Protein AF-0000000084689606 (afdb_homodimer)

Nearest PDB structures (foldseek):
  8q03-assembly1_B  TM=9.682E-01  e=4.794E-38  metagenome
  5jd5-assembly2_B  TM=9.596E-01  e=2.642E-35  uncultured bacterium
  8yfy-assembly1_A-2  TM=8.815E-01  e=1.417E-23  Saccharolobus shibatae
  3aim-assembly1_A  TM=9.089E-01  e=1.423E-22  Sulfurisphaera tokodaii
  2yh2-assembly1_B  TM=7.902E-01  e=1.412E-24  Pyrobaculum calidifontis

Organism: Botryosphaeria parva (strain UCR-NP2) (NCBI:txid1287680)

Structure (mmCIF, N/CA/C/O backbone):
data_AF-0000000084689606-model_v1
#
loop_
_entity.id
_entity.type
_entity.pdbx_description
1 polymer 'Putative alpha beta hydrolase fold-3 domain-containing protein'
#
loop_
_atom_site.group_PDB
_atom_site.id
_atom_site.type_symbol
_atom_site.label_atom_id
_atom_site.label_alt_id
_atom_site.label_comp_id
_atom_site.label_asym_id
_atom_site.label_entity_id
_atom_site.label_seq_id
_atom_site.pdbx_PDB_ins_code
_atom_site.Cartn_x
_atom_site.Cartn_y
_atom_site.Cartn_z
_atom_site.occupancy
_atom_site.B_iso_or_equiv
_atom_site.auth_seq_id
_atom_site.auth_comp_id
_atom_site.auth_asym_id
_atom_site.auth_atom_id
_atom_site.pdbx_PDB_model_num
ATOM 1 N N . MET A 1 1 ? 4.23 -25.406 15.734 1 80.56 1 MET A N 1
ATOM 2 C CA . MET A 1 1 ? 3.891 -24.031 16.109 1 80.56 1 MET A CA 1
ATOM 3 C C . MET A 1 1 ? 3.277 -23.281 14.93 1 80.56 1 MET A C 1
ATOM 5 O O . MET A 1 1 ? 3.641 -23.531 13.773 1 80.56 1 MET A O 1
ATOM 9 N N . PRO A 1 2 ? 2.312 -22.375 15.164 1 89.69 2 PRO A N 1
ATOM 10 C CA . PRO A 1 2 ? 1.699 -21.641 14.047 1 89.69 2 PRO A CA 1
ATOM 11 C C . PRO A 1 2 ? 2.676 -20.688 13.359 1 89.69 2 PRO A C 1
ATOM 13 O O . PRO A 1 2 ? 3.611 -20.188 13.984 1 89.69 2 PRO A O 1
ATOM 16 N N . LEU A 1 3 ? 2.557 -20.562 12.07 1 95.75 3 LEU A N 1
ATOM 17 C CA . LEU A 1 3 ? 3.402 -19.656 11.305 1 95.75 3 LEU A CA 1
ATOM 18 C C . LEU A 1 3 ? 3.246 -18.219 11.797 1 95.75 3 LEU A C 1
ATOM 20 O O . LEU A 1 3 ? 2.135 -17.781 12.102 1 95.75 3 LEU A O 1
ATOM 24 N N . THR A 1 4 ? 4.383 -17.609 11.914 1 95.12 4 THR A N 1
ATOM 25 C CA . THR A 1 4 ? 4.383 -16.203 12.312 1 95.12 4 THR A CA 1
ATOM 26 C C . THR A 1 4 ? 4.562 -15.305 11.094 1 95.12 4 THR A C 1
ATOM 28 O O . THR A 1 4 ? 5.484 -15.5 10.305 1 95.12 4 THR A O 1
ATOM 31 N N . SER A 1 5 ? 3.713 -14.352 10.977 1 98.06 5 SER A N 1
ATOM 32 C CA . SER A 1 5 ? 3.762 -13.422 9.852 1 98.06 5 SER A CA 1
ATOM 33 C C . SER A 1 5 ? 4.816 -12.344 10.078 1 98.06 5 SER A C 1
ATOM 35 O O . SER A 1 5 ? 4.973 -11.844 11.195 1 98.06 5 SER A O 1
ATOM 37 N N . ASP A 1 6 ? 5.578 -11.945 9.055 1 98.62 6 ASP A N 1
ATOM 38 C CA . ASP A 1 6 ? 6.543 -10.844 9.109 1 98.62 6 ASP A CA 1
ATOM 39 C C . ASP A 1 6 ? 5.84 -9.492 9.047 1 98.62 6 ASP A C 1
ATOM 41 O O . ASP A 1 6 ? 6.477 -8.445 9.195 1 98.62 6 ASP A O 1
ATOM 45 N N . LEU A 1 7 ? 4.562 -9.477 8.812 1 98.56 7 LEU A N 1
ATOM 46 C CA . LEU A 1 7 ? 3.678 -8.312 8.781 1 98.56 7 LEU A CA 1
ATOM 47 C C . LEU A 1 7 ? 2.42 -8.562 9.609 1 98.56 7 LEU A C 1
ATOM 49 O O . LEU A 1 7 ? 1.684 -9.523 9.352 1 98.56 7 LEU A O 1
ATOM 53 N N . ILE A 1 8 ? 2.193 -7.766 10.633 1 98.38 8 ILE A N 1
ATOM 54 C CA . ILE A 1 8 ? 1.074 -7.953 11.555 1 98.38 8 ILE A CA 1
ATOM 55 C C . ILE A 1 8 ? 0.223 -6.684 11.594 1 98.38 8 ILE A C 1
ATOM 57 O O . ILE A 1 8 ? 0.754 -5.574 11.672 1 98.38 8 ILE A O 1
ATOM 61 N N . VAL A 1 9 ? -1.026 -6.812 11.43 1 98 9 VAL A N 1
ATOM 62 C CA . VAL A 1 9 ? -2.014 -5.75 11.562 1 98 9 VAL A CA 1
ATOM 63 C C . VAL A 1 9 ? -3.025 -6.117 12.648 1 98 9 VAL A C 1
ATOM 65 O O . VAL A 1 9 ? -3.451 -7.27 12.742 1 98 9 VAL A O 1
ATOM 68 N N . ASP A 1 10 ? -3.293 -5.242 13.555 1 97.56 10 ASP A N 1
ATOM 69 C CA . ASP A 1 10 ? -4.41 -5.453 14.469 1 97.56 10 ASP A CA 1
ATOM 70 C C . ASP A 1 10 ? -5.746 -5.363 13.742 1 97.56 10 ASP A C 1
ATOM 72 O O . ASP A 1 10 ? -6.402 -4.32 13.758 1 97.56 10 ASP A O 1
ATOM 76 N N . ASP A 1 11 ? -6.164 -6.461 13.172 1 96.44 11 ASP A N 1
ATOM 77 C CA . ASP A 1 11 ? -7.285 -6.445 12.242 1 96.44 11 ASP A CA 1
ATOM 78 C C . ASP A 1 11 ? -8.602 -6.156 12.961 1 96.44 11 ASP A C 1
ATOM 80 O O . ASP A 1 11 ? -9.602 -5.812 12.328 1 96.44 11 ASP A O 1
ATOM 84 N N . ALA A 1 12 ? -8.609 -6.277 14.312 1 97.31 12 ALA A N 1
ATOM 85 C CA . ALA A 1 12 ? -9.812 -5.98 15.086 1 97.31 12 ALA A CA 1
ATOM 86 C C . ALA A 1 12 ? -10.219 -4.516 14.93 1 97.31 12 ALA A C 1
ATOM 88 O O . ALA A 1 12 ? -11.406 -4.18 15 1 97.31 12 ALA A O 1
ATOM 89 N N . LYS A 1 13 ? -9.227 -3.666 14.688 1 98.06 13 LYS A N 1
ATOM 90 C CA . LYS A 1 13 ? -9.469 -2.234 14.539 1 98.06 13 LYS A CA 1
ATOM 91 C C . LYS A 1 13 ? -10.359 -1.947 13.336 1 98.06 13 LYS A C 1
ATOM 93 O O . LYS A 1 13 ? -11 -0.896 13.266 1 98.06 13 LYS A O 1
ATOM 98 N N . PHE A 1 14 ? -10.43 -2.842 12.406 1 98.25 14 PHE A N 1
ATOM 99 C CA . PHE A 1 14 ? -11.094 -2.578 11.133 1 98.25 14 PHE A CA 1
ATOM 100 C C . PHE A 1 14 ? -12.461 -3.24 11.086 1 98.25 14 PHE A C 1
ATOM 102 O O . PHE A 1 14 ? -13.117 -3.25 10.047 1 98.25 14 PHE A O 1
ATOM 109 N N . ASP A 1 15 ? -12.891 -3.877 12.211 1 97.94 15 ASP A N 1
ATOM 110 C CA . ASP A 1 15 ? -14.203 -4.508 12.312 1 97.94 15 ASP A CA 1
ATOM 111 C C . ASP A 1 15 ? -15.305 -3.465 12.523 1 97.94 15 ASP A C 1
ATOM 113 O O . ASP A 1 15 ? -15.43 -2.9 13.609 1 97.94 15 ASP A O 1
ATOM 117 N N . ALA A 1 16 ? -16.078 -3.27 11.523 1 96 16 ALA A N 1
ATOM 118 C CA . ALA A 1 16 ? -17.141 -2.264 11.578 1 96 16 ALA A CA 1
ATOM 119 C C . ALA A 1 16 ? -18.109 -2.549 12.719 1 96 16 ALA A C 1
ATOM 121 O O . ALA A 1 16 ? -18.734 -1.629 13.258 1 96 16 ALA A O 1
ATOM 122 N N . ALA A 1 17 ? -18.25 -3.799 13.078 1 97.06 17 ALA A N 1
ATOM 123 C CA . ALA A 1 17 ? -19.156 -4.191 14.156 1 97.06 17 ALA A CA 1
ATOM 124 C C . ALA A 1 17 ? -18.688 -3.637 15.492 1 97.06 17 ALA A C 1
ATOM 126 O O . ALA A 1 17 ? -19.438 -3.605 16.469 1 97.06 17 ALA A O 1
ATOM 127 N N . LYS A 1 18 ? -17.438 -3.184 15.555 1 97.81 18 LYS A N 1
ATOM 128 C CA . LYS A 1 18 ? -16.859 -2.688 16.797 1 97.81 18 LYS A CA 1
ATOM 129 C C . LYS A 1 18 ? -16.938 -1.166 16.875 1 97.81 18 LYS A C 1
ATOM 131 O O . LYS A 1 18 ? -16.469 -0.56 17.844 1 97.81 18 LYS A O 1
ATOM 136 N N . ILE A 1 19 ? -17.516 -0.524 15.891 1 98.19 19 ILE A N 1
ATOM 137 C CA . ILE A 1 19 ? -17.734 0.917 15.953 1 98.19 19 ILE A CA 1
ATOM 138 C C . ILE A 1 19 ? -18.734 1.243 17.062 1 98.19 19 ILE A C 1
ATOM 140 O O . ILE A 1 19 ? -19.828 0.682 17.109 1 98.19 19 ILE A O 1
ATOM 144 N N . SER A 1 20 ? -18.375 2.084 17.969 1 98.25 20 SER A N 1
ATOM 145 C CA . SER A 1 20 ? -19.25 2.43 19.094 1 98.25 20 SER A CA 1
ATOM 146 C C . SER A 1 20 ? -20.484 3.17 18.625 1 98.25 20 SER A C 1
ATOM 148 O O . SER A 1 20 ? -20.5 3.771 17.547 1 98.25 20 SER A O 1
ATOM 150 N N . THR A 1 21 ? -21.5 3.156 19.422 1 98.06 21 THR A N 1
ATOM 151 C CA . THR A 1 21 ? -22.734 3.875 19.125 1 98.06 21 THR A CA 1
ATOM 152 C C . THR A 1 21 ? -22.484 5.375 19.031 1 98.06 21 THR A C 1
ATOM 154 O O . THR A 1 21 ? -23.062 6.059 18.188 1 98.06 21 THR A O 1
ATOM 157 N N . ALA A 1 22 ? -21.609 5.816 19.891 1 98 22 ALA A N 1
ATOM 158 C CA . ALA A 1 22 ? -21.281 7.242 19.906 1 98 22 ALA A CA 1
ATOM 159 C C . ALA A 1 22 ? -20.594 7.66 18.609 1 98 22 ALA A C 1
ATOM 161 O O . ALA A 1 22 ? -20.938 8.695 18.031 1 98 22 ALA A O 1
ATOM 162 N N . THR A 1 23 ? -19.672 6.891 18.141 1 98.19 23 THR A N 1
ATOM 163 C CA . THR A 1 23 ? -18.953 7.18 16.906 1 98.19 23 THR A CA 1
ATOM 164 C C . THR A 1 23 ? -19.875 7.074 15.703 1 98.19 23 THR A C 1
ATOM 166 O O . THR A 1 23 ? -19.812 7.906 14.797 1 98.19 23 THR A O 1
ATOM 169 N N . ALA A 1 24 ? -20.734 6.098 15.695 1 97.69 24 ALA A N 1
ATOM 170 C CA . ALA A 1 24 ? -21.703 5.949 14.617 1 97.69 24 ALA A CA 1
ATOM 171 C C . ALA A 1 24 ? -22.641 7.156 14.547 1 97.69 24 ALA A C 1
ATOM 173 O O . ALA A 1 24 ? -22.938 7.652 13.461 1 97.69 24 ALA A O 1
ATOM 174 N N . ALA A 1 25 ? -23.062 7.578 15.719 1 97.88 25 ALA A N 1
ATOM 175 C CA . ALA A 1 25 ? -23.953 8.734 15.781 1 97.88 25 ALA A CA 1
ATOM 176 C C . ALA A 1 25 ? -23.25 10 15.297 1 97.88 25 ALA A C 1
ATOM 178 O O . ALA A 1 25 ? -23.859 10.82 14.602 1 97.88 25 ALA A O 1
ATOM 179 N N . LEU A 1 26 ? -22.047 10.156 15.711 1 97.88 26 LEU A N 1
ATOM 180 C CA . LEU A 1 26 ? -21.25 11.281 15.227 1 97.88 26 LEU A CA 1
ATOM 181 C C . LEU A 1 26 ? -21.188 11.281 13.703 1 97.88 26 LEU A C 1
ATOM 183 O O . LEU A 1 26 ? -21.406 12.312 13.07 1 97.88 26 LEU A O 1
ATOM 187 N N . ASN A 1 27 ? -20.844 10.164 13.086 1 97.88 27 ASN A N 1
ATOM 188 C CA . ASN A 1 27 ? -20.703 10.055 11.641 1 97.88 27 ASN A CA 1
ATOM 189 C C . ASN A 1 27 ? -22 10.406 10.922 1 97.88 27 ASN A C 1
ATOM 191 O O . ASN A 1 27 ? -21.984 11.086 9.898 1 97.88 27 ASN A O 1
ATOM 195 N N . GLU A 1 28 ? -23.094 9.961 11.508 1 97.31 28 GLU A N 1
ATOM 196 C CA . GLU A 1 28 ? -24.391 10.312 10.938 1 97.31 28 GLU A CA 1
ATOM 197 C C . GLU A 1 28 ? -24.625 11.82 10.977 1 97.31 28 GLU A C 1
ATOM 199 O O . GLU A 1 28 ? -25.109 12.406 10 1 97.31 28 GLU A O 1
ATOM 204 N N . ARG A 1 29 ? -24.328 12.406 12.094 1 96.44 29 ARG A N 1
ATOM 205 C CA . ARG A 1 29 ? -24.484 13.852 12.234 1 96.44 29 ARG A CA 1
ATOM 206 C C . ARG A 1 29 ? -23.594 14.602 11.25 1 96.44 29 ARG A C 1
ATOM 208 O O . ARG A 1 29 ? -24 15.617 10.688 1 96.44 29 ARG A O 1
ATOM 215 N N . LEU A 1 30 ? -22.406 14.117 11.094 1 96.38 30 LEU A N 1
ATOM 216 C CA . LEU A 1 30 ? -21.484 14.758 10.172 1 96.38 30 LEU A CA 1
ATOM 217 C C . LEU A 1 30 ? -21.984 14.68 8.734 1 96.38 30 LEU A C 1
ATOM 219 O O . LEU A 1 30 ? -21.844 15.641 7.973 1 96.38 30 LEU A O 1
ATOM 223 N N . ILE A 1 31 ? -22.516 13.523 8.359 1 96.56 31 ILE A N 1
ATOM 224 C CA . ILE A 1 31 ? -23.062 13.352 7.02 1 96.56 31 ILE A CA 1
ATOM 225 C C . ILE A 1 31 ? -24.203 14.359 6.805 1 96.56 31 ILE A C 1
ATOM 227 O O . ILE A 1 31 ? -24.25 15.023 5.766 1 96.56 31 ILE A O 1
ATOM 231 N N . GLU A 1 32 ? -25.047 14.508 7.816 1 95.44 32 GLU A N 1
ATOM 232 C CA . GLU A 1 32 ? -26.156 15.461 7.734 1 95.44 32 GLU A CA 1
ATOM 233 C C . GLU A 1 32 ? -25.625 16.891 7.609 1 95.44 32 GLU A C 1
ATOM 235 O O . GLU A 1 32 ? -26.125 17.672 6.793 1 95.44 32 GLU A O 1
ATOM 240 N N . THR A 1 33 ? -24.672 17.203 8.414 1 93.69 33 THR A N 1
ATOM 241 C CA . THR A 1 33 ? -24.078 18.531 8.414 1 93.69 33 THR A CA 1
ATOM 242 C C . THR A 1 33 ? -23.469 18.859 7.055 1 93.69 33 THR A C 1
ATOM 244 O O . THR A 1 33 ? -23.719 19.922 6.488 1 93.69 33 THR A O 1
ATOM 247 N N . GLN A 1 34 ? -22.672 17.922 6.531 1 92.69 34 GLN A N 1
ATOM 248 C CA . GLN A 1 34 ? -21.984 18.125 5.258 1 92.69 34 GLN A CA 1
ATOM 249 C C . GLN A 1 34 ? -22.984 18.25 4.113 1 92.69 34 GLN A C 1
ATOM 251 O O . GLN A 1 34 ? -22.75 19 3.162 1 92.69 34 GLN A O 1
ATOM 256 N N . SER A 1 35 ? -24.062 17.547 4.227 1 92.44 35 SER A N 1
ATOM 257 C CA . SER A 1 35 ? -25.078 17.547 3.176 1 92.44 35 SER A CA 1
ATOM 258 C C . SER A 1 35 ? -25.859 18.859 3.174 1 92.44 35 SER A C 1
ATOM 260 O O . SER A 1 35 ? -26.453 19.234 2.164 1 92.44 35 SER A O 1
ATOM 262 N N . SER A 1 36 ? -25.797 19.578 4.246 1 91.88 36 SER A N 1
ATOM 263 C CA . SER A 1 36 ? -26.625 20.766 4.395 1 91.88 36 SER A CA 1
ATOM 264 C C . SER A 1 36 ? -25.875 22.031 4.008 1 91.88 36 SER A C 1
ATOM 266 O O . SER A 1 36 ? -26.453 23.125 3.975 1 91.88 36 SER A O 1
ATOM 268 N N . MET A 1 37 ? -24.625 21.938 3.744 1 92.31 37 MET A N 1
ATOM 269 C CA . MET A 1 37 ? -23.844 23.125 3.41 1 92.31 37 MET A CA 1
ATOM 270 C C . MET A 1 37 ? -23.359 23.062 1.964 1 92.31 37 MET A C 1
ATOM 272 O O . MET A 1 37 ? -23.188 21.984 1.403 1 92.31 37 MET A O 1
ATOM 276 N N . PRO A 1 38 ? -23.172 24.203 1.405 1 94.62 38 PRO A N 1
ATOM 277 C CA . PRO A 1 38 ? -22.594 24.188 0.061 1 94.62 38 PRO A CA 1
ATOM 278 C C . PRO A 1 38 ? -21.141 23.688 0.047 1 94.62 38 PRO A C 1
ATOM 280 O O . PRO A 1 38 ? -20.438 23.828 1.047 1 94.62 38 PRO A O 1
ATOM 283 N N . LYS A 1 39 ? -20.766 23.094 -1.076 1 94.69 39 LYS A N 1
ATOM 284 C CA . LYS A 1 39 ? -19.359 22.734 -1.281 1 94.69 39 LYS A CA 1
ATOM 285 C C . LYS A 1 39 ? -18.547 23.938 -1.77 1 94.69 39 LYS A C 1
ATOM 287 O O . LYS A 1 39 ? -19.094 24.844 -2.4 1 94.69 39 LYS A O 1
ATOM 292 N N . TRP A 1 40 ? -17.266 23.906 -1.469 1 97.25 40 TRP A N 1
ATOM 293 C CA . TRP A 1 40 ? -16.438 25.062 -1.801 1 97.25 40 TRP A CA 1
ATOM 294 C C . TRP A 1 40 ? -16.422 25.297 -3.307 1 97.25 40 TRP A C 1
ATOM 296 O O . TRP A 1 40 ? -16.328 26.453 -3.756 1 97.25 40 TRP A O 1
ATOM 306 N N . TYR A 1 41 ? -16.5 24.156 -4.109 1 97 41 TYR A N 1
ATOM 307 C CA . TYR A 1 41 ? -16.375 24.281 -5.559 1 97 41 TYR A CA 1
ATOM 308 C C . TYR A 1 41 ? -17.703 24.734 -6.172 1 97 41 TYR A C 1
ATOM 310 O O . TYR A 1 41 ? -17.75 25.078 -7.359 1 97 41 TYR A O 1
ATOM 318 N N . GLU A 1 42 ? -18.766 24.734 -5.395 1 96.88 42 GLU A N 1
ATOM 319 C CA . GLU A 1 42 ? -20.062 25.234 -5.848 1 96.88 42 GLU A CA 1
ATOM 320 C C . GLU A 1 42 ? -20.156 26.75 -5.684 1 96.88 42 GLU A C 1
ATOM 322 O O . GLU A 1 42 ? -20.75 27.438 -6.52 1 96.88 42 GLU A O 1
ATOM 327 N N . VAL A 1 43 ? -19.562 27.328 -4.656 1 97.12 43 VAL A N 1
ATOM 328 C CA . VAL A 1 43 ? -19.719 28.75 -4.367 1 97.12 43 VAL A CA 1
ATOM 329 C C . VAL A 1 43 ? -18.422 29.484 -4.668 1 97.12 43 VAL A C 1
ATOM 331 O O . VAL A 1 43 ? -18.391 30.719 -4.695 1 97.12 43 VAL A O 1
ATOM 334 N N . GLY A 1 44 ? -17.359 28.734 -4.902 1 97.94 44 GLY A N 1
ATOM 335 C CA . GLY A 1 44 ? -16.031 29.312 -5.051 1 97.94 44 GLY A CA 1
ATOM 336 C C . GLY A 1 44 ? -15.203 29.203 -3.787 1 97.94 44 GLY A C 1
ATOM 337 O O . GLY A 1 44 ? -15.695 29.438 -2.686 1 97.94 44 GLY A O 1
ATOM 338 N N . ALA A 1 45 ? -13.984 28.891 -3.971 1 98.38 45 ALA A N 1
ATOM 339 C CA . ALA A 1 45 ? -13.086 28.625 -2.846 1 98.38 45 ALA A CA 1
ATOM 340 C C . ALA A 1 45 ? -12.969 29.859 -1.947 1 98.38 45 ALA A C 1
ATOM 342 O O . ALA A 1 45 ? -13.102 29.75 -0.725 1 98.38 45 ALA A O 1
ATOM 343 N N . GLU A 1 46 ? -12.727 30.984 -2.512 1 98 46 GLU A N 1
ATOM 344 C CA . GLU A 1 46 ? -12.539 32.219 -1.749 1 98 46 GLU A CA 1
ATOM 345 C C . GLU A 1 46 ? -13.781 32.562 -0.925 1 98 46 GLU A C 1
ATOM 347 O O . GLU A 1 46 ? -13.672 32.875 0.259 1 98 46 GLU A O 1
ATOM 352 N N . LYS A 1 47 ? -14.883 32.5 -1.591 1 98 47 LYS A N 1
ATOM 353 C CA . LYS A 1 47 ? -16.141 32.781 -0.892 1 98 47 LYS A CA 1
ATOM 354 C C . LYS A 1 47 ? -16.375 31.766 0.231 1 98 47 LYS A C 1
ATOM 356 O O . LYS A 1 47 ? -16.812 32.125 1.324 1 98 47 LYS A O 1
ATOM 361 N N . PHE A 1 48 ? -16.141 30.531 -0.036 1 98.06 48 PHE A N 1
ATOM 362 C CA . PHE A 1 48 ? -16.344 29.5 0.977 1 98.06 48 PHE A CA 1
ATOM 363 C C . PHE A 1 48 ? -15.43 29.734 2.174 1 98.06 48 PHE A C 1
ATOM 365 O O . PHE A 1 48 ? -15.844 29.547 3.32 1 98.06 48 PHE A O 1
ATOM 372 N N . ARG A 1 49 ? -14.203 30.141 1.918 1 98.31 49 ARG A N 1
ATOM 373 C CA . ARG A 1 49 ? -13.273 30.469 2.996 1 98.31 49 ARG A CA 1
ATOM 374 C C . ARG A 1 49 ? -13.836 31.578 3.877 1 98.31 49 ARG A C 1
ATOM 376 O O . ARG A 1 49 ? -13.734 31.516 5.102 1 98.31 49 ARG A O 1
ATOM 383 N N . GLN A 1 50 ? -14.398 32.531 3.26 1 97.75 50 GLN A N 1
ATOM 384 C CA . GLN A 1 50 ? -15.016 33.625 4 1 97.75 50 GLN A CA 1
ATOM 385 C C . GLN A 1 50 ? -16.203 33.156 4.832 1 97.75 50 GLN A C 1
ATOM 387 O O . GLN A 1 50 ? -16.359 33.531 5.988 1 97.75 50 GLN A O 1
ATOM 392 N N . MET A 1 51 ? -16.969 32.344 4.199 1 97.44 51 MET A N 1
ATOM 393 C CA . MET A 1 51 ? -18.125 31.781 4.895 1 97.44 51 MET A CA 1
ATOM 394 C C . MET A 1 51 ? -17.688 31 6.129 1 97.44 51 MET A C 1
ATOM 396 O O . MET A 1 51 ? -18.297 31.125 7.195 1 97.44 51 MET A O 1
ATOM 400 N N . ARG A 1 52 ? -16.625 30.203 6.008 1 96.62 52 ARG A N 1
ATOM 401 C CA . ARG A 1 52 ? -16.094 29.422 7.121 1 96.62 52 ARG A CA 1
ATOM 402 C C . ARG A 1 52 ? -15.578 30.328 8.234 1 96.62 52 ARG A C 1
ATOM 404 O O . ARG A 1 52 ? -15.852 30.094 9.414 1 96.62 52 ARG A O 1
ATOM 411 N N . TRP A 1 53 ? -14.867 31.328 7.844 1 96.94 53 TRP A N 1
ATOM 412 C CA . TRP A 1 53 ? -14.258 32.25 8.805 1 96.94 53 TRP A CA 1
ATOM 413 C C . TRP A 1 53 ? -15.328 33.031 9.57 1 96.94 53 TRP A C 1
ATOM 415 O O . TRP A 1 53 ? -15.18 33.281 10.773 1 96.94 53 TRP A O 1
ATOM 425 N N . ASN A 1 54 ? -16.438 33.312 8.867 1 96.25 54 ASN A N 1
ATOM 426 C CA . ASN A 1 54 ? -17.484 34.156 9.422 1 96.25 54 ASN A CA 1
ATOM 427 C C . ASN A 1 54 ? -18.547 33.344 10.156 1 96.25 54 ASN A C 1
ATOM 429 O O . ASN A 1 54 ? -19.469 33.875 10.75 1 96.25 54 ASN A O 1
ATOM 433 N N . GLY A 1 55 ? -18.422 32.062 10.133 1 94.25 55 GLY A N 1
ATOM 434 C CA . GLY A 1 55 ? -19.406 31.219 10.781 1 94.25 55 GLY A CA 1
ATOM 435 C C . GLY A 1 55 ? -20.719 31.125 10.023 1 94.25 55 GLY A C 1
ATOM 436 O O . GLY A 1 55 ? -21.797 31.016 10.625 1 94.25 55 GLY A O 1
ATOM 437 N N . GLU A 1 56 ? -20.562 31.188 8.758 1 94.69 56 GLU A N 1
ATOM 438 C CA . GLU A 1 56 ? -21.75 31.203 7.91 1 94.69 56 GLU A CA 1
ATOM 439 C C . GLU A 1 56 ? -22.031 29.828 7.328 1 94.69 56 GLU A C 1
ATOM 441 O O . GLU A 1 56 ? -22.797 29.688 6.371 1 94.69 56 GLU A O 1
ATOM 446 N N . THR A 1 57 ? -21.438 28.828 7.75 1 92.06 57 THR A N 1
ATOM 447 C CA . THR A 1 57 ? -21.719 27.453 7.398 1 92.06 57 THR A CA 1
ATOM 448 C C . THR A 1 57 ? -22.188 26.656 8.617 1 92.06 57 THR A C 1
ATOM 450 O O . THR A 1 57 ? -22.203 27.188 9.734 1 92.06 57 THR A O 1
ATOM 453 N N . ALA A 1 58 ? -22.609 25.422 8.359 1 88.69 58 ALA A N 1
ATOM 454 C CA . ALA A 1 58 ? -23.094 24.562 9.445 1 88.69 58 ALA A CA 1
ATOM 455 C C . ALA A 1 58 ? -21.938 24.156 10.359 1 88.69 58 ALA A C 1
ATOM 457 O O . ALA A 1 58 ? -22.172 23.656 11.469 1 88.69 58 ALA A O 1
ATOM 458 N N . LEU A 1 59 ? -20.703 24.422 9.938 1 88.88 59 LEU A N 1
ATOM 459 C CA . LEU A 1 59 ? -19.547 24.156 10.766 1 88.88 59 LEU A CA 1
ATOM 460 C C . LEU A 1 59 ? -19.203 25.344 11.648 1 88.88 59 LEU A C 1
ATOM 462 O O . LEU A 1 59 ? -19.375 26.5 11.234 1 88.88 59 LEU A O 1
ATOM 466 N N . PRO A 1 60 ? -18.781 25.031 12.805 1 87.94 60 PRO A N 1
ATOM 467 C CA . PRO A 1 60 ? -18.422 26.141 13.688 1 87.94 60 PRO A CA 1
ATOM 468 C C . PRO A 1 60 ? -17.297 27.016 13.117 1 87.94 60 PRO A C 1
ATOM 470 O O . PRO A 1 60 ? -16.422 26.516 12.414 1 87.94 60 PRO A O 1
ATOM 473 N N . LYS A 1 61 ? -17.375 28.312 13.367 1 93.25 61 LYS A N 1
ATOM 474 C CA . LYS A 1 61 ? -16.297 29.188 12.969 1 93.25 61 LYS A CA 1
ATOM 475 C C . LYS A 1 61 ? -15.016 28.875 13.742 1 93.25 61 LYS A C 1
ATOM 477 O O . LYS A 1 61 ? -15.07 28.344 14.852 1 93.25 61 LYS A O 1
ATOM 482 N N . PRO A 1 62 ? -13.867 29.234 13.258 1 94.81 62 PRO A N 1
ATOM 483 C CA . PRO A 1 62 ? -12.617 28.984 13.984 1 94.81 62 PRO A CA 1
ATOM 484 C C . PRO A 1 62 ? -12.516 29.797 15.273 1 94.81 62 PRO A C 1
ATOM 486 O O . PRO A 1 62 ? -12.977 30.938 15.336 1 94.81 62 PRO A O 1
ATOM 489 N N . VAL A 1 63 ? -11.969 29.156 16.281 1 95.44 63 VAL A N 1
ATOM 490 C CA . VAL A 1 63 ? -11.664 29.828 17.531 1 95.44 63 VAL A CA 1
ATOM 491 C C . VAL A 1 63 ? -10.258 30.422 17.484 1 95.44 63 VAL A C 1
ATOM 493 O O . VAL A 1 63 ? -9.281 29.688 17.297 1 95.44 63 VAL A O 1
ATOM 496 N N . VAL A 1 64 ? -10.148 31.703 17.609 1 96.81 64 VAL A N 1
ATOM 497 C CA . VAL A 1 64 ? -8.852 32.375 17.594 1 96.81 64 VAL A CA 1
ATOM 498 C C . VAL A 1 64 ? -8.453 32.781 19.016 1 96.81 64 VAL A C 1
ATOM 500 O O . VAL A 1 64 ? -9.148 33.531 19.656 1 96.81 64 VAL A O 1
ATOM 503 N N . ILE A 1 65 ? -7.391 32.219 19.438 1 96.81 65 ILE A N 1
ATOM 504 C CA . ILE A 1 65 ? -6.918 32.438 20.797 1 96.81 65 ILE A CA 1
ATOM 505 C C . ILE A 1 65 ? -5.965 33.625 20.844 1 96.81 65 ILE A C 1
ATOM 507 O O . ILE A 1 65 ? -5.035 33.719 20.031 1 96.81 65 ILE A O 1
ATOM 511 N N . GLU A 1 66 ? -6.102 34.5 21.766 1 95.88 66 GLU A N 1
ATOM 512 C CA . GLU A 1 66 ? -5.391 35.781 21.844 1 95.88 66 GLU A CA 1
ATOM 513 C C . GLU A 1 66 ? -3.898 35.562 22.078 1 95.88 66 GLU A C 1
ATOM 515 O O . GLU A 1 66 ? -3.076 36.344 21.625 1 95.88 66 GLU A O 1
ATOM 520 N N . SER A 1 67 ? -3.576 34.5 22.719 1 96 67 SER A N 1
ATOM 521 C CA . SER A 1 67 ? -2.174 34.25 23.062 1 96 67 SER A CA 1
ATOM 522 C C . SER A 1 67 ? -1.375 33.844 21.828 1 96 67 SER A C 1
ATOM 524 O O . SER A 1 67 ? -0.142 33.844 21.859 1 96 67 SER A O 1
ATOM 526 N N . GLY A 1 68 ? -2.053 33.531 20.766 1 97.62 68 GLY A N 1
ATOM 527 C CA . GLY A 1 68 ? -1.349 33.281 19.516 1 97.62 68 GLY A CA 1
ATOM 528 C C . GLY A 1 68 ? -0.727 34.531 18.922 1 97.62 68 GLY A C 1
ATOM 529 O O . GLY A 1 68 ? -1.34 35.594 18.938 1 97.62 68 GLY A O 1
ATOM 530 N N . VAL A 1 69 ? 0.506 34.406 18.422 1 97.88 69 VAL A N 1
ATOM 531 C CA . VAL A 1 69 ? 1.23 35.562 17.875 1 97.88 69 VAL A CA 1
ATOM 532 C C . VAL A 1 69 ? 1.364 35.406 16.359 1 97.88 69 VAL A C 1
ATOM 534 O O . VAL A 1 69 ? 1.922 34.406 15.875 1 97.88 69 VAL A O 1
ATOM 537 N N . ASP A 1 70 ? 0.862 36.375 15.672 1 98.31 70 ASP A N 1
ATOM 538 C CA . ASP A 1 70 ? 1.013 36.375 14.227 1 98.31 70 ASP A CA 1
ATOM 539 C C . ASP A 1 70 ? 2.352 37 13.82 1 98.31 70 ASP A C 1
ATOM 541 O O . ASP A 1 70 ? 2.799 37.969 14.422 1 98.31 70 ASP A O 1
ATOM 545 N N . PHE A 1 71 ? 3.055 36.406 12.883 1 98.38 71 PHE A N 1
ATOM 546 C CA . PHE A 1 71 ? 4.273 36.938 12.297 1 98.38 71 PHE A CA 1
ATOM 547 C C . PHE A 1 71 ? 4.449 36.469 10.867 1 98.38 71 PHE A C 1
ATOM 549 O O . PHE A 1 71 ? 3.582 35.781 10.328 1 98.38 71 PHE A O 1
ATOM 556 N N . LYS A 1 72 ? 5.414 36.938 10.195 1 98.69 72 LYS A N 1
ATOM 557 C CA . LYS A 1 72 ? 5.668 36.531 8.805 1 98.69 72 LYS A CA 1
ATOM 558 C C . LYS A 1 72 ? 7.117 36.094 8.617 1 98.69 72 LYS A C 1
ATOM 560 O O . LYS A 1 72 ? 8.008 36.562 9.344 1 98.69 72 LYS A O 1
ATOM 565 N N . ILE A 1 73 ? 7.328 35.281 7.738 1 98.19 73 ILE A N 1
ATOM 566 C CA . ILE A 1 73 ? 8.68 34.875 7.363 1 98.19 73 ILE A CA 1
ATOM 567 C C . ILE A 1 73 ? 8.898 35.125 5.875 1 98.19 73 ILE A C 1
ATOM 569 O O . ILE A 1 73 ? 7.941 35.188 5.102 1 98.19 73 ILE A O 1
ATOM 573 N N . PRO A 1 74 ? 10.203 35.219 5.418 1 97.44 74 PRO A N 1
ATOM 574 C CA . PRO A 1 74 ? 10.469 35.469 3.998 1 97.44 74 PRO A CA 1
ATOM 575 C C . PRO A 1 74 ? 10.164 34.25 3.125 1 97.44 74 PRO A C 1
ATOM 577 O O . PRO A 1 74 ? 10.406 33.094 3.541 1 97.44 74 PRO A O 1
ATOM 580 N N . SER A 1 75 ? 9.664 34.469 1.949 1 97.75 75 SER A N 1
ATOM 581 C CA . SER A 1 75 ? 9.508 33.438 0.916 1 97.75 75 SER A CA 1
ATOM 582 C C . SER A 1 75 ? 10.703 33.406 -0.032 1 97.75 75 SER A C 1
ATOM 584 O O . SER A 1 75 ? 11.523 34.344 -0.021 1 97.75 75 SER A O 1
ATOM 586 N N . ARG A 1 76 ? 10.789 32.344 -0.795 1 97.31 76 ARG A N 1
ATOM 587 C CA . ARG A 1 76 ? 11.82 32.25 -1.826 1 97.31 76 ARG A CA 1
ATOM 588 C C . ARG A 1 76 ? 11.602 33.312 -2.896 1 97.31 76 ARG A C 1
ATOM 590 O O . ARG A 1 76 ? 12.539 33.719 -3.598 1 97.31 76 ARG A O 1
ATOM 597 N N . GLU A 1 77 ? 10.359 33.781 -3.045 1 96.81 77 GLU A N 1
ATOM 598 C CA . GLU A 1 77 ? 10.047 34.844 -3.977 1 96.81 77 GLU A CA 1
ATOM 599 C C . GLU A 1 77 ? 10.305 36.219 -3.344 1 96.81 77 GLU A C 1
ATOM 601 O O . GLU A 1 77 ? 9.766 36.531 -2.279 1 96.81 77 GLU A O 1
ATOM 606 N N . ASP A 1 78 ? 11.039 37.031 -4.09 1 95.56 78 ASP A N 1
ATOM 607 C CA . ASP A 1 78 ? 11.422 38.344 -3.574 1 95.56 78 ASP A CA 1
ATOM 608 C C . ASP A 1 78 ? 10.195 39.188 -3.27 1 95.56 78 ASP A C 1
ATOM 610 O O . ASP A 1 78 ? 9.289 39.312 -4.102 1 95.56 78 ASP A O 1
ATOM 614 N N . GLY A 1 79 ? 10.219 39.75 -2.09 1 96 79 GLY A N 1
ATOM 615 C CA . GLY A 1 79 ? 9.172 40.688 -1.699 1 96 79 GLY A CA 1
ATOM 616 C C . GLY A 1 79 ? 7.941 40 -1.138 1 96 79 GLY A C 1
ATOM 617 O O . GLY A 1 79 ? 7.012 40.656 -0.676 1 96 79 GLY A O 1
ATOM 618 N N . ARG A 1 80 ? 7.926 38.688 -1.212 1 97.62 80 ARG A N 1
ATOM 619 C CA . ARG A 1 80 ? 6.781 37.938 -0.679 1 97.62 80 ARG A CA 1
ATOM 620 C C . ARG A 1 80 ? 7.094 37.375 0.696 1 97.62 80 ARG A C 1
ATOM 622 O O . ARG A 1 80 ? 8.211 36.906 0.944 1 97.62 80 ARG A O 1
ATOM 629 N N . GLU A 1 81 ? 6.039 37.375 1.588 1 98.56 81 GLU A N 1
ATOM 630 C CA . GLU A 1 81 ? 6.172 36.781 2.924 1 98.56 81 GLU A CA 1
ATOM 631 C C . GLU A 1 81 ? 5.125 35.719 3.164 1 98.56 81 GLU A C 1
ATOM 633 O O . GLU A 1 81 ? 4.098 35.656 2.484 1 98.56 81 GLU A O 1
ATOM 638 N N . ILE A 1 82 ? 5.41 34.844 4.043 1 98.88 82 ILE A N 1
ATOM 639 C CA . ILE A 1 82 ? 4.535 33.75 4.41 1 98.88 82 ILE A CA 1
ATOM 640 C C . ILE A 1 82 ? 3.955 33.969 5.801 1 98.88 82 ILE A C 1
ATOM 642 O O . ILE A 1 82 ? 4.699 34.094 6.777 1 98.88 82 ILE A O 1
ATOM 646 N N . PRO A 1 83 ? 2.633 34.125 5.898 1 98.81 83 PRO A N 1
ATOM 647 C CA . PRO A 1 83 ? 2.037 34.312 7.227 1 98.81 83 PRO A CA 1
ATOM 648 C C . PRO A 1 83 ? 2.193 33.094 8.117 1 98.81 83 PRO A C 1
ATOM 650 O O . PRO A 1 83 ? 2.074 31.953 7.645 1 98.81 83 PRO A O 1
ATOM 653 N N . CYS A 1 84 ? 2.529 33.312 9.383 1 98.81 84 CYS A N 1
ATOM 654 C CA . CYS A 1 84 ? 2.674 32.281 10.398 1 98.81 84 CYS A CA 1
ATOM 655 C C . CYS A 1 84 ? 1.986 32.688 11.695 1 98.81 84 CYS A C 1
ATOM 657 O O . CYS A 1 84 ? 1.681 33.875 11.898 1 98.81 84 CYS A O 1
ATOM 659 N N . ARG A 1 85 ? 1.646 31.688 12.422 1 98.69 85 ARG A N 1
ATOM 660 C CA . ARG A 1 85 ? 1.082 31.875 13.758 1 98.69 85 ARG A CA 1
ATOM 661 C C . ARG A 1 85 ? 1.766 30.969 14.773 1 98.69 85 ARG A C 1
ATOM 663 O O . ARG A 1 85 ? 2.039 29.797 14.484 1 98.69 85 ARG A O 1
ATOM 670 N N . MET A 1 86 ? 2.066 31.5 15.961 1 98.06 86 MET A N 1
ATOM 671 C CA . MET A 1 86 ? 2.895 30.75 16.891 1 98.06 86 MET A CA 1
ATOM 672 C C . MET A 1 86 ? 2.279 30.75 18.281 1 98.06 86 MET A C 1
ATOM 674 O O . MET A 1 86 ? 1.693 31.75 18.719 1 98.06 86 MET A O 1
ATOM 678 N N . PHE A 1 87 ? 2.373 29.625 18.984 1 98.5 87 PHE A N 1
ATOM 679 C CA . PHE A 1 87 ? 2.016 29.484 20.391 1 98.5 87 PHE A CA 1
ATOM 680 C C . PHE A 1 87 ? 3.215 29.016 21.203 1 98.5 87 PHE A C 1
ATOM 682 O O . PHE A 1 87 ? 3.984 28.156 20.75 1 98.5 87 PHE A O 1
ATOM 689 N N . LYS A 1 88 ? 3.375 29.531 22.391 1 97.56 88 LYS A N 1
ATOM 690 C CA . LYS A 1 88 ? 4.34 29.047 23.375 1 97.56 88 LYS A CA 1
ATOM 691 C C . LYS A 1 88 ? 3.639 28.422 24.578 1 97.56 88 LYS A C 1
ATOM 693 O O . LYS A 1 88 ? 2.477 28.734 24.859 1 97.56 88 LYS A O 1
ATOM 698 N N . PRO A 1 89 ? 4.426 27.562 25.297 1 97.62 89 PRO A N 1
ATOM 699 C CA . PRO A 1 89 ? 3.848 27.047 26.547 1 97.62 89 PRO A CA 1
ATOM 700 C C . PRO A 1 89 ? 3.541 28.141 27.547 1 97.62 89 PRO A C 1
ATOM 702 O O . PRO A 1 89 ? 4.305 29.109 27.672 1 97.62 89 PRO A O 1
ATOM 705 N N . GLU A 1 90 ? 2.488 27.953 28.219 1 95.69 90 GLU A N 1
ATOM 706 C CA . GLU A 1 90 ? 2.076 28.938 29.219 1 95.69 90 GLU A CA 1
ATOM 707 C C . GLU A 1 90 ? 3.174 29.156 30.25 1 95.69 90 GLU A C 1
ATOM 709 O O . GLU A 1 90 ? 3.348 30.281 30.734 1 95.69 90 GLU A O 1
ATOM 714 N N . ASN A 1 91 ? 3.93 28.109 30.578 1 95.12 91 ASN A N 1
ATOM 715 C CA . ASN A 1 91 ? 4.969 28.234 31.594 1 95.12 91 ASN A CA 1
ATOM 716 C C . ASN A 1 91 ? 6.266 28.781 31.016 1 95.12 91 ASN A C 1
ATOM 718 O O . ASN A 1 91 ? 7.246 28.969 31.734 1 95.12 91 ASN A O 1
ATOM 722 N N . GLY A 1 92 ? 6.309 28.969 29.766 1 92.56 92 GLY A N 1
ATOM 723 C CA . GLY A 1 92 ? 7.426 29.625 29.109 1 92.56 92 GLY A CA 1
ATOM 724 C C . GLY A 1 92 ? 8.562 28.688 28.781 1 92.56 92 GLY A C 1
ATOM 725 O O . GLY A 1 92 ? 9.555 29.078 28.156 1 92.56 92 GLY A O 1
ATOM 726 N N . GLN A 1 93 ? 8.414 27.453 29.141 1 94.62 93 GLN A N 1
ATOM 727 C CA . GLN A 1 93 ? 9.477 26.484 28.906 1 94.62 93 GLN A CA 1
ATOM 728 C C . GLN A 1 93 ? 9.32 25.812 27.547 1 94.62 93 GLN A C 1
ATOM 730 O O . GLN A 1 93 ? 8.406 25 27.359 1 94.62 93 GLN A O 1
ATOM 735 N N . VAL A 1 94 ? 10.242 26.156 26.641 1 97.62 94 VAL A N 1
ATOM 736 C CA . VAL A 1 94 ? 10.227 25.594 25.297 1 97.62 94 VAL A CA 1
ATOM 737 C C . VAL A 1 94 ? 11.328 24.562 25.156 1 97.62 94 VAL A C 1
ATOM 739 O O . VAL A 1 94 ? 12.516 24.891 25.234 1 97.62 94 VAL A O 1
ATOM 742 N N . LYS A 1 95 ? 10.914 23.312 24.906 1 97.81 95 LYS A N 1
ATOM 743 C CA . LYS A 1 95 ? 11.883 22.234 24.781 1 97.81 95 LYS A CA 1
ATOM 744 C C . LYS A 1 95 ? 12.141 21.891 23.312 1 97.81 95 LYS A C 1
ATOM 746 O O . LYS A 1 95 ? 13.109 21.203 23 1 97.81 95 LYS A O 1
ATOM 751 N N . GLY A 1 96 ? 11.367 22.312 22.406 1 98.38 96 GLY A N 1
ATOM 752 C CA . GLY A 1 96 ? 11.445 22.078 20.969 1 98.38 96 GLY A CA 1
ATOM 753 C C . GLY A 1 96 ? 10.469 22.922 20.172 1 98.38 96 GLY A C 1
ATOM 754 O O . GLY A 1 96 ? 9.578 23.547 20.75 1 98.38 96 GLY A O 1
ATOM 755 N N . VAL A 1 97 ? 10.672 22.984 18.938 1 98.81 97 VAL A N 1
ATOM 756 C CA . VAL A 1 97 ? 9.75 23.688 18.031 1 98.81 97 VAL A CA 1
ATOM 757 C C . VAL A 1 97 ? 9.023 22.672 17.156 1 98.81 97 VAL A C 1
ATOM 759 O O . VAL A 1 97 ? 9.641 21.734 16.641 1 98.81 97 VAL A O 1
ATOM 762 N N . PHE A 1 98 ? 7.73 22.812 17.109 1 98.88 98 PHE A N 1
ATOM 763 C CA . PHE A 1 98 ? 6.848 22.031 16.266 1 98.88 98 PHE A CA 1
ATOM 764 C C . PHE A 1 98 ? 6.293 22.875 15.125 1 98.88 98 PHE A C 1
ATOM 766 O O . PHE A 1 98 ? 5.566 23.844 15.359 1 98.88 98 PHE A O 1
ATOM 773 N N . MET A 1 99 ? 6.672 22.578 13.852 1 98.94 99 MET A N 1
ATOM 774 C CA . MET A 1 99 ? 6.086 23.188 12.672 1 98.94 99 MET A CA 1
ATOM 775 C C . MET A 1 99 ? 4.785 22.5 12.281 1 98.94 99 MET A C 1
ATOM 777 O O . MET A 1 99 ? 4.797 21.344 11.859 1 98.94 99 MET A O 1
ATOM 781 N N . HIS A 1 100 ? 3.734 23.188 12.398 1 98.94 100 HIS A N 1
ATOM 782 C CA . HIS A 1 100 ? 2.418 22.672 12.047 1 98.94 100 HIS A CA 1
ATOM 783 C C . HIS A 1 100 ? 1.985 23.156 10.664 1 98.94 100 HIS A C 1
ATOM 785 O O . HIS A 1 100 ? 2.137 24.328 10.336 1 98.94 100 HIS A O 1
ATOM 791 N N . ILE A 1 101 ? 1.503 22.234 9.852 1 98.94 101 ILE A N 1
ATOM 792 C CA . ILE A 1 101 ? 0.924 22.562 8.547 1 98.94 101 ILE A CA 1
ATOM 793 C C . ILE A 1 101 ? -0.531 22.094 8.508 1 98.94 101 ILE A C 1
ATOM 795 O O . ILE A 1 101 ? -0.813 20.906 8.594 1 98.94 101 ILE A O 1
ATOM 799 N N . HIS A 1 102 ? -1.418 23.062 8.383 1 98.75 102 HIS A N 1
ATOM 800 C CA . HIS A 1 102 ? -2.846 22.781 8.492 1 98.75 102 HIS A CA 1
ATOM 801 C C . HIS A 1 102 ? -3.355 22.031 7.262 1 98.75 102 HIS A C 1
ATOM 803 O O . HIS A 1 102 ? -2.758 22.125 6.188 1 98.75 102 HIS A O 1
ATOM 809 N N . GLY A 1 103 ? -4.473 21.344 7.449 1 98.56 103 GLY A N 1
ATOM 810 C CA . GLY A 1 103 ? -5.152 20.703 6.34 1 98.56 103 GLY A CA 1
ATOM 811 C C . GLY A 1 103 ? -6.059 21.625 5.566 1 98.56 103 GLY A C 1
ATOM 812 O O . GLY A 1 103 ? -5.77 22.828 5.441 1 98.56 103 GLY A O 1
ATOM 813 N N . GLY A 1 104 ? -7.02 21.047 4.93 1 98.25 104 GLY A N 1
ATOM 814 C CA . GLY A 1 104 ? -7.957 21.844 4.156 1 98.25 104 GLY A CA 1
ATOM 815 C C . GLY A 1 104 ? -7.914 21.547 2.67 1 98.25 104 GLY A C 1
ATOM 816 O O . GLY A 1 104 ? -8.336 22.359 1.852 1 98.25 104 GLY A O 1
ATOM 817 N N . GLY A 1 105 ? -7.344 20.438 2.297 1 98.62 105 GLY A N 1
ATOM 818 C CA . GLY A 1 105 ? -7.352 19.984 0.915 1 98.62 105 GLY A CA 1
ATOM 819 C C . GLY A 1 105 ? -6.594 20.906 -0.021 1 98.62 105 GLY A C 1
ATOM 820 O O . GLY A 1 105 ? -6.988 21.094 -1.172 1 98.62 105 GLY A O 1
ATOM 821 N N . PHE A 1 106 ? -5.637 21.609 0.521 1 98.88 106 PHE A N 1
ATOM 822 C CA . PHE A 1 106 ? -4.812 22.562 -0.231 1 98.88 106 PHE A CA 1
ATOM 823 C C . PHE A 1 106 ? -5.613 23.797 -0.612 1 98.88 106 PHE A C 1
ATOM 825 O O . PHE A 1 106 ? -5.074 24.734 -1.2 1 98.88 106 PHE A O 1
ATOM 832 N N . VAL A 1 107 ? -6.895 23.828 -0.269 1 98.88 107 VAL A N 1
ATOM 833 C CA . VAL A 1 107 ? -7.797 24.859 -0.786 1 98.88 107 VAL A CA 1
ATOM 834 C C . VAL A 1 107 ? -8.352 25.688 0.368 1 98.88 107 VAL A C 1
ATOM 836 O O . VAL A 1 107 ? -8.641 26.875 0.201 1 98.88 107 VAL A O 1
ATOM 839 N N . LEU A 1 108 ? -8.445 25.094 1.544 1 98.31 108 LEU A N 1
ATOM 840 C CA . LEU A 1 108 ? -9.164 25.719 2.643 1 98.31 108 LEU A CA 1
ATOM 841 C C . LEU A 1 108 ? -8.266 25.891 3.859 1 98.31 108 LEU A C 1
ATOM 843 O O . LEU A 1 108 ? -7.141 25.375 3.881 1 98.31 108 LEU A O 1
ATOM 847 N N . GLN A 1 109 ? -8.742 26.609 4.898 1 97.88 109 GLN A N 1
ATOM 848 C CA . GLN A 1 109 ? -8.148 26.812 6.219 1 97.88 109 GLN A CA 1
ATOM 849 C C . GLN A 1 109 ? -6.949 27.75 6.145 1 97.88 109 GLN A C 1
ATOM 851 O O . GLN A 1 109 ? -6.781 28.469 5.16 1 97.88 109 GLN A O 1
ATOM 856 N N . SER A 1 110 ? -6.352 28.047 7.18 1 98.25 110 SER A N 1
ATOM 857 C CA . SER A 1 110 ? -5.203 28.922 7.371 1 98.25 110 SER A CA 1
ATOM 858 C C . SER A 1 110 ? -4.484 28.625 8.68 1 98.25 110 SER A C 1
ATOM 860 O O . SER A 1 110 ? -4.926 27.766 9.453 1 98.25 110 SER A O 1
ATOM 862 N N . GLU A 1 111 ? -3.4 29.328 8.898 1 98.5 111 GLU A N 1
ATOM 863 C CA . GLU A 1 111 ? -2.609 29.172 10.109 1 98.5 111 GLU A CA 1
ATOM 864 C C . GLU A 1 111 ? -3.408 29.594 11.344 1 98.5 111 GLU A C 1
ATOM 866 O O . GLU A 1 111 ? -3.002 29.312 12.477 1 98.5 111 GLU A O 1
ATOM 871 N N . LYS A 1 112 ? -4.641 30.062 11.172 1 98.12 112 LYS A N 1
ATOM 872 C CA . LYS A 1 112 ? -5.418 30.609 12.281 1 98.12 112 LYS A CA 1
ATOM 873 C C . LYS A 1 112 ? -6.621 29.719 12.594 1 98.12 112 LYS A C 1
ATOM 875 O O . LYS A 1 112 ? -7.426 30.047 13.469 1 98.12 112 LYS A O 1
ATOM 880 N N . HIS A 1 113 ? -6.707 28.562 11.953 1 97.19 113 HIS A N 1
ATOM 881 C CA . HIS A 1 113 ? -7.945 27.797 12.023 1 97.19 113 HIS A CA 1
ATOM 882 C C . HIS A 1 113 ? -7.883 26.75 13.133 1 97.19 113 HIS A C 1
ATOM 884 O O . HIS A 1 113 ? -8.883 26.094 13.43 1 97.19 113 HIS A O 1
ATOM 890 N N . GLN A 1 114 ? -6.727 26.531 13.82 1 97.44 114 GLN A N 1
ATOM 891 C CA . GLN A 1 114 ? -6.609 25.406 14.742 1 97.44 114 GLN A CA 1
ATOM 892 C C . GLN A 1 114 ? -5.977 25.844 16.062 1 97.44 114 GLN A C 1
ATOM 894 O O . GLN A 1 114 ? -5.199 25.094 16.656 1 97.44 114 GLN A O 1
ATOM 899 N N . ASP A 1 115 ? -6.312 27.031 16.547 1 98 115 ASP A N 1
ATOM 900 C CA . ASP A 1 115 ? -5.656 27.625 17.703 1 98 115 ASP A CA 1
ATOM 901 C C . ASP A 1 115 ? -5.781 26.719 18.922 1 98 115 ASP A C 1
ATOM 903 O O . ASP A 1 115 ? -4.797 26.469 19.625 1 98 115 ASP A O 1
ATOM 907 N N . THR A 1 116 ? -7.012 26.234 19.172 1 96.69 116 THR A N 1
ATOM 908 C CA . THR A 1 116 ? -7.242 25.438 20.375 1 96.69 116 THR A CA 1
ATOM 909 C C . THR A 1 116 ? -6.383 24.188 20.375 1 96.69 116 THR A C 1
ATOM 911 O O . THR A 1 116 ? -5.781 23.828 21.391 1 96.69 116 THR A O 1
ATOM 914 N N . PHE A 1 117 ? -6.324 23.578 19.25 1 96.94 117 PHE A N 1
ATOM 915 C CA . PHE A 1 117 ? -5.543 22.359 19.031 1 96.94 117 PHE A CA 1
ATOM 916 C C . PHE A 1 117 ? -4.059 22.641 19.219 1 96.94 117 PHE A C 1
ATOM 918 O O . PHE A 1 117 ? -3.371 21.906 19.938 1 96.94 117 PHE A O 1
ATOM 925 N N . LEU A 1 118 ? -3.533 23.672 18.656 1 98.12 118 LEU A N 1
ATOM 926 C CA . LEU A 1 118 ? -2.117 24.016 18.672 1 98.12 118 LEU A CA 1
ATOM 927 C C . LEU A 1 118 ? -1.687 24.484 20.062 1 98.12 118 LEU A C 1
ATOM 929 O O . LEU A 1 118 ? -0.602 24.125 20.531 1 98.12 118 LEU A O 1
ATOM 933 N N . LYS A 1 119 ? -2.555 25.281 20.688 1 98 119 LYS A N 1
ATOM 934 C CA . LYS A 1 119 ? -2.268 25.734 22.047 1 98 119 LYS A CA 1
ATOM 935 C C . LYS A 1 119 ? -2.176 24.562 23.016 1 98 119 LYS A C 1
ATOM 937 O O . LYS A 1 119 ? -1.35 24.562 23.938 1 98 119 LYS A O 1
ATOM 942 N N . TRP A 1 120 ? -3.066 23.594 22.812 1 97.31 120 TRP A N 1
ATOM 943 C CA . TRP A 1 120 ? -3.021 22.406 23.656 1 97.31 120 TRP A CA 1
ATOM 944 C C . TRP A 1 120 ? -1.657 21.734 23.562 1 97.31 120 TRP A C 1
ATOM 946 O O . TRP A 1 120 ? -1.053 21.406 24.594 1 97.31 120 TRP A O 1
ATOM 956 N N . PHE A 1 121 ? -1.085 21.547 22.375 1 97.44 121 PHE A N 1
ATOM 957 C CA . PHE A 1 121 ? 0.206 20.891 22.203 1 97.44 121 PHE A CA 1
ATOM 958 C C . PHE A 1 121 ? 1.331 21.75 22.766 1 97.44 121 PHE A C 1
ATOM 960 O O . PHE A 1 121 ? 2.283 21.234 23.359 1 97.44 121 PHE A O 1
ATOM 967 N N . ALA A 1 122 ? 1.243 23.062 22.516 1 98.38 122 ALA A N 1
ATOM 968 C CA . ALA A 1 122 ? 2.25 23.938 23.109 1 98.38 122 ALA A CA 1
ATOM 969 C C . ALA A 1 122 ? 2.34 23.75 24.609 1 98.38 122 ALA A C 1
ATOM 971 O O . ALA A 1 122 ? 3.43 23.547 25.156 1 98.38 122 ALA A O 1
ATOM 972 N N . ASP A 1 123 ? 1.196 23.703 25.25 1 98.19 123 ASP A N 1
ATOM 973 C CA . ASP A 1 123 ? 1.143 23.672 26.703 1 98.19 123 ASP A CA 1
ATOM 974 C C . ASP A 1 123 ? 1.476 22.281 27.234 1 98.19 123 ASP A C 1
ATOM 976 O O . ASP A 1 123 ? 2.143 22.156 28.266 1 98.19 123 ASP A O 1
ATOM 980 N N . ASN A 1 124 ? 1.036 21.266 26.562 1 98.06 124 ASN A N 1
ATOM 981 C CA . ASN A 1 124 ? 1.104 19.938 27.141 1 98.06 124 ASN A CA 1
ATOM 982 C C . ASN A 1 124 ? 2.367 19.203 26.703 1 98.06 124 ASN A C 1
ATOM 984 O O . ASN A 1 124 ? 2.727 18.172 27.281 1 98.06 124 ASN A O 1
ATOM 988 N N . CYS A 1 125 ? 3.084 19.766 25.672 1 98.19 125 CYS A N 1
ATOM 989 C CA . CYS A 1 125 ? 4.285 19.094 25.188 1 98.19 125 CYS A CA 1
ATOM 990 C C . CYS A 1 125 ? 5.508 20 25.328 1 98.19 125 CYS A C 1
ATOM 992 O O . CYS A 1 125 ? 6.609 19.625 24.922 1 98.19 125 CYS A O 1
ATOM 994 N N . GLN A 1 126 ? 5.324 21.188 25.891 1 97.69 126 GLN A N 1
ATOM 995 C CA . GLN A 1 126 ? 6.398 22.156 26.078 1 97.69 126 GLN A CA 1
ATOM 996 C C . GLN A 1 126 ? 7.09 22.484 24.766 1 97.69 126 GLN A C 1
ATOM 998 O O . GLN A 1 126 ? 8.32 22.453 24.672 1 97.69 126 GLN A O 1
ATOM 1003 N N . LEU A 1 127 ? 6.281 22.797 23.75 1 98.62 127 LEU A N 1
ATOM 1004 C CA . LEU A 1 127 ? 6.77 23.141 22.422 1 98.62 127 LEU A CA 1
ATOM 1005 C C . LEU A 1 127 ? 6.348 24.562 22.031 1 98.62 127 LEU A C 1
ATOM 1007 O O . LEU A 1 127 ? 5.23 24.984 22.344 1 98.62 127 LEU A O 1
ATOM 1011 N N . ALA A 1 128 ? 7.23 25.297 21.391 1 98.69 128 ALA A N 1
ATOM 1012 C CA . ALA A 1 128 ? 6.742 26.375 20.547 1 98.69 128 ALA A CA 1
ATOM 1013 C C . ALA A 1 128 ? 6.141 25.828 19.25 1 98.69 128 ALA A C 1
ATOM 1015 O O . ALA A 1 128 ? 6.809 25.094 18.516 1 98.69 128 ALA A O 1
ATOM 1016 N N . VAL A 1 129 ? 4.887 26.062 19.047 1 98.88 129 VAL A N 1
ATOM 1017 C CA . VAL A 1 129 ? 4.195 25.547 17.875 1 98.88 129 VAL A CA 1
ATOM 1018 C C . VAL A 1 129 ? 4.023 26.656 16.844 1 98.88 129 VAL A C 1
ATOM 1020 O O . VAL A 1 129 ? 3.443 27.703 17.156 1 98.88 129 VAL A O 1
ATOM 1023 N N . VAL A 1 130 ? 4.539 26.453 15.641 1 98.88 130 VAL A N 1
ATOM 1024 C CA . VAL A 1 130 ? 4.449 27.438 14.562 1 98.88 130 VAL A CA 1
ATOM 1025 C C . VAL A 1 130 ? 3.574 26.891 13.438 1 98.88 130 VAL A C 1
ATOM 1027 O O . VAL A 1 130 ? 3.945 25.922 12.773 1 98.88 130 VAL A O 1
ATOM 1030 N N . SER A 1 131 ? 2.451 27.469 13.234 1 98.94 131 SER A N 1
ATOM 1031 C CA . SER A 1 131 ? 1.557 27.078 12.148 1 98.94 131 SER A CA 1
ATOM 1032 C C . SER A 1 131 ? 1.811 27.922 10.898 1 98.94 131 SER A C 1
ATOM 1034 O O . SER A 1 131 ? 1.994 29.125 10.984 1 98.94 131 SER A O 1
ATOM 1036 N N . ILE A 1 132 ? 1.813 27.281 9.758 1 98.94 132 ILE A N 1
ATOM 1037 C CA . ILE A 1 132 ? 2.223 27.938 8.508 1 98.94 132 ILE A CA 1
ATOM 1038 C C . ILE A 1 132 ? 0.992 28.25 7.66 1 98.94 132 ILE A C 1
ATOM 1040 O O . ILE A 1 132 ? 0.155 27.375 7.426 1 98.94 132 ILE A O 1
ATOM 1044 N N . GLY A 1 133 ? 0.897 29.469 7.262 1 98.88 133 GLY A N 1
ATOM 1045 C CA . GLY A 1 133 ? -0.123 29.875 6.305 1 98.88 133 GLY A CA 1
ATOM 1046 C C . GLY A 1 133 ? 0.343 29.797 4.863 1 98.88 133 GLY A C 1
ATOM 1047 O O . GLY A 1 133 ? 0.613 30.812 4.234 1 98.88 133 GLY A O 1
ATOM 1048 N N . TYR A 1 134 ? 0.424 28.547 4.363 1 98.88 134 TYR A N 1
ATOM 1049 C CA . TYR A 1 134 ? 0.884 28.359 2.994 1 98.88 134 TYR A CA 1
ATOM 1050 C C . TYR A 1 134 ? -0.167 28.844 1.996 1 98.88 134 TYR A C 1
ATOM 1052 O O . TYR A 1 134 ? -1.349 28.953 2.334 1 98.88 134 TYR A O 1
ATOM 1060 N N . ARG A 1 135 ? 0.232 29.234 0.691 1 98.69 135 ARG A N 1
ATOM 1061 C CA . ARG A 1 135 ? -0.671 29.672 -0.372 1 98.69 135 ARG A CA 1
ATOM 1062 C C . ARG A 1 135 ? -1.628 28.547 -0.764 1 98.69 135 ARG A C 1
ATOM 1064 O O . ARG A 1 135 ? -1.232 27.375 -0.835 1 98.69 135 ARG A O 1
ATOM 1071 N N . LEU A 1 136 ? -2.818 28.859 -1.161 1 98.88 136 LEU A N 1
ATOM 1072 C CA . LEU A 1 136 ? -3.867 27.875 -1.396 1 98.88 136 LEU A CA 1
ATOM 1073 C C . LEU A 1 136 ? -4.227 27.797 -2.877 1 98.88 136 LEU A C 1
ATOM 1075 O O . LEU A 1 136 ? -4.168 28.812 -3.582 1 98.88 136 LEU A O 1
ATOM 1079 N N . ALA A 1 137 ? -4.516 26.656 -3.258 1 98.75 137 ALA A N 1
ATOM 1080 C CA . ALA A 1 137 ? -5.199 26.453 -4.535 1 98.75 137 ALA A CA 1
ATOM 1081 C C . ALA A 1 137 ? -6.668 26.859 -4.438 1 98.75 137 ALA A C 1
ATOM 1083 O O . ALA A 1 137 ? -7.242 26.891 -3.348 1 98.75 137 ALA A O 1
ATOM 1084 N N . PRO A 1 138 ? -7.367 27.25 -5.484 1 98.5 138 PRO A N 1
ATOM 1085 C CA . PRO A 1 138 ? -6.879 27.188 -6.863 1 98.5 138 PRO A CA 1
ATOM 1086 C C . PRO A 1 138 ? -6.109 28.453 -7.266 1 98.5 138 PRO A C 1
ATOM 1088 O O . PRO A 1 138 ? -5.512 28.5 -8.344 1 98.5 138 PRO A O 1
ATOM 1091 N N . GLU A 1 139 ? -6.133 29.516 -6.398 1 98.62 139 GLU A N 1
ATOM 1092 C CA . GLU A 1 139 ? -5.461 30.75 -6.75 1 98.62 139 GLU A CA 1
ATOM 1093 C C . GLU A 1 139 ? -3.961 30.547 -6.934 1 98.62 139 GLU A C 1
ATOM 1095 O O . GLU A 1 139 ? -3.334 31.188 -7.777 1 98.62 139 GLU A O 1
ATOM 1100 N N . HIS A 1 140 ? -3.389 29.656 -6.164 1 98.62 140 HIS A N 1
ATOM 1101 C CA . HIS A 1 140 ? -1.975 29.312 -6.199 1 98.62 140 HIS A CA 1
ATOM 1102 C C . HIS A 1 140 ? -1.783 27.797 -6.238 1 98.62 140 HIS A C 1
ATOM 1104 O O . HIS A 1 140 ? -1.438 27.188 -5.223 1 98.62 140 HIS A O 1
ATOM 1110 N N . PRO A 1 141 ? -1.917 27.156 -7.363 1 98.69 141 PRO A N 1
ATOM 1111 C CA . PRO A 1 141 ? -1.757 25.719 -7.477 1 98.69 141 PRO A CA 1
ATOM 1112 C C . PRO A 1 141 ? -0.311 25.266 -7.277 1 98.69 141 PRO A C 1
ATOM 1114 O O . PRO A 1 141 ? 0.574 26.094 -7.055 1 98.69 141 PRO A O 1
ATOM 1117 N N . PHE A 1 142 ? -0.049 24.031 -7.316 1 98.5 142 PHE A N 1
ATOM 1118 C CA . PHE A 1 142 ? 1.279 23.438 -7.219 1 98.5 142 PHE A CA 1
ATOM 1119 C C . PHE A 1 142 ? 2.24 24.094 -8.203 1 98.5 142 PHE A C 1
ATOM 1121 O O . PHE A 1 142 ? 1.893 24.312 -9.359 1 98.5 142 PHE A O 1
ATOM 1128 N N . PRO A 1 143 ? 3.318 24.422 -7.648 1 98.5 143 PRO A N 1
ATOM 1129 C CA . PRO A 1 143 ? 3.973 24 -6.41 1 98.5 143 PRO A CA 1
ATOM 1130 C C . PRO A 1 143 ? 3.965 25.078 -5.332 1 98.5 143 PRO A C 1
ATOM 1132 O O . PRO A 1 143 ? 4.762 25.016 -4.391 1 98.5 143 PRO A O 1
ATOM 1135 N N . ALA A 1 144 ? 3.055 26 -5.355 1 98.75 144 ALA A N 1
ATOM 1136 C CA . ALA A 1 144 ? 3.105 27.188 -4.5 1 98.75 144 ALA A CA 1
ATOM 1137 C C . ALA A 1 144 ? 3.023 26.797 -3.025 1 98.75 144 ALA A C 1
ATOM 1139 O O . ALA A 1 144 ? 3.846 27.234 -2.217 1 98.75 144 ALA A O 1
ATOM 1140 N N . GLY A 1 145 ? 2.006 26 -2.662 1 98.75 145 GLY A N 1
ATOM 1141 C CA . GLY A 1 145 ? 1.83 25.562 -1.284 1 98.75 145 GLY A CA 1
ATOM 1142 C C . GLY A 1 145 ? 3.041 24.844 -0.725 1 98.75 145 GLY A C 1
ATOM 1143 O O . GLY A 1 145 ? 3.639 25.297 0.257 1 98.75 145 GLY A O 1
ATOM 1144 N N . PRO A 1 146 ? 3.529 23.812 -1.446 1 98.88 146 PRO A N 1
ATOM 1145 C CA . PRO A 1 146 ? 4.727 23.094 -1.016 1 98.88 146 PRO A CA 1
ATOM 1146 C C . PRO A 1 146 ? 5.949 24 -0.887 1 98.88 146 PRO A C 1
ATOM 1148 O O . PRO A 1 146 ? 6.703 23.891 0.083 1 98.88 146 PRO A O 1
ATOM 1151 N N . GLU A 1 147 ? 6.133 24.859 -1.777 1 98.81 147 GLU A N 1
ATOM 1152 C CA . GLU A 1 147 ? 7.289 25.75 -1.74 1 98.81 147 GLU A CA 1
ATOM 1153 C C . GLU A 1 147 ? 7.25 26.672 -0.517 1 98.81 147 GLU A C 1
ATOM 1155 O O . GLU A 1 147 ? 8.281 26.922 0.102 1 98.81 147 GLU A O 1
ATOM 1160 N N . ASP A 1 148 ? 6.039 27.156 -0.198 1 98.94 148 ASP A N 1
ATOM 1161 C CA . ASP A 1 148 ? 5.91 27.953 1.022 1 98.94 148 ASP A CA 1
ATOM 1162 C C . ASP A 1 148 ? 6.301 27.125 2.25 1 98.94 148 ASP A C 1
ATOM 1164 O O . ASP A 1 148 ? 6.957 27.641 3.16 1 98.94 148 ASP A O 1
ATOM 1168 N N . CYS A 1 149 ? 5.922 25.906 2.297 1 98.94 149 CYS A N 1
ATOM 1169 C CA . CYS A 1 149 ? 6.258 25.031 3.416 1 98.94 149 CYS A CA 1
ATOM 1170 C C . CYS A 1 149 ? 7.758 24.766 3.469 1 98.94 149 CYS A C 1
ATOM 1172 O O . CYS A 1 149 ? 8.352 24.734 4.551 1 98.94 149 CYS A O 1
ATOM 1174 N N . PHE A 1 150 ? 8.391 24.562 2.293 1 98.88 150 PHE A N 1
ATOM 1175 C CA . PHE A 1 150 ? 9.836 24.375 2.238 1 98.88 150 PHE A CA 1
ATOM 1176 C C . PHE A 1 150 ? 10.547 25.594 2.811 1 98.88 150 PHE A C 1
ATOM 1178 O O . PHE A 1 150 ? 11.453 25.469 3.639 1 98.88 150 PHE A O 1
ATOM 1185 N N . ASP A 1 151 ? 10.086 26.766 2.348 1 98.81 151 ASP A N 1
ATOM 1186 C CA . ASP A 1 151 ? 10.695 28.016 2.805 1 98.81 151 ASP A CA 1
ATOM 1187 C C . ASP A 1 151 ? 10.57 28.156 4.316 1 98.81 151 ASP A C 1
ATOM 1189 O O . ASP A 1 151 ? 11.539 28.531 4.992 1 98.81 151 ASP A O 1
ATOM 1193 N N . ALA A 1 152 ? 9.406 27.891 4.82 1 98.88 152 ALA A N 1
ATOM 1194 C CA . ALA A 1 152 ? 9.164 28 6.254 1 98.88 152 ALA A CA 1
ATOM 1195 C C . ALA A 1 152 ? 10.047 27.016 7.035 1 98.88 152 ALA A C 1
ATOM 1197 O O . ALA A 1 152 ? 10.609 27.375 8.07 1 98.88 152 ALA A O 1
ATOM 1198 N N . ALA A 1 153 ? 10.148 25.812 6.562 1 98.81 153 ALA A N 1
ATOM 1199 C CA . ALA A 1 153 ? 10.961 24.797 7.234 1 98.81 153 ALA A CA 1
ATOM 1200 C C . ALA A 1 153 ? 12.43 25.203 7.262 1 98.81 153 ALA A C 1
ATOM 1202 O O . ALA A 1 153 ? 13.094 25.094 8.297 1 98.81 153 ALA A O 1
ATOM 1203 N N . GLU A 1 154 ? 12.914 25.625 6.148 1 98.5 154 GLU A N 1
ATOM 1204 C CA . GLU A 1 154 ? 14.305 26.062 6.078 1 98.5 154 GLU A CA 1
ATOM 1205 C C . GLU A 1 154 ? 14.562 27.25 7.016 1 98.5 154 GLU A C 1
ATOM 1207 O O . GLU A 1 154 ? 15.609 27.312 7.66 1 98.5 154 GLU A O 1
ATOM 1212 N N . TRP A 1 155 ? 13.609 28.172 7.023 1 98.5 155 TRP A N 1
ATOM 1213 C CA . TRP A 1 155 ? 13.719 29.312 7.938 1 98.5 155 TRP A CA 1
ATOM 1214 C C . TRP A 1 155 ? 13.75 28.828 9.391 1 98.5 155 TRP A C 1
ATOM 1216 O O . TRP A 1 155 ? 14.578 29.281 10.18 1 98.5 155 TRP A O 1
ATOM 1226 N N . LEU A 1 156 ? 12.906 27.922 9.758 1 98.62 156 LEU A N 1
ATOM 1227 C CA . LEU A 1 156 ? 12.812 27.438 11.133 1 98.62 156 LEU A CA 1
ATOM 1228 C C . LEU A 1 156 ? 14.062 26.672 11.531 1 98.62 156 LEU A C 1
ATOM 1230 O O . LEU A 1 156 ? 14.484 26.703 12.688 1 98.62 156 LEU A O 1
ATOM 1234 N N . VAL A 1 157 ? 14.625 25.906 10.609 1 98.44 157 VAL A N 1
ATOM 1235 C CA . VAL A 1 157 ? 15.859 25.188 10.891 1 98.44 157 VAL A CA 1
ATOM 1236 C C . VAL A 1 157 ? 16.922 26.172 11.375 1 98.44 157 VAL A C 1
ATOM 1238 O O . VAL A 1 157 ? 17.688 25.859 12.289 1 98.44 157 VAL A O 1
ATOM 1241 N N . LYS A 1 158 ? 16.922 27.391 10.805 1 97.25 158 LYS A N 1
ATOM 1242 C CA . LYS A 1 158 ? 17.953 28.375 11.094 1 97.25 158 LYS A CA 1
ATOM 1243 C C . LYS A 1 158 ? 17.547 29.266 12.266 1 97.25 158 LYS A C 1
ATOM 1245 O O . LYS A 1 158 ? 18.391 29.703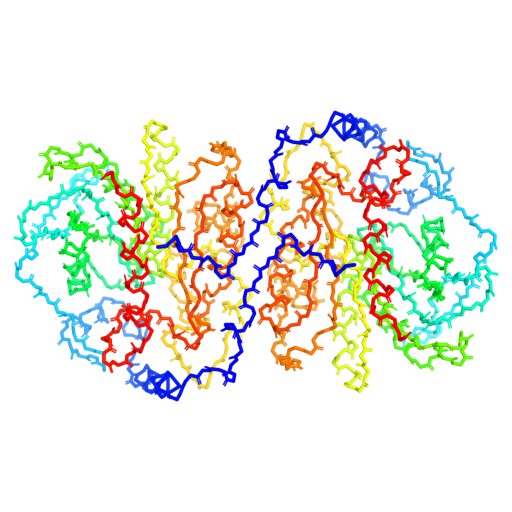 13.047 1 97.25 158 LYS A O 1
ATOM 1250 N N . LYS A 1 159 ? 16.281 29.516 12.406 1 97.94 159 LYS A N 1
ATOM 1251 C CA . LYS A 1 159 ? 15.891 30.656 13.234 1 97.94 159 LYS A CA 1
ATOM 1252 C C . LYS A 1 159 ? 15.156 30.188 14.492 1 97.94 159 LYS A C 1
ATOM 1254 O O . LYS A 1 159 ? 14.945 30.969 15.422 1 97.94 159 LYS A O 1
ATOM 1259 N N . SER A 1 160 ? 14.781 28.891 14.594 1 97.62 160 SER A N 1
ATOM 1260 C CA . SER A 1 160 ? 14.023 28.422 15.742 1 97.62 160 SER A CA 1
ATOM 1261 C C . SER A 1 160 ? 14.797 28.609 17.031 1 97.62 160 SER A C 1
ATOM 1263 O O . SER A 1 160 ? 14.25 29.125 18.016 1 97.62 160 SER A O 1
ATOM 1265 N N . LYS A 1 161 ? 16.031 28.219 17.047 1 97.06 161 LYS A N 1
ATOM 1266 C CA . LYS A 1 161 ? 16.828 28.312 18.266 1 97.06 161 LYS A CA 1
ATOM 1267 C C . LYS A 1 161 ? 17.016 29.766 18.703 1 97.06 161 LYS A C 1
ATOM 1269 O O . LYS A 1 161 ? 16.75 30.109 19.844 1 97.06 161 LYS A O 1
ATOM 1274 N N . PRO A 1 162 ? 17.438 30.641 17.781 1 97.5 162 PRO A N 1
ATOM 1275 C CA . PRO A 1 162 ? 17.594 32.031 18.203 1 97.5 162 PRO A CA 1
ATOM 1276 C C . PRO A 1 162 ? 16.281 32.688 18.609 1 97.5 162 PRO A C 1
ATOM 1278 O O . PRO A 1 162 ? 16.266 33.562 19.484 1 97.5 162 PRO A O 1
ATOM 1281 N N . ASN A 1 163 ? 15.203 32.25 18.047 1 96.88 163 ASN A N 1
ATOM 1282 C CA . ASN A 1 163 ? 13.945 32.969 18.266 1 96.88 163 ASN A CA 1
ATOM 1283 C C . ASN A 1 163 ? 13.148 32.344 19.406 1 96.88 163 ASN A C 1
ATOM 1285 O O . ASN A 1 163 ? 12.422 33.031 20.109 1 96.88 163 ASN A O 1
ATOM 1289 N N . TYR A 1 164 ? 13.266 31.016 19.578 1 96.56 164 TYR A N 1
ATOM 1290 C CA . TYR A 1 164 ? 12.352 30.344 20.5 1 96.56 164 TYR A CA 1
ATOM 1291 C C . TYR A 1 164 ? 13.125 29.562 21.562 1 96.56 164 TYR A C 1
ATOM 1293 O O . TYR A 1 164 ? 12.523 28.969 22.453 1 96.56 164 TYR A O 1
ATOM 1301 N N . GLY A 1 165 ? 14.453 29.516 21.422 1 96.12 165 GLY A N 1
ATOM 1302 C CA . GLY A 1 165 ? 15.297 28.891 22.438 1 96.12 165 GLY A CA 1
ATOM 1303 C C . GLY A 1 165 ? 15.445 27.391 22.234 1 96.12 165 GLY A C 1
ATOM 1304 O O . GLY A 1 165 ? 16.031 26.703 23.062 1 96.12 165 GLY A O 1
ATOM 1305 N N . ALA A 1 166 ? 14.898 26.891 21.234 1 97.62 166 ALA A N 1
ATOM 1306 C CA . ALA A 1 166 ? 14.977 25.453 20.922 1 97.62 166 ALA A CA 1
ATOM 1307 C C . ALA A 1 166 ? 15 25.219 19.422 1 97.62 166 ALA A C 1
ATOM 1309 O O . ALA A 1 166 ? 14.641 26.109 18.641 1 97.62 166 ALA A O 1
ATOM 1310 N N . ASP A 1 167 ? 15.43 24.047 19 1 97.94 167 ASP A N 1
ATOM 1311 C CA . ASP A 1 167 ? 15.539 23.688 17.594 1 97.94 167 ASP A CA 1
ATOM 1312 C C . ASP A 1 167 ? 14.195 23.219 17.031 1 97.94 167 ASP A C 1
ATOM 1314 O O . ASP A 1 167 ? 13.305 22.828 17.797 1 97.94 167 ASP A O 1
ATOM 1318 N N . LEU A 1 168 ? 14.062 23.328 15.727 1 98.69 168 LEU A N 1
ATOM 1319 C CA . LEU A 1 168 ? 12.977 22.609 15.07 1 98.69 168 LEU A CA 1
ATOM 1320 C C . LEU A 1 168 ? 13.117 21.109 15.266 1 98.69 168 LEU A C 1
ATOM 1322 O O . LEU A 1 168 ? 14.133 20.516 14.891 1 98.69 168 LEU A O 1
ATOM 1326 N N . MET A 1 169 ? 12.07 20.484 15.875 1 98.69 169 MET A N 1
ATOM 1327 C CA . MET A 1 169 ? 12.203 19.078 16.203 1 98.69 169 MET A CA 1
ATOM 1328 C C . MET A 1 169 ? 11.086 18.25 15.562 1 98.69 169 MET A C 1
ATOM 1330 O O . MET A 1 169 ? 11.266 17.078 15.281 1 98.69 169 MET A O 1
ATOM 1334 N N . PHE A 1 170 ? 9.938 18.859 15.32 1 98.94 170 PHE A N 1
ATOM 1335 C CA . PHE A 1 170 ? 8.789 18.141 14.789 1 98.94 170 PHE A CA 1
ATOM 1336 C C . PHE A 1 170 ? 8.156 18.906 13.625 1 98.94 170 PHE A C 1
ATOM 1338 O O . PHE A 1 170 ? 8.109 20.141 13.641 1 98.94 170 PHE A O 1
ATOM 1345 N N . ILE A 1 171 ? 7.727 18.234 12.617 1 98.94 171 ILE A N 1
ATOM 1346 C CA . ILE A 1 171 ? 6.832 18.719 11.562 1 98.94 171 ILE A CA 1
ATOM 1347 C C . ILE A 1 171 ? 5.594 17.828 11.492 1 98.94 171 ILE A C 1
ATOM 1349 O O . ILE A 1 171 ? 5.688 16.609 11.648 1 98.94 171 ILE A O 1
ATOM 1353 N N . GLY A 1 172 ? 4.453 18.406 11.344 1 98.88 172 GLY A N 1
ATOM 1354 C CA . GLY A 1 172 ? 3.252 17.594 11.273 1 98.88 172 GLY A CA 1
ATOM 1355 C C . GLY A 1 172 ? 2.031 18.359 10.812 1 98.88 172 GLY A C 1
ATOM 1356 O O . GLY A 1 172 ? 2.072 19.594 10.695 1 98.88 172 GLY A O 1
ATOM 1357 N N . GLY A 1 173 ? 1.031 17.672 10.555 1 98.81 173 GLY A N 1
ATOM 1358 C CA . GLY A 1 173 ? -0.245 18.219 10.117 1 98.81 173 GLY A CA 1
ATOM 1359 C C . GLY A 1 173 ? -1.268 17.156 9.781 1 98.81 173 GLY A C 1
ATOM 1360 O O . GLY A 1 173 ? -1.025 15.961 10.008 1 98.81 173 GLY A O 1
ATOM 1361 N N . GLU A 1 174 ? -2.449 17.578 9.391 1 98.69 174 GLU A N 1
ATOM 1362 C CA . GLU A 1 174 ? -3.59 16.703 9.133 1 98.69 174 GLU A CA 1
ATOM 1363 C C . GLU A 1 174 ? -3.977 16.734 7.656 1 98.69 174 GLU A C 1
ATOM 1365 O O . GLU A 1 174 ? -3.945 17.781 7.016 1 98.69 174 GLU A O 1
ATOM 1370 N N . SER A 1 175 ? -4.355 15.555 7.105 1 98.62 175 SER A N 1
ATOM 1371 C CA . SER A 1 175 ? -4.91 15.508 5.758 1 98.62 175 SER A CA 1
ATOM 1372 C C . SER A 1 175 ? -3.926 16.062 4.734 1 98.62 175 SER A C 1
ATOM 1374 O O . SER A 1 175 ? -2.793 15.586 4.629 1 98.62 175 SER A O 1
ATOM 1376 N N . ALA A 1 176 ? -4.27 17.25 4.055 1 98.88 176 ALA A N 1
ATOM 1377 C CA . ALA A 1 176 ? -3.354 17.938 3.148 1 98.88 176 ALA A CA 1
ATOM 1378 C C . ALA A 1 176 ? -2.119 18.438 3.895 1 98.88 176 ALA A C 1
ATOM 1380 O O . ALA A 1 176 ? -1.019 18.469 3.34 1 98.88 176 ALA A O 1
ATOM 1381 N N . GLY A 1 177 ? -2.305 18.797 5.152 1 98.88 177 GLY A N 1
ATOM 1382 C CA . GLY A 1 177 ? -1.178 19.188 5.98 1 98.88 177 GLY A CA 1
ATOM 1383 C C . GLY A 1 177 ? -0.218 18.047 6.27 1 98.88 177 GLY A C 1
ATOM 1384 O O . GLY A 1 177 ? 0.986 18.266 6.418 1 98.88 177 GLY A O 1
ATOM 1385 N N . GLY A 1 178 ? -0.827 16.797 6.453 1 98.94 178 GLY A N 1
ATOM 1386 C CA . GLY A 1 178 ? 0.025 15.625 6.555 1 98.94 178 GLY A CA 1
ATOM 1387 C C . GLY A 1 178 ? 0.847 15.375 5.305 1 98.94 178 GLY A C 1
ATOM 1388 O O . GLY A 1 178 ? 2.029 15.039 5.391 1 98.94 178 GLY A O 1
ATOM 1389 N N . HIS A 1 179 ? 0.246 15.547 4.137 1 98.94 179 HIS A N 1
ATOM 1390 C CA . HIS A 1 179 ? 0.938 15.484 2.855 1 98.94 179 HIS A CA 1
ATOM 1391 C C . HIS A 1 179 ? 2.08 16.5 2.793 1 98.94 179 HIS A C 1
ATOM 1393 O O . HIS A 1 179 ? 3.225 16.125 2.52 1 98.94 179 HIS A O 1
ATOM 1399 N N . LEU A 1 180 ? 1.783 17.734 3.088 1 98.94 180 LEU A N 1
ATOM 1400 C CA . LEU A 1 180 ? 2.758 18.828 3.008 1 98.94 180 LEU A CA 1
ATOM 1401 C C . LEU A 1 180 ? 3.871 18.625 4.031 1 98.94 180 LEU A C 1
ATOM 1403 O O . LEU A 1 180 ? 5.027 18.969 3.773 1 98.94 180 LEU A O 1
ATOM 1407 N N . SER A 1 181 ? 3.484 18.094 5.195 1 98.94 181 SER A N 1
ATOM 1408 C CA . SER A 1 181 ? 4.488 17.797 6.211 1 98.94 181 SER A CA 1
ATOM 1409 C C . SER A 1 181 ? 5.516 16.797 5.695 1 98.94 181 SER A C 1
ATOM 1411 O O . SER A 1 181 ? 6.723 17 5.863 1 98.94 181 SER A O 1
ATOM 1413 N N . LEU A 1 182 ? 5.016 15.789 5.074 1 98.88 182 LEU A N 1
ATOM 1414 C CA . LEU A 1 182 ? 5.914 14.734 4.602 1 98.88 182 LEU A CA 1
ATOM 1415 C C . LEU A 1 182 ? 6.785 15.242 3.457 1 98.88 182 LEU A C 1
ATOM 1417 O O . LEU A 1 182 ? 7.996 15.008 3.445 1 98.88 182 LEU A O 1
ATOM 1421 N N . VAL A 1 183 ? 6.219 15.914 2.457 1 98.75 183 VAL A N 1
ATOM 1422 C CA . VAL A 1 183 ? 7.008 16.422 1.337 1 98.75 183 VAL A CA 1
ATOM 1423 C C . VAL A 1 183 ? 8.039 17.422 1.843 1 98.75 183 VAL A C 1
ATOM 1425 O O . VAL A 1 183 ? 9.164 17.484 1.33 1 98.75 183 VAL A O 1
ATOM 1428 N N . THR A 1 184 ? 7.676 18.188 2.846 1 98.88 184 THR A N 1
ATOM 1429 C CA . THR A 1 184 ? 8.594 19.156 3.445 1 98.88 184 THR A CA 1
ATOM 1430 C C . THR A 1 184 ? 9.734 18.438 4.16 1 98.88 184 THR A C 1
ATOM 1432 O O . THR A 1 184 ? 10.898 18.828 4.035 1 98.88 184 THR A O 1
ATOM 1435 N N . ALA A 1 185 ? 9.422 17.438 4.945 1 98.69 185 ALA A N 1
ATOM 1436 C CA . ALA A 1 185 ? 10.445 16.656 5.637 1 98.69 185 ALA A CA 1
ATOM 1437 C C . ALA A 1 185 ? 11.438 16.047 4.648 1 98.69 185 ALA A C 1
ATOM 1439 O O . ALA A 1 185 ? 12.648 16.109 4.863 1 98.69 185 ALA A O 1
ATOM 1440 N N . LEU A 1 186 ? 10.93 15.461 3.559 1 98.25 186 LEU A N 1
ATOM 1441 C CA . LEU A 1 186 ? 11.805 14.875 2.547 1 98.25 186 LEU A CA 1
ATOM 1442 C C . LEU A 1 186 ? 12.672 15.938 1.896 1 98.25 186 LEU A C 1
ATOM 1444 O O . LEU A 1 186 ? 13.844 15.688 1.595 1 98.25 186 LEU A O 1
ATOM 1448 N N . HIS A 1 187 ? 12.094 17.094 1.677 1 98.25 187 HIS A N 1
ATOM 1449 C CA . HIS A 1 187 ? 12.859 18.219 1.154 1 98.25 187 HIS A CA 1
ATOM 1450 C C . HIS A 1 187 ? 14.023 18.562 2.078 1 98.25 187 HIS A C 1
ATOM 1452 O O . HIS A 1 187 ? 15.148 18.75 1.621 1 98.25 187 HIS A O 1
ATOM 1458 N N . LEU A 1 188 ? 13.773 18.672 3.355 1 98.19 188 LEU A N 1
ATOM 1459 C CA . LEU A 1 188 ? 14.828 18.984 4.316 1 98.19 188 LEU A CA 1
ATOM 1460 C C . LEU A 1 188 ? 15.922 17.922 4.305 1 98.19 188 LEU A C 1
ATOM 1462 O O . LEU A 1 188 ? 17.109 18.25 4.387 1 98.19 188 LEU A O 1
ATOM 1466 N N . LEU A 1 189 ? 15.523 16.656 4.254 1 97 189 LEU A N 1
ATOM 1467 C CA . LEU A 1 189 ? 16.5 15.562 4.227 1 97 189 LEU A CA 1
ATOM 1468 C C . LEU A 1 189 ? 17.438 15.711 3.031 1 97 189 LEU A C 1
ATOM 1470 O O . LEU A 1 189 ? 18.625 15.367 3.121 1 97 189 LEU A O 1
ATOM 1474 N N . ARG A 1 190 ? 16.906 16.172 1.938 1 96.69 190 ARG A N 1
ATOM 1475 C CA . ARG A 1 190 ? 17.688 16.328 0.72 1 96.69 190 ARG A CA 1
ATOM 1476 C C . ARG A 1 190 ? 18.578 17.562 0.797 1 96.69 190 ARG A C 1
ATOM 1478 O O . ARG A 1 190 ? 19.719 17.547 0.346 1 96.69 190 ARG A O 1
ATOM 1485 N N . THR A 1 191 ? 18.078 18.672 1.421 1 96.62 191 THR A N 1
ATOM 1486 C CA . THR A 1 191 ? 18.734 19.969 1.292 1 96.62 191 THR A CA 1
ATOM 1487 C C . THR A 1 191 ? 19.547 20.281 2.543 1 96.62 191 THR A C 1
ATOM 1489 O O . THR A 1 191 ? 20.406 21.172 2.523 1 96.62 191 THR A O 1
ATOM 1492 N N . GLN A 1 192 ? 19.219 19.594 3.609 1 94.44 192 GLN A N 1
ATOM 1493 C CA . GLN A 1 192 ? 19.906 19.781 4.883 1 94.44 192 GLN A CA 1
ATOM 1494 C C . GLN A 1 192 ? 20.391 18.453 5.453 1 94.44 192 GLN A C 1
ATOM 1496 O O . GLN A 1 192 ? 19.906 18 6.492 1 94.44 192 GLN A O 1
ATOM 1501 N N . PRO A 1 193 ? 21.391 17.859 4.91 1 86.25 193 PRO A N 1
ATOM 1502 C CA . PRO A 1 193 ? 21.766 16.484 5.266 1 86.25 193 PRO A CA 1
ATOM 1503 C C . PRO A 1 193 ? 22.266 16.359 6.707 1 86.25 193 PRO A C 1
ATOM 1505 O O . PRO A 1 193 ? 22.266 15.266 7.273 1 86.25 193 PRO A O 1
ATOM 1508 N N . ASN A 1 194 ? 22.609 17.469 7.359 1 89.94 194 ASN A N 1
ATOM 1509 C CA . ASN A 1 194 ? 23.094 17.422 8.734 1 89.94 194 ASN A CA 1
ATOM 1510 C C . ASN A 1 194 ? 21.984 17.703 9.734 1 89.94 194 ASN A C 1
ATOM 1512 O O . ASN A 1 194 ? 22.219 17.719 10.945 1 89.94 194 ASN A O 1
ATOM 1516 N N . PHE A 1 195 ? 20.844 17.969 9.25 1 91.62 195 PHE A N 1
ATOM 1517 C CA . PHE A 1 195 ? 19.672 18.25 10.086 1 91.62 195 PHE A CA 1
ATOM 1518 C C . PHE A 1 195 ? 18.766 17.031 10.164 1 91.62 195 PHE A C 1
ATOM 1520 O O . PHE A 1 195 ? 18.594 16.312 9.18 1 91.62 195 PHE A O 1
ATOM 1527 N N . SER A 1 196 ? 18.297 16.719 11.406 1 91.5 196 SER A N 1
ATOM 1528 C CA . SER A 1 196 ? 17.344 15.633 11.562 1 91.5 196 SER A CA 1
ATOM 1529 C C . SER A 1 196 ? 16.172 16.047 12.453 1 91.5 196 SER A C 1
ATOM 1531 O O . SER A 1 196 ? 16.359 16.75 13.445 1 91.5 196 SER A O 1
ATOM 1533 N N . LEU A 1 197 ? 15.055 15.695 12.055 1 97.81 197 LEU A N 1
ATOM 1534 C CA . LEU A 1 197 ? 13.859 15.852 12.875 1 97.81 197 LEU A CA 1
ATOM 1535 C C . LEU A 1 197 ? 13.766 14.75 13.922 1 97.81 197 LEU A C 1
ATOM 1537 O O . LEU A 1 197 ? 14.227 13.633 13.695 1 97.81 197 LEU A O 1
ATOM 1541 N N . ARG A 1 198 ? 13.156 15.125 15.055 1 98.12 198 ARG A N 1
ATOM 1542 C CA . ARG A 1 198 ? 12.93 14.133 16.109 1 98.12 198 ARG A CA 1
ATOM 1543 C C . ARG A 1 198 ? 11.648 13.344 15.844 1 98.12 198 ARG A C 1
ATOM 1545 O O . ARG A 1 198 ? 11.469 12.25 16.391 1 98.12 198 ARG A O 1
ATOM 1552 N N . GLY A 1 199 ? 10.766 13.953 15.016 1 98.75 199 GLY A N 1
ATOM 1553 C CA . GLY A 1 199 ? 9.547 13.211 14.727 1 98.75 199 GLY A CA 1
ATOM 1554 C C . GLY A 1 199 ? 8.664 13.898 13.695 1 98.75 199 GLY A C 1
ATOM 1555 O O . GLY A 1 199 ? 8.742 15.117 13.523 1 98.75 199 GLY A O 1
ATOM 1556 N N . LEU A 1 200 ? 7.883 13.125 13.008 1 98.94 200 LEU A N 1
ATOM 1557 C CA . LEU A 1 200 ? 6.797 13.57 12.141 1 98.94 200 LEU A CA 1
ATOM 1558 C C . LEU A 1 200 ? 5.441 13.172 12.719 1 98.94 200 LEU A C 1
ATOM 1560 O O . LEU A 1 200 ? 5.281 12.055 13.219 1 98.94 200 LEU A O 1
ATOM 1564 N N . LEU A 1 201 ? 4.555 14.109 12.805 1 98.94 201 LEU A N 1
ATOM 1565 C CA . LEU A 1 201 ? 3.178 13.867 13.219 1 98.94 201 LEU A CA 1
ATOM 1566 C C . LEU A 1 201 ? 2.246 13.859 12.008 1 98.94 201 LEU A C 1
ATOM 1568 O O . LEU A 1 201 ? 1.756 14.906 11.594 1 98.94 201 LEU A O 1
ATOM 1572 N N . LEU A 1 202 ? 1.995 12.688 11.484 1 98.94 202 LEU A N 1
ATOM 1573 C CA . LEU A 1 202 ? 1.311 12.508 10.203 1 98.94 202 LEU A CA 1
ATOM 1574 C C . LEU A 1 202 ? -0.101 11.969 10.414 1 98.94 202 LEU A C 1
ATOM 1576 O O . LEU A 1 202 ? -0.308 10.758 10.453 1 98.94 202 LEU A O 1
ATOM 1580 N N . HIS A 1 203 ? -1.044 12.844 10.547 1 98.94 203 HIS A N 1
ATOM 1581 C CA . HIS A 1 203 ? -2.428 12.484 10.828 1 98.94 203 HIS A CA 1
ATOM 1582 C C . HIS A 1 203 ? -3.246 12.375 9.547 1 98.94 203 HIS A C 1
ATOM 1584 O O . HIS A 1 203 ? -3.5 13.383 8.883 1 98.94 203 HIS A O 1
ATOM 1590 N N . PHE A 1 204 ? -3.684 11.164 9.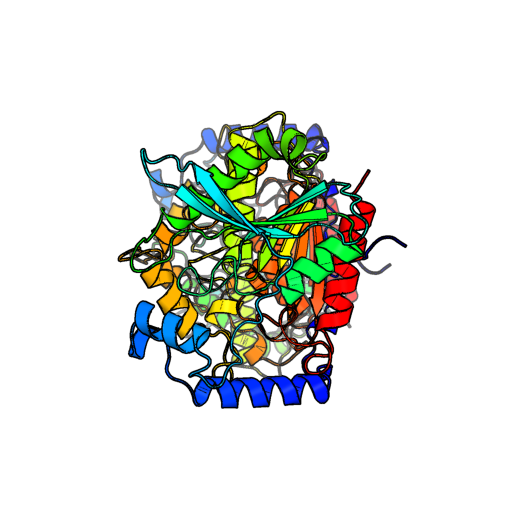188 1 98.88 204 PHE A N 1
ATOM 1591 C CA . PHE A 1 204 ? -4.543 10.836 8.055 1 98.88 204 PHE A CA 1
ATOM 1592 C C . PHE A 1 204 ? -4.168 11.664 6.832 1 98.88 204 PHE A C 1
ATOM 1594 O O . PHE A 1 204 ? -5.027 12.305 6.223 1 98.88 204 PHE A O 1
ATOM 1601 N N . GLY A 1 205 ? -2.877 11.68 6.465 1 98.81 205 GLY A N 1
ATOM 1602 C CA . GLY A 1 205 ? -2.375 12.422 5.316 1 98.81 205 GLY A CA 1
ATOM 1603 C C . GLY A 1 205 ? -2.68 11.75 3.992 1 98.81 205 GLY A C 1
ATOM 1604 O O . GLY A 1 205 ? -2.971 10.547 3.951 1 98.81 205 GLY A O 1
ATOM 1605 N N . CYS A 1 206 ? -2.711 12.5 2.916 1 98.56 206 CYS A N 1
ATOM 1606 C CA . CYS A 1 206 ? -2.826 11.977 1.559 1 98.56 206 CYS A CA 1
ATOM 1607 C C . CYS A 1 206 ? -1.46 11.883 0.891 1 98.56 206 CYS A C 1
ATOM 1609 O O . CYS A 1 206 ? -0.853 12.906 0.565 1 98.56 206 CYS A O 1
ATOM 1611 N N . TYR A 1 207 ? -0.953 10.688 0.659 1 98.88 207 TYR A N 1
ATOM 1612 C CA . TYR A 1 207 ? 0.425 10.531 0.207 1 98.88 207 TYR A CA 1
ATOM 1613 C C . TYR A 1 207 ? 0.471 10.031 -1.232 1 98.88 207 TYR A C 1
ATOM 1615 O O . TYR A 1 207 ? 1.545 9.945 -1.834 1 98.88 207 TYR A O 1
ATOM 1623 N N . ASP A 1 208 ? -0.65 9.6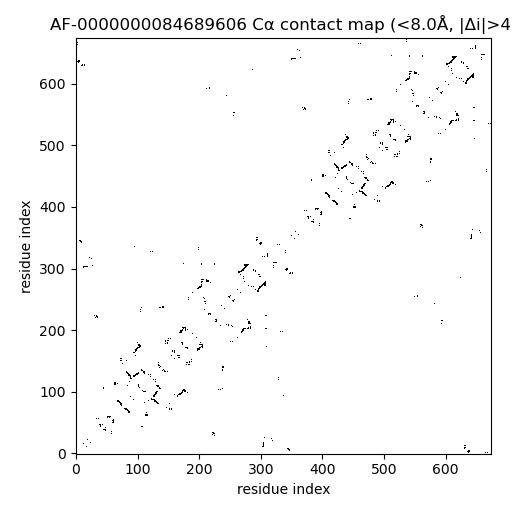41 -1.797 1 98.69 208 ASP A N 1
ATOM 1624 C CA . ASP A 1 208 ? -0.854 9.367 -3.217 1 98.69 208 ASP A CA 1
ATOM 1625 C C . ASP A 1 208 ? -2.035 10.164 -3.764 1 98.69 208 ASP A C 1
ATOM 1627 O O . ASP A 1 208 ? -3.191 9.789 -3.568 1 98.69 208 ASP A O 1
ATOM 1631 N N . LEU A 1 209 ? -1.778 11.148 -4.547 1 98.5 209 LEU A N 1
ATOM 1632 C CA . LEU A 1 209 ? -2.824 12.039 -5.043 1 98.5 209 LEU A CA 1
ATOM 1633 C C . LEU A 1 209 ? -3.492 11.453 -6.285 1 98.5 209 LEU A C 1
ATOM 1635 O O . LEU A 1 209 ? -4.418 12.055 -6.836 1 98.5 209 LEU A O 1
ATOM 1639 N N . SER A 1 210 ? -3.018 10.25 -6.742 1 97.5 210 SER A N 1
ATOM 1640 C CA . SER A 1 210 ? -3.738 9.508 -7.77 1 97.5 210 SER A CA 1
ATOM 1641 C C . SER A 1 210 ? -4.742 8.539 -7.148 1 97.5 210 SER A C 1
ATOM 1643 O O . SER A 1 210 ? -5.484 7.863 -7.863 1 97.5 210 SER A O 1
ATOM 1645 N N . MET A 1 211 ? -4.824 8.438 -5.863 1 97.19 211 MET A N 1
ATOM 1646 C CA . MET A 1 211 ? -5.824 7.762 -5.035 1 97.19 211 MET A CA 1
ATOM 1647 C C . MET A 1 211 ? -5.512 6.277 -4.914 1 97.19 211 MET A C 1
ATOM 1649 O O . MET A 1 211 ? -5.535 5.547 -5.906 1 97.19 211 MET A O 1
ATOM 1653 N N . LEU A 1 212 ? -5.219 5.812 -3.73 1 98.12 212 LEU A N 1
ATOM 1654 C CA . LEU A 1 212 ? -5.074 4.406 -3.369 1 98.12 212 LEU A CA 1
ATOM 1655 C C . LEU A 1 212 ? -6.438 3.75 -3.18 1 98.12 212 LEU A C 1
ATOM 1657 O O . LEU A 1 212 ? -7.469 4.422 -3.254 1 98.12 212 LEU A O 1
ATOM 1661 N N . PRO A 1 213 ? -6.516 2.449 -2.949 1 98.19 213 PRO A N 1
ATOM 1662 C CA . PRO A 1 213 ? -7.773 1.698 -3.021 1 98.19 213 PRO A CA 1
ATOM 1663 C C . PRO A 1 213 ? -8.844 2.26 -2.094 1 98.19 213 PRO A C 1
ATOM 1665 O O . PRO A 1 213 ? -9.984 2.475 -2.521 1 98.19 213 PRO A O 1
ATOM 1668 N N . GLN A 1 214 ? -8.5 2.547 -0.862 1 97.69 214 GLN A N 1
ATOM 1669 C CA . GLN A 1 214 ? -9.5 3.047 0.075 1 97.69 214 GLN A CA 1
ATOM 1670 C C . GLN A 1 214 ? -10.094 4.363 -0.408 1 97.69 214 GLN A C 1
ATOM 1672 O O . GLN A 1 214 ? -11.305 4.586 -0.29 1 97.69 214 GLN A O 1
ATOM 1677 N N . ALA A 1 215 ? -9.281 5.25 -0.905 1 97.38 215 ALA A N 1
ATOM 1678 C CA . ALA A 1 215 ? -9.75 6.539 -1.405 1 97.38 215 ALA A CA 1
ATOM 1679 C C . ALA A 1 215 ? -10.711 6.355 -2.578 1 97.38 215 ALA A C 1
ATOM 1681 O O . ALA A 1 215 ? -11.68 7.102 -2.713 1 97.38 215 ALA A O 1
ATOM 1682 N N . ARG A 1 216 ? -10.508 5.344 -3.406 1 96.06 216 ARG A N 1
ATOM 1683 C CA . ARG A 1 216 ? -11.32 5.082 -4.594 1 96.06 216 ARG A CA 1
ATOM 1684 C C . ARG A 1 216 ? -12.633 4.402 -4.219 1 96.06 216 ARG A C 1
ATOM 1686 O O . ARG A 1 216 ? -13.672 4.676 -4.82 1 96.06 216 ARG A O 1
ATOM 1693 N N . ASN A 1 217 ? -12.539 3.502 -3.236 1 96.81 217 ASN A N 1
ATOM 1694 C CA . ASN A 1 217 ? -13.641 2.588 -2.957 1 96.81 217 ASN A CA 1
ATOM 1695 C C . ASN A 1 217 ? -14.555 3.127 -1.858 1 96.81 217 ASN A C 1
ATOM 1697 O O . ASN A 1 217 ? -15.641 2.602 -1.638 1 96.81 217 ASN A O 1
ATOM 1701 N N . PHE A 1 218 ? -14.117 4.223 -1.201 1 96.31 218 PHE A N 1
ATOM 1702 C CA . PHE A 1 218 ? -14.836 4.719 -0.037 1 96.31 218 PHE A CA 1
ATOM 1703 C C . PHE A 1 218 ? -16.234 5.203 -0.429 1 96.31 218 PHE A C 1
ATOM 1705 O O . PHE A 1 218 ? -16.359 6.105 -1.258 1 96.31 218 PHE A O 1
ATOM 1712 N N . LYS A 1 219 ? -17.281 4.516 0.084 1 89.25 219 LYS A N 1
ATOM 1713 C CA . LYS A 1 219 ? -18.672 4.859 -0.187 1 89.25 219 LYS A CA 1
ATOM 1714 C C . LYS A 1 219 ? -19.516 4.836 1.093 1 89.25 219 LYS A C 1
ATOM 1716 O O . LYS A 1 219 ? -19.438 3.881 1.867 1 89.25 219 LYS A O 1
ATOM 1721 N N . ARG A 1 220 ? -20.188 5.91 1.294 1 89.56 220 ARG A N 1
ATOM 1722 C CA . ARG A 1 220 ? -21.156 6.043 2.367 1 89.56 220 ARG A CA 1
ATOM 1723 C C . ARG A 1 220 ? -22.453 6.672 1.856 1 89.56 220 ARG A C 1
ATOM 1725 O O . ARG A 1 220 ? -22.516 7.148 0.721 1 89.56 220 ARG A O 1
ATOM 1732 N N . ALA A 1 221 ? -23.594 6.543 2.6 1 84.44 221 ALA A N 1
ATOM 1733 C CA . ALA A 1 221 ? -24.891 7.074 2.193 1 84.44 221 ALA A CA 1
ATOM 1734 C C . ALA A 1 221 ? -24.828 8.586 1.968 1 84.44 221 ALA A C 1
ATOM 1736 O O . ALA A 1 221 ? -25.672 9.156 1.272 1 84.44 221 ALA A O 1
ATOM 1737 N N . GLY A 1 222 ? -23.766 9.219 2.439 1 85.81 222 GLY A N 1
ATOM 1738 C CA . GLY A 1 222 ? -23.469 10.641 2.293 1 85.81 222 GLY A CA 1
ATOM 1739 C C . GLY A 1 222 ? -22.016 10.984 2.549 1 85.81 222 GLY A C 1
ATOM 1740 O O . GLY A 1 222 ? -21.234 10.125 2.943 1 85.81 222 GLY A O 1
ATOM 1741 N N . PRO A 1 223 ? -21.75 12.219 2.223 1 89.75 223 PRO A N 1
ATOM 1742 C CA . PRO A 1 223 ? -20.359 12.641 2.408 1 89.75 223 PRO A CA 1
ATOM 1743 C C . PRO A 1 223 ? -19.953 12.695 3.879 1 89.75 223 PRO A C 1
ATOM 1745 O O . PRO A 1 223 ? -20.406 13.578 4.617 1 89.75 223 PRO A O 1
ATOM 1748 N N . LEU A 1 224 ? -19.219 11.781 4.324 1 95.31 224 LEU A N 1
ATOM 1749 C CA . LEU A 1 224 ? -18.672 11.781 5.672 1 95.31 224 LEU A CA 1
ATOM 1750 C C . LEU A 1 224 ? -17.375 12.594 5.723 1 95.31 224 LEU A C 1
ATOM 1752 O O . LEU A 1 224 ? -16.281 12.031 5.75 1 95.31 224 LEU A O 1
ATOM 1756 N N . VAL A 1 225 ? -17.359 13.836 5.703 1 94 225 VAL A N 1
ATOM 1757 C CA . VAL A 1 225 ? -16.297 14.828 5.766 1 94 225 VAL A CA 1
ATOM 1758 C C . VAL A 1 225 ? -15.5 14.82 4.465 1 94 225 VAL A C 1
ATOM 1760 O O . VAL A 1 225 ? -15.352 15.852 3.812 1 94 225 VAL A O 1
ATOM 1763 N N . LEU A 1 226 ? -15 13.672 4.09 1 95.12 226 LEU A N 1
ATOM 1764 C CA . LEU A 1 226 ? -14.234 13.469 2.863 1 95.12 226 LEU A CA 1
ATOM 1765 C C . LEU A 1 226 ? -14.789 12.297 2.064 1 95.12 226 LEU A C 1
ATOM 1767 O O . LEU A 1 226 ? -15.211 11.289 2.641 1 95.12 226 LEU A O 1
ATOM 1771 N N . ASP A 1 227 ? -14.82 12.43 0.797 1 94.5 227 ASP A N 1
ATOM 1772 C CA . ASP A 1 227 ? -15.18 11.344 -0.115 1 94.5 227 ASP A CA 1
ATOM 1773 C C . ASP A 1 227 ? -14.422 11.461 -1.432 1 94.5 227 ASP A C 1
ATOM 1775 O O . ASP A 1 227 ? -13.68 12.422 -1.646 1 94.5 227 ASP A O 1
ATOM 1779 N N . PRO A 1 228 ? -14.469 10.469 -2.248 1 94.56 228 PRO A N 1
ATOM 1780 C CA . PRO A 1 228 ? -13.664 10.484 -3.475 1 94.56 228 PRO A CA 1
ATOM 1781 C C . PRO A 1 228 ? -13.961 11.703 -4.352 1 94.56 228 PRO A C 1
ATOM 1783 O O . PRO A 1 228 ? -13.055 12.25 -4.977 1 94.56 228 PRO A O 1
ATOM 1786 N N . ASP A 1 229 ? -15.188 12.117 -4.453 1 94.56 229 ASP A N 1
ATOM 1787 C CA . ASP A 1 229 ? -15.562 13.234 -5.32 1 94.56 229 ASP A CA 1
ATOM 1788 C C . ASP A 1 229 ? -14.867 14.523 -4.879 1 94.56 229 ASP A C 1
ATOM 1790 O O . ASP A 1 229 ? -14.242 15.203 -5.691 1 94.56 229 ASP A O 1
ATOM 1794 N N . ILE A 1 230 ? -15.008 14.883 -3.607 1 95.75 230 ILE A N 1
ATOM 1795 C CA . ILE A 1 230 ? -14.422 16.125 -3.131 1 95.75 230 ILE A CA 1
ATOM 1796 C C . ILE A 1 230 ? -12.898 16.016 -3.15 1 95.75 230 ILE A C 1
ATOM 1798 O O . ILE A 1 230 ? -12.195 17.016 -3.371 1 95.75 230 ILE A O 1
ATOM 1802 N N . MET A 1 231 ? -12.336 14.82 -2.918 1 97.12 231 MET A N 1
ATOM 1803 C CA . MET A 1 231 ? -10.891 14.617 -3.01 1 97.12 231 MET A CA 1
ATOM 1804 C C . MET A 1 231 ? -10.391 14.922 -4.418 1 97.12 231 MET A C 1
ATOM 1806 O O . MET A 1 231 ? -9.344 15.539 -4.59 1 97.12 231 MET A O 1
ATOM 1810 N N . GLU A 1 232 ? -11.156 14.461 -5.402 1 96.56 232 GLU A N 1
ATOM 1811 C CA . GLU A 1 232 ? -10.812 14.766 -6.789 1 96.56 232 GLU A CA 1
ATOM 1812 C C . GLU A 1 232 ? -10.859 16.266 -7.051 1 96.56 232 GLU A C 1
ATOM 1814 O O . GLU A 1 232 ? -10 16.812 -7.75 1 96.56 232 GLU A O 1
ATOM 1819 N N . ARG A 1 233 ? -11.859 16.953 -6.488 1 97.75 233 ARG A N 1
ATOM 1820 C CA . ARG A 1 233 ? -11.992 18.391 -6.66 1 97.75 233 ARG A CA 1
ATOM 1821 C C . ARG A 1 233 ? -10.82 19.125 -6.027 1 97.75 233 ARG A C 1
ATOM 1823 O O . ARG A 1 233 ? -10.281 20.062 -6.617 1 97.75 233 ARG A O 1
ATOM 1830 N N . PHE A 1 234 ? -10.43 18.703 -4.84 1 98.69 234 PHE A N 1
ATOM 1831 C CA . PHE A 1 234 ? -9.258 19.281 -4.184 1 98.69 234 PHE A CA 1
ATOM 1832 C C . PHE A 1 234 ? -8.008 19.062 -5.02 1 98.69 234 PHE A C 1
ATOM 1834 O O . PHE A 1 234 ? -7.23 20 -5.238 1 98.69 234 PHE A O 1
ATOM 1841 N N . THR A 1 235 ? -7.809 17.828 -5.488 1 98.56 235 THR A N 1
ATOM 1842 C CA . THR A 1 235 ? -6.613 17.484 -6.258 1 98.56 235 THR A CA 1
ATOM 1843 C C . THR A 1 235 ? -6.566 18.266 -7.562 1 98.56 235 THR A C 1
ATOM 1845 O O . THR A 1 235 ? -5.508 18.75 -7.961 1 98.56 235 THR A O 1
ATOM 1848 N N . ASN A 1 236 ? -7.715 18.406 -8.203 1 98.38 236 ASN A N 1
ATOM 1849 C CA . ASN A 1 236 ? -7.781 19.156 -9.453 1 98.38 236 ASN A CA 1
ATOM 1850 C C . ASN A 1 236 ? -7.453 20.641 -9.234 1 98.38 236 ASN A C 1
ATOM 1852 O O . ASN A 1 236 ? -6.871 21.281 -10.109 1 98.38 236 ASN A O 1
ATOM 1856 N N . ALA A 1 237 ? -7.875 21.172 -8.102 1 98.81 237 ALA A N 1
ATOM 1857 C CA . ALA A 1 237 ? -7.531 22.562 -7.777 1 98.81 237 ALA A CA 1
ATOM 1858 C C . ALA A 1 237 ? -6.035 22.703 -7.523 1 98.81 237 ALA A C 1
ATOM 1860 O O . ALA A 1 237 ? -5.418 23.672 -7.973 1 98.81 237 ALA A O 1
ATOM 1861 N N . PHE A 1 238 ? -5.457 21.766 -6.879 1 98.88 238 PHE A N 1
ATOM 1862 C CA . PHE A 1 238 ? -4.051 21.766 -6.484 1 98.88 238 PHE A CA 1
ATOM 1863 C C . PHE A 1 238 ? -3.154 21.469 -7.68 1 98.88 238 PHE A C 1
ATOM 1865 O O . PHE A 1 238 ? -2.08 22.062 -7.816 1 98.88 238 PHE A O 1
ATOM 1872 N N . LEU A 1 239 ? -3.58 20.531 -8.5 1 98.75 239 LEU A N 1
ATOM 1873 C CA . LEU A 1 239 ? -2.857 20.062 -9.68 1 98.75 239 LEU A CA 1
ATOM 1874 C C . LEU A 1 239 ? -3.727 20.188 -10.93 1 98.75 239 LEU A C 1
ATOM 1876 O O . LEU A 1 239 ? -4.059 19.172 -11.555 1 98.75 239 LEU A O 1
ATOM 1880 N N . PRO A 1 240 ? -3.928 21.422 -11.375 1 98.25 240 PRO A N 1
ATOM 1881 C CA . PRO A 1 240 ? -4.82 21.578 -12.523 1 98.25 240 PRO A CA 1
ATOM 1882 C C . PRO A 1 240 ? -4.285 20.922 -13.789 1 98.25 240 PRO A C 1
ATOM 1884 O O . PRO A 1 240 ? -3.076 20.953 -14.039 1 98.25 240 PRO A O 1
ATOM 1887 N N . ASP A 1 241 ? -5.113 20.188 -14.523 1 95.25 241 ASP A N 1
ATOM 1888 C CA . ASP A 1 241 ? -4.867 19.594 -15.836 1 95.25 241 ASP A CA 1
ATOM 1889 C C . ASP A 1 241 ? -3.832 18.469 -15.75 1 95.25 241 ASP A C 1
ATOM 1891 O O . ASP A 1 241 ? -3.156 18.172 -16.734 1 95.25 241 ASP A O 1
ATOM 1895 N N . SER A 1 242 ? -3.678 17.922 -14.562 1 96.19 242 SER A N 1
ATOM 1896 C CA . SER A 1 242 ? -2.709 16.844 -14.398 1 96.19 242 SER A CA 1
ATOM 1897 C C . SER A 1 242 ? -3.34 15.492 -14.695 1 96.19 242 SER A C 1
ATOM 1899 O O . SER A 1 242 ? -4.5 15.25 -14.352 1 96.19 242 SER A O 1
ATOM 1901 N N . SER A 1 243 ? -2.561 14.633 -15.406 1 93.31 243 SER A N 1
ATOM 1902 C CA . SER A 1 243 ? -2.959 13.242 -15.57 1 93.31 243 SER A CA 1
ATOM 1903 C C . SER A 1 243 ? -2.723 12.445 -14.289 1 93.31 243 SER A C 1
ATOM 1905 O O . SER A 1 243 ? -2.016 12.906 -13.391 1 93.31 243 SER A O 1
ATOM 1907 N N . LYS A 1 244 ? -3.287 11.305 -14.219 1 89.81 244 LYS A N 1
ATOM 1908 C CA . LYS A 1 244 ? -3.08 10.445 -13.055 1 89.81 244 LYS A CA 1
ATOM 1909 C C . LYS A 1 244 ? -1.613 10.047 -12.914 1 89.81 244 LYS A C 1
ATOM 1911 O O . LYS A 1 244 ? -1.104 9.914 -11.797 1 89.81 244 LYS A O 1
ATOM 1916 N N . GLU A 1 245 ? -0.945 9.797 -14 1 92.12 245 GLU A N 1
ATOM 1917 C CA . GLU A 1 245 ? 0.469 9.445 -13.945 1 92.12 245 GLU A CA 1
ATOM 1918 C C . GLU A 1 245 ? 1.315 10.609 -13.453 1 92.12 245 GLU A C 1
ATOM 1920 O O . GLU A 1 245 ? 2.27 10.422 -12.695 1 92.12 245 GLU A O 1
ATOM 1925 N N . GLU A 1 246 ? 0.958 11.812 -13.883 1 96.12 246 GLU A N 1
ATOM 1926 C CA . GLU A 1 246 ? 1.667 12.984 -13.391 1 96.12 246 GLU A CA 1
ATOM 1927 C C . GLU A 1 246 ? 1.467 13.156 -11.891 1 96.12 246 GLU A C 1
ATOM 1929 O O . GLU A 1 246 ? 2.371 13.617 -11.188 1 96.12 246 GLU A O 1
ATOM 1934 N N . ARG A 1 247 ? 0.324 12.789 -11.398 1 97.69 247 ARG A N 1
ATOM 1935 C CA . ARG A 1 247 ? 0.01 12.891 -9.977 1 97.69 247 ARG A CA 1
ATOM 1936 C C . ARG A 1 247 ? 0.82 11.891 -9.164 1 97.69 247 ARG A C 1
ATOM 1938 O O . ARG A 1 247 ? 0.885 11.992 -7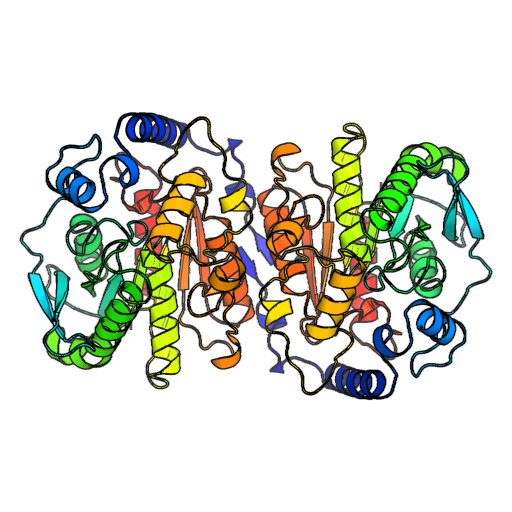.938 1 97.69 247 ARG A O 1
ATOM 1945 N N . ARG A 1 248 ? 1.483 10.969 -9.812 1 97.5 248 ARG A N 1
ATOM 1946 C CA . ARG A 1 248 ? 2.264 9.945 -9.117 1 97.5 248 ARG A CA 1
ATOM 1947 C C . ARG A 1 248 ? 3.732 10.344 -9.031 1 97.5 248 ARG A C 1
ATOM 1949 O O . ARG A 1 248 ? 4.551 9.602 -8.477 1 97.5 248 ARG A O 1
ATOM 1956 N N . HIS A 1 249 ? 4.066 11.484 -9.633 1 97.94 249 HIS A N 1
ATOM 1957 C CA . HIS A 1 249 ? 5.434 11.953 -9.469 1 97.94 249 HIS A CA 1
ATOM 1958 C C . HIS A 1 249 ? 5.797 12.094 -7.992 1 97.94 249 HIS A C 1
ATOM 1960 O O . HIS A 1 249 ? 5.004 12.602 -7.199 1 97.94 249 HIS A O 1
ATOM 1966 N N . PRO A 1 250 ? 6.992 11.68 -7.582 1 97.81 250 PRO A N 1
ATOM 1967 C CA . PRO A 1 250 ? 7.359 11.656 -6.164 1 97.81 250 PRO A CA 1
ATOM 1968 C C . PRO A 1 250 ? 7.309 13.039 -5.52 1 97.81 250 PRO A C 1
ATOM 1970 O O . PRO A 1 250 ? 7.066 13.156 -4.312 1 97.81 250 PRO A O 1
ATOM 1973 N N . ALA A 1 251 ? 7.457 14.109 -6.312 1 97.56 251 ALA A N 1
ATOM 1974 C CA . ALA A 1 251 ? 7.383 15.469 -5.781 1 97.56 251 ALA A CA 1
ATOM 1975 C C . ALA A 1 251 ? 5.949 15.844 -5.422 1 97.56 251 ALA A C 1
ATOM 1977 O O . ALA A 1 251 ? 5.719 16.75 -4.609 1 97.56 251 ALA A O 1
ATOM 1978 N N . VAL A 1 252 ? 5.004 15.125 -6.078 1 98.56 252 VAL A N 1
ATOM 1979 C CA . VAL A 1 252 ? 3.584 15.359 -5.855 1 98.56 252 VAL A CA 1
ATOM 1980 C C . VAL A 1 252 ? 3.041 14.359 -4.844 1 98.56 252 VAL A C 1
ATOM 1982 O O . VAL A 1 252 ? 2.35 14.734 -3.893 1 98.56 252 VAL A O 1
ATOM 1985 N N . SER A 1 253 ? 3.387 13.125 -5.094 1 98.81 253 SER A N 1
ATOM 1986 C CA . SER A 1 253 ? 2.959 12.023 -4.238 1 98.81 253 SER A CA 1
ATOM 1987 C C . SER A 1 253 ? 4.152 11.328 -3.592 1 98.81 253 SER A C 1
ATOM 1989 O O . SER A 1 253 ? 4.727 10.406 -4.168 1 98.81 253 SER A O 1
ATOM 1991 N N . PRO A 1 254 ? 4.41 11.688 -2.336 1 98.88 254 PRO A N 1
ATOM 1992 C CA . PRO A 1 254 ? 5.586 11.109 -1.683 1 98.88 254 PRO A CA 1
ATOM 1993 C C . PRO A 1 254 ? 5.488 9.594 -1.518 1 98.88 254 PRO A C 1
ATOM 1995 O O . PRO A 1 254 ? 6.488 8.938 -1.219 1 98.88 254 PRO A O 1
ATOM 1998 N N . PHE A 1 255 ? 4.324 9.016 -1.721 1 98.81 255 PHE A N 1
ATOM 1999 C CA . PHE A 1 255 ? 4.145 7.57 -1.715 1 98.81 255 PHE A CA 1
ATOM 2000 C C . PHE A 1 255 ? 5.078 6.906 -2.717 1 98.81 255 PHE A C 1
ATOM 2002 O O . PHE A 1 255 ? 5.566 5.801 -2.479 1 98.81 255 PHE A O 1
ATOM 2009 N N . TYR A 1 256 ? 5.383 7.559 -3.762 1 98.62 256 TYR A N 1
ATOM 2010 C CA . TYR A 1 256 ? 6.16 6.98 -4.852 1 98.62 256 TYR A CA 1
ATOM 2011 C C . TYR A 1 256 ? 7.633 7.367 -4.734 1 98.62 256 TYR A C 1
ATOM 2013 O O . TYR A 1 256 ? 8.438 7.02 -5.598 1 98.62 256 TYR A O 1
ATOM 2021 N N . ALA A 1 257 ? 8.016 8.078 -3.668 1 98.5 257 ALA A N 1
ATOM 2022 C CA . ALA A 1 257 ? 9.414 8.445 -3.457 1 98.5 257 ALA A CA 1
ATOM 2023 C C . ALA A 1 257 ? 10.273 7.211 -3.188 1 98.5 257 ALA A C 1
ATOM 2025 O O . ALA A 1 257 ? 9.82 6.258 -2.551 1 98.5 257 ALA A O 1
ATOM 2026 N N . ASP A 1 258 ? 11.461 7.195 -3.711 1 97.62 258 ASP A N 1
ATOM 2027 C CA . ASP A 1 258 ? 12.445 6.172 -3.393 1 97.62 258 ASP A CA 1
ATOM 2028 C C . ASP A 1 258 ? 13.234 6.539 -2.135 1 97.62 258 ASP A C 1
ATOM 2030 O O . ASP A 1 258 ? 14.195 7.312 -2.201 1 97.62 258 ASP A O 1
ATOM 2034 N N . PHE A 1 259 ? 12.93 5.938 -1.01 1 97.25 259 PHE A N 1
ATOM 2035 C CA . PHE A 1 259 ? 13.508 6.309 0.278 1 97.25 259 PHE A CA 1
ATOM 2036 C C . PHE A 1 259 ? 14.945 5.82 0.389 1 97.25 259 PHE A C 1
ATOM 2038 O O . PHE A 1 259 ? 15.68 6.234 1.287 1 97.25 259 PHE A O 1
ATOM 2045 N N . ASN A 1 260 ? 15.328 4.988 -0.576 1 94.31 260 ASN A N 1
ATOM 2046 C CA . ASN A 1 260 ? 16.703 4.492 -0.532 1 94.31 260 ASN A CA 1
ATOM 2047 C C . ASN A 1 260 ? 17.703 5.621 -0.717 1 94.31 260 ASN A C 1
ATOM 2049 O O . ASN A 1 260 ? 18.875 5.488 -0.34 1 94.31 260 ASN A O 1
ATOM 2053 N N . GLU A 1 261 ? 17.281 6.684 -1.292 1 94.94 261 GLU A N 1
ATOM 2054 C CA . GLU A 1 261 ? 18.172 7.812 -1.524 1 94.94 261 GLU A CA 1
ATOM 2055 C C . GLU A 1 261 ? 18.703 8.375 -0.209 1 94.94 261 GLU A C 1
ATOM 2057 O O . GLU A 1 261 ? 19.75 9.039 -0.186 1 94.94 261 GLU A O 1
ATOM 2062 N N . PHE A 1 262 ? 18.062 8.109 0.918 1 95.81 262 PHE A N 1
ATOM 2063 C CA . PHE A 1 262 ? 18.438 8.734 2.186 1 95.81 262 PHE A CA 1
ATOM 2064 C C . PHE A 1 262 ? 19.297 7.793 3.021 1 95.81 262 PHE A C 1
ATOM 2066 O O . PHE A 1 262 ? 19.828 8.188 4.059 1 95.81 262 PHE A O 1
ATOM 2073 N N . GLY A 1 263 ? 19.438 6.562 2.623 1 94.69 263 GLY A N 1
ATOM 2074 C CA . GLY A 1 263 ? 20.125 5.566 3.428 1 94.69 263 GLY A CA 1
ATOM 2075 C C . GLY A 1 263 ? 19.219 4.898 4.445 1 94.69 263 GLY A C 1
ATOM 2076 O O . GLY A 1 263 ? 18.188 5.449 4.824 1 94.69 263 GLY A O 1
ATOM 2077 N N . ARG A 1 264 ? 19.5 3.742 4.945 1 96.62 264 ARG A N 1
ATOM 2078 C CA . ARG A 1 264 ? 18.672 2.928 5.84 1 96.62 264 ARG A CA 1
ATOM 2079 C C . ARG A 1 264 ? 18.469 3.627 7.176 1 96.62 264 ARG A C 1
ATOM 2081 O O . ARG A 1 264 ? 19.406 4.18 7.75 1 96.62 264 ARG A O 1
ATOM 2088 N N . ALA A 1 265 ? 17.25 3.639 7.621 1 96.88 265 ALA A N 1
ATOM 2089 C CA . ALA A 1 265 ? 16.875 4.09 8.953 1 96.88 265 ALA A CA 1
ATOM 2090 C C . ALA A 1 265 ? 17.203 5.566 9.148 1 96.88 265 ALA A C 1
ATOM 2092 O O . ALA A 1 265 ? 17.578 5.984 10.25 1 96.88 265 ALA A O 1
ATOM 2093 N N . LYS A 1 266 ? 17.078 6.34 8.055 1 96.75 266 LYS A N 1
ATOM 2094 C CA . LYS A 1 266 ? 17.484 7.738 8.148 1 96.75 266 LYS A CA 1
ATOM 2095 C C . LYS A 1 266 ? 16.266 8.664 8.109 1 96.75 266 LYS A C 1
ATOM 2097 O O . LYS A 1 266 ? 16.391 9.875 8.305 1 96.75 266 LYS A O 1
ATOM 2102 N N . LEU A 1 267 ? 15.086 8.102 7.828 1 98.06 267 LEU A N 1
ATOM 2103 C CA . LEU A 1 267 ? 13.867 8.906 7.926 1 98.06 267 LEU A CA 1
ATOM 2104 C C . LEU A 1 267 ? 13.523 9.195 9.383 1 98.06 267 LEU A C 1
ATOM 2106 O O . LEU A 1 267 ? 13.766 8.359 10.258 1 98.06 267 LEU A O 1
ATOM 2110 N N . PRO A 1 268 ? 12.992 10.375 9.688 1 98.44 268 PRO A N 1
ATOM 2111 C CA . PRO A 1 268 ? 12.625 10.664 11.078 1 98.44 268 PRO A CA 1
ATOM 2112 C C . PRO A 1 268 ? 11.562 9.703 11.609 1 98.44 268 PRO A C 1
ATOM 2114 O O . PRO A 1 268 ? 10.734 9.203 10.844 1 98.44 268 PRO A O 1
ATOM 2117 N N . PRO A 1 269 ? 11.617 9.469 12.953 1 98.56 269 PRO A N 1
ATOM 2118 C CA . PRO A 1 269 ? 10.469 8.766 13.523 1 98.56 269 PRO A CA 1
ATOM 2119 C C . PRO A 1 269 ? 9.133 9.398 13.133 1 98.56 269 PRO A C 1
ATOM 2121 O O . PRO A 1 269 ? 9.039 10.617 13.031 1 98.56 269 PRO A O 1
ATOM 2124 N N . ALA A 1 270 ? 8.156 8.578 12.844 1 98.88 270 ALA A N 1
ATOM 2125 C CA . ALA A 1 270 ? 6.879 9.117 12.383 1 98.88 270 ALA A CA 1
ATOM 2126 C C . ALA A 1 270 ? 5.715 8.477 13.141 1 98.88 270 ALA A C 1
ATOM 2128 O O . ALA A 1 270 ? 5.727 7.277 13.414 1 98.88 270 ALA A O 1
ATOM 2129 N N . LEU A 1 271 ? 4.797 9.258 13.555 1 98.94 271 LEU A N 1
ATOM 2130 C CA . LEU A 1 271 ? 3.5 8.805 14.055 1 98.94 271 LEU A CA 1
ATOM 2131 C C . LEU A 1 271 ? 2.434 8.922 12.969 1 98.94 271 LEU A C 1
ATOM 2133 O O . LEU A 1 271 ? 2.178 10.016 12.461 1 98.94 271 LEU A O 1
ATOM 2137 N N . PHE A 1 272 ? 1.865 7.824 12.594 1 98.94 272 PHE A N 1
ATOM 2138 C CA . PHE A 1 272 ? 0.746 7.762 11.656 1 98.94 272 PHE A CA 1
ATOM 2139 C C . PHE A 1 272 ? -0.56 7.492 12.398 1 98.94 272 PHE A C 1
ATOM 2141 O O . PHE A 1 272 ? -0.663 6.527 13.156 1 98.94 272 PHE A O 1
ATOM 2148 N N . THR A 1 273 ? -1.6 8.352 12.219 1 98.94 273 THR A N 1
ATOM 2149 C CA . THR A 1 273 ? -2.916 8.109 12.797 1 98.94 273 THR A CA 1
ATOM 2150 C C . THR A 1 273 ? -4.004 8.211 11.727 1 98.94 273 THR A C 1
ATOM 2152 O O . THR A 1 273 ? -3.896 9.016 10.805 1 98.94 273 THR A O 1
ATOM 2155 N N . CYS A 1 274 ? -5 7.426 11.828 1 98.94 274 CYS A N 1
ATOM 2156 C CA . CYS A 1 274 ? -6.121 7.488 10.898 1 98.94 274 CYS A CA 1
ATOM 2157 C C . CYS A 1 274 ? -7.332 6.754 11.453 1 98.94 274 CYS A C 1
ATOM 2159 O O . CYS A 1 274 ? -7.188 5.785 12.203 1 98.94 274 CYS A O 1
ATOM 2161 N N . GLY A 1 275 ? -8.516 7.227 11.211 1 98.81 275 GLY A N 1
ATOM 2162 C CA . GLY A 1 275 ? -9.734 6.477 11.469 1 98.81 275 GLY A CA 1
ATOM 2163 C C . GLY A 1 275 ? -10.078 5.496 10.359 1 98.81 275 GLY A C 1
ATOM 2164 O O . GLY A 1 275 ? -9.656 5.676 9.211 1 98.81 275 GLY A O 1
ATOM 2165 N N . THR A 1 276 ? -10.906 4.461 10.711 1 98.5 276 THR A N 1
ATOM 2166 C CA . THR A 1 276 ? -11.219 3.438 9.719 1 98.5 276 THR A CA 1
ATOM 2167 C C . THR A 1 276 ? -12.312 3.916 8.773 1 98.5 276 THR A C 1
ATOM 2169 O O . THR A 1 276 ? -12.547 3.312 7.723 1 98.5 276 THR A O 1
ATOM 2172 N N . GLU A 1 277 ? -13.062 4.961 9.117 1 98.06 277 GLU A N 1
ATOM 2173 C CA . GLU A 1 277 ? -14.039 5.57 8.227 1 98.06 277 GLU A CA 1
ATOM 2174 C C . GLU A 1 277 ? -13.484 6.836 7.574 1 98.06 277 GLU A C 1
ATOM 2176 O O . GLU A 1 277 ? -14.102 7.902 7.648 1 98.06 277 GLU A O 1
ATOM 2181 N N . ASP A 1 278 ? -12.312 6.695 7.004 1 98.5 278 ASP A N 1
ATOM 2182 C CA . ASP A 1 278 ? -11.539 7.73 6.32 1 98.5 278 ASP A CA 1
ATOM 2183 C C . ASP A 1 278 ? -11.016 7.23 4.98 1 98.5 278 ASP A C 1
ATOM 2185 O O . ASP A 1 278 ? -10.375 6.176 4.91 1 98.5 278 ASP A O 1
ATOM 2189 N N . PRO A 1 279 ? -11.266 7.984 3.85 1 98.19 279 PRO A N 1
ATOM 2190 C CA . PRO A 1 279 ? -10.766 7.594 2.529 1 98.19 279 PRO A CA 1
ATOM 2191 C C . PRO A 1 279 ? -9.242 7.488 2.482 1 98.19 279 PRO A C 1
ATOM 2193 O O . PRO A 1 279 ? -8.688 6.863 1.574 1 98.19 279 PRO A O 1
ATOM 2196 N N . LEU A 1 280 ? -8.516 8.031 3.469 1 98.75 280 LEU A N 1
ATOM 2197 C CA . LEU A 1 280 ? -7.062 8.109 3.41 1 98.75 280 LEU A CA 1
ATOM 2198 C C . LEU A 1 280 ? -6.426 7.023 4.273 1 98.75 280 LEU A C 1
ATOM 2200 O O . LEU A 1 280 ? -5.238 7.102 4.598 1 98.75 280 LEU A O 1
ATOM 2204 N N . LEU A 1 281 ? -7.238 6.016 4.66 1 98.75 281 LEU A N 1
ATOM 2205 C CA . LEU A 1 281 ? -6.762 4.926 5.504 1 98.75 281 LEU A CA 1
ATOM 2206 C C . LEU A 1 281 ? -5.594 4.199 4.848 1 98.75 281 LEU A C 1
ATOM 2208 O O . LEU A 1 281 ? -4.559 3.977 5.48 1 98.75 281 LEU A O 1
ATOM 2212 N N . ASP A 1 282 ? -5.695 3.844 3.555 1 98.81 282 ASP A N 1
ATOM 2213 C CA . ASP A 1 282 ? -4.621 3.143 2.859 1 98.81 282 ASP A CA 1
ATOM 2214 C C . ASP A 1 282 ? -3.377 4.023 2.748 1 98.81 282 ASP A C 1
ATOM 2216 O O . ASP A 1 282 ? -2.252 3.527 2.84 1 98.81 282 ASP A O 1
ATOM 2220 N N . ASP A 1 283 ? -3.586 5.34 2.518 1 98.88 283 ASP A N 1
ATOM 2221 C CA . ASP A 1 283 ? -2.443 6.25 2.521 1 98.88 283 ASP A CA 1
ATOM 2222 C C . ASP A 1 283 ? -1.636 6.109 3.809 1 98.88 283 ASP A C 1
ATOM 2224 O O . ASP A 1 283 ? -0.408 6.008 3.77 1 98.88 283 ASP A O 1
ATOM 2228 N N . THR A 1 284 ? -2.334 6.07 4.902 1 98.94 284 THR A N 1
ATOM 2229 C CA . THR A 1 284 ? -1.703 5.965 6.211 1 98.94 284 THR A CA 1
ATOM 2230 C C . THR A 1 284 ? -1.004 4.617 6.371 1 98.94 284 THR A C 1
ATOM 2232 O O . THR A 1 284 ? 0.187 4.562 6.684 1 98.94 284 THR A O 1
ATOM 2235 N N . LEU A 1 285 ? -1.688 3.551 6.102 1 98.88 285 LEU A N 1
ATOM 2236 C CA . LEU A 1 285 ? -1.171 2.207 6.336 1 98.88 285 LEU A CA 1
ATOM 2237 C C . LEU A 1 285 ? 0.002 1.905 5.41 1 98.88 285 LEU A C 1
ATOM 2239 O O . LEU A 1 285 ? 1.044 1.42 5.855 1 98.88 285 LEU A O 1
ATOM 2243 N N . MET A 1 286 ? -0.129 2.213 4.188 1 98.81 286 MET A N 1
ATOM 2244 C CA . MET A 1 286 ? 0.867 1.806 3.199 1 98.81 286 MET A CA 1
ATOM 2245 C C . MET A 1 286 ? 2.115 2.676 3.295 1 98.81 286 MET A C 1
ATOM 2247 O O . MET A 1 286 ? 3.232 2.188 3.111 1 98.81 286 MET A O 1
ATOM 2251 N N . MET A 1 287 ? 1.914 3.971 3.607 1 98.94 287 MET A N 1
ATOM 2252 C CA . MET A 1 287 ? 3.092 4.793 3.863 1 98.94 287 MET A CA 1
ATOM 2253 C C . MET A 1 287 ? 3.836 4.309 5.102 1 98.94 287 MET A C 1
ATOM 2255 O O . MET A 1 287 ? 5.07 4.297 5.125 1 98.94 287 MET A O 1
ATOM 2259 N N . ALA A 1 288 ? 3.096 3.914 6.141 1 98.88 288 ALA A N 1
ATOM 2260 C CA . ALA A 1 288 ? 3.721 3.383 7.348 1 98.88 288 ALA A CA 1
ATOM 2261 C C . ALA A 1 288 ? 4.527 2.123 7.043 1 98.88 288 ALA A C 1
ATOM 2263 O O . ALA A 1 288 ? 5.625 1.937 7.574 1 98.88 288 ALA A O 1
ATOM 2264 N N . VAL A 1 289 ? 3.98 1.281 6.188 1 98.81 289 VAL A N 1
ATOM 2265 C CA . VAL A 1 289 ? 4.688 0.068 5.789 1 98.81 289 VAL A CA 1
ATOM 2266 C C . VAL A 1 289 ? 6 0.435 5.102 1 98.81 289 VAL A C 1
ATOM 2268 O O . VAL A 1 289 ? 7.051 -0.119 5.422 1 98.81 289 VAL A O 1
ATOM 2271 N N . LYS A 1 290 ? 5.965 1.341 4.156 1 98.69 290 LYS A N 1
ATOM 2272 C CA . LYS A 1 290 ? 7.176 1.771 3.461 1 98.69 290 LYS A CA 1
ATOM 2273 C C . LYS A 1 290 ? 8.203 2.326 4.441 1 98.69 290 LYS A C 1
ATOM 2275 O O . LYS A 1 290 ? 9.398 2.064 4.309 1 98.69 290 LYS A O 1
ATOM 2280 N N . TRP A 1 291 ? 7.656 3.117 5.422 1 98.81 291 TRP A N 1
ATOM 2281 C CA . TRP A 1 291 ? 8.523 3.719 6.43 1 98.81 291 TRP A CA 1
ATOM 2282 C C . TRP A 1 291 ? 9.266 2.646 7.223 1 98.81 291 TRP A C 1
ATOM 2284 O O . TRP A 1 291 ? 10.477 2.742 7.43 1 98.81 291 TRP A O 1
ATOM 2294 N N . ARG A 1 292 ? 8.57 1.594 7.613 1 98.75 292 ARG A N 1
ATOM 2295 C CA . ARG A 1 292 ? 9.133 0.507 8.406 1 98.75 292 ARG A CA 1
ATOM 2296 C C . ARG A 1 292 ? 10.086 -0.343 7.566 1 98.75 292 ARG A C 1
ATOM 2298 O O . ARG A 1 292 ? 11.133 -0.771 8.055 1 98.75 292 ARG A O 1
ATOM 2305 N N . CYS A 1 293 ? 9.734 -0.587 6.312 1 98.56 293 CYS A N 1
ATOM 2306 C CA . CYS A 1 293 ? 10.617 -1.347 5.434 1 98.56 293 CYS A CA 1
ATOM 2307 C C . CYS A 1 293 ? 11.945 -0.633 5.25 1 98.56 293 CYS A C 1
ATOM 2309 O O . CYS A 1 293 ? 12.977 -1.276 5.035 1 98.56 293 CYS A O 1
ATOM 2311 N N . HIS A 1 294 ? 11.922 0.706 5.363 1 98.25 294 HIS A N 1
ATOM 2312 C CA . HIS A 1 294 ? 13.133 1.512 5.285 1 98.25 294 HIS A CA 1
ATOM 2313 C C . HIS A 1 294 ? 14.016 1.302 6.508 1 98.25 294 HIS A C 1
ATOM 2315 O O . HIS A 1 294 ? 15.211 1.612 6.48 1 98.25 294 HIS A O 1
ATOM 2321 N N . GLY A 1 295 ? 13.477 0.782 7.562 1 98.19 295 GLY A N 1
ATOM 2322 C CA . GLY A 1 295 ? 14.195 0.578 8.812 1 98.19 295 GLY A CA 1
ATOM 2323 C C . GLY A 1 295 ? 14 1.708 9.805 1 98.19 295 GLY A C 1
ATOM 2324 O O . GLY A 1 295 ? 14.555 1.678 10.906 1 98.19 295 GLY A O 1
ATOM 2325 N N . SER A 1 296 ? 13.18 2.713 9.445 1 98.25 296 SER A N 1
ATOM 2326 C CA . SER A 1 296 ? 12.938 3.855 10.32 1 98.25 296 SER A CA 1
ATOM 2327 C C . SER A 1 296 ? 11.734 3.609 11.227 1 98.25 296 SER A C 1
ATOM 2329 O O . SER A 1 296 ? 10.891 2.76 10.93 1 98.25 296 SER A O 1
ATOM 2331 N N . GLU A 1 297 ? 11.672 4.301 12.312 1 98 297 GLU A N 1
ATOM 2332 C CA . GLU A 1 297 ? 10.609 4.113 13.297 1 98 297 GLU A CA 1
ATOM 2333 C C . GLU A 1 297 ? 9.289 4.688 12.805 1 98 297 GLU A C 1
ATOM 2335 O O . GLU A 1 297 ? 9.234 5.824 12.336 1 98 297 GLU A O 1
ATOM 2340 N N . ALA A 1 298 ? 8.289 3.945 12.867 1 98.5 298 ALA A N 1
ATOM 2341 C CA . ALA A 1 298 ? 6.922 4.375 12.57 1 98.5 298 ALA A CA 1
ATOM 2342 C C . ALA A 1 298 ? 5.926 3.744 13.539 1 98.5 298 ALA A C 1
ATOM 2344 O O . ALA A 1 298 ? 5.902 2.521 13.711 1 98.5 298 ALA A O 1
ATOM 2345 N N . ILE A 1 299 ? 5.203 4.555 14.203 1 98.81 299 ILE A N 1
ATOM 2346 C CA . ILE A 1 299 ? 4.082 4.117 15.023 1 98.81 299 ILE A CA 1
ATOM 2347 C C . ILE A 1 299 ? 2.768 4.426 14.312 1 98.81 299 ILE A C 1
ATOM 2349 O O . ILE A 1 299 ? 2.527 5.566 13.906 1 98.81 299 ILE A O 1
ATOM 2353 N N . THR A 1 300 ? 1.958 3.393 14.117 1 98.88 300 THR A N 1
ATOM 2354 C CA . THR A 1 300 ? 0.658 3.535 13.469 1 98.88 300 THR A CA 1
ATOM 2355 C C . THR A 1 300 ? -0.472 3.301 14.469 1 98.88 300 THR A C 1
ATOM 2357 O O . THR A 1 300 ? -0.51 2.268 15.141 1 98.88 300 THR A O 1
ATOM 2360 N N . LYS A 1 301 ? -1.34 4.215 14.594 1 98.94 301 LYS A N 1
ATOM 2361 C CA . LYS A 1 301 ? -2.51 4.094 15.453 1 98.94 301 LYS A CA 1
ATOM 2362 C C . LYS A 1 301 ? -3.801 4.266 14.664 1 98.94 301 LYS A C 1
ATOM 2364 O O . LYS A 1 301 ? -4.016 5.305 14.031 1 98.94 301 LYS A O 1
ATOM 2369 N N . ILE A 1 302 ? -4.633 3.258 14.719 1 98.88 302 ILE A N 1
ATOM 2370 C CA . ILE A 1 302 ? -5.887 3.221 13.969 1 98.88 302 ILE A CA 1
ATOM 2371 C C . ILE A 1 302 ? -7.062 3.344 14.93 1 98.88 302 ILE A C 1
ATOM 2373 O O . ILE A 1 302 ? -7.074 2.713 15.992 1 98.88 302 ILE A O 1
ATOM 2377 N N . TYR A 1 303 ? -8.016 4.121 14.586 1 98.88 303 TYR A N 1
ATOM 2378 C CA . TYR A 1 303 ? -9.172 4.391 15.43 1 98.88 303 TYR A CA 1
ATOM 2379 C C . TYR A 1 303 ? -10.453 3.912 14.766 1 98.88 303 TYR A C 1
ATOM 2381 O O . TYR A 1 303 ? -10.906 4.496 13.773 1 98.88 303 TYR A O 1
ATOM 2389 N N . THR A 1 304 ? -11.102 2.912 15.367 1 98.75 304 THR A N 1
ATOM 2390 C CA . THR A 1 304 ? -12.227 2.188 14.797 1 98.75 304 THR A CA 1
ATOM 2391 C C . THR A 1 304 ? -13.422 3.113 14.609 1 98.75 304 THR A C 1
ATOM 2393 O O . THR A 1 304 ? -13.945 3.676 15.57 1 98.75 304 THR A O 1
ATOM 2396 N N . GLY A 1 305 ? -13.781 3.316 13.391 1 98.44 305 GLY A N 1
ATOM 2397 C CA . GLY A 1 305 ? -14.984 4.059 13.047 1 98.44 305 GLY A CA 1
ATOM 2398 C C . GLY A 1 305 ? -14.758 5.555 12.953 1 98.44 305 GLY A C 1
ATOM 2399 O O . GLY A 1 305 ? -15.617 6.289 12.461 1 98.44 305 GLY A O 1
ATOM 2400 N N . ALA A 1 306 ? -13.641 6.074 13.375 1 98.75 306 ALA A N 1
ATOM 2401 C CA . ALA A 1 306 ? -13.391 7.512 13.375 1 98.75 306 ALA A CA 1
ATOM 2402 C C . ALA A 1 306 ? -13.375 8.07 11.953 1 98.75 306 ALA A C 1
ATOM 2404 O O . ALA A 1 306 ? -12.812 7.449 11.047 1 98.75 306 ALA A O 1
ATOM 2405 N N . PRO A 1 307 ? -14.047 9.203 11.734 1 98.31 307 PRO A N 1
ATOM 2406 C CA . PRO A 1 307 ? -14.078 9.828 10.414 1 98.31 307 PRO A CA 1
ATOM 2407 C C . PRO A 1 307 ? -12.836 10.672 10.133 1 98.31 307 PRO A C 1
ATOM 2409 O O . PRO A 1 307 ? -12.023 10.898 11.031 1 98.31 307 PRO A O 1
ATOM 2412 N N . HIS A 1 308 ? -12.688 11.078 8.883 1 98.25 308 HIS A N 1
ATOM 2413 C CA . HIS A 1 308 ? -11.633 12.008 8.492 1 98.25 308 HIS A CA 1
ATOM 2414 C C . HIS A 1 308 ? -11.664 13.266 9.352 1 98.25 308 HIS A C 1
ATOM 2416 O O . HIS A 1 308 ? -12.734 13.844 9.578 1 98.25 308 HIS A O 1
ATOM 2422 N N . GLY A 1 309 ? -10.453 13.641 9.883 1 97.88 309 GLY A N 1
ATOM 2423 C CA . GLY A 1 309 ? -10.344 14.875 10.648 1 97.88 309 GLY A CA 1
ATOM 2424 C C . GLY A 1 309 ? -10.719 14.703 12.109 1 97.88 309 GLY A C 1
ATOM 2425 O O . GLY A 1 309 ? -10.812 15.688 12.844 1 97.88 309 GLY A O 1
ATOM 2426 N N . PHE A 1 310 ? -10.898 13.5 12.594 1 98.25 310 PHE A N 1
ATOM 2427 C CA . PHE A 1 310 ? -11.523 13.219 13.883 1 98.25 310 PHE A CA 1
ATOM 2428 C C . PHE A 1 310 ? -10.766 13.906 15.016 1 98.25 310 PHE A C 1
ATOM 2430 O O . PHE A 1 310 ? -11.375 14.328 16 1 98.25 310 PHE A O 1
ATOM 2437 N N . ILE A 1 311 ? -9.469 14.125 14.93 1 97.69 311 ILE A N 1
ATOM 2438 C CA . ILE A 1 311 ? -8.672 14.648 16.031 1 97.69 311 ILE A CA 1
ATOM 2439 C C . ILE A 1 311 ? -8.992 16.125 16.234 1 97.69 311 ILE A C 1
ATOM 2441 O O . ILE A 1 311 ? -8.594 16.734 17.234 1 97.69 311 ILE A O 1
ATOM 2445 N N . LEU A 1 312 ? -9.672 16.75 15.273 1 94.94 312 LEU A N 1
ATOM 2446 C CA . LEU A 1 312 ? -9.961 18.172 15.32 1 94.94 312 LEU A CA 1
ATOM 2447 C C . LEU A 1 312 ? -11.344 18.438 15.898 1 94.94 312 LEU A C 1
ATOM 2449 O O . LEU A 1 312 ? -11.734 19.594 16.094 1 94.94 312 LEU A O 1
ATOM 2453 N N . PHE A 1 313 ? -12.117 17.438 16.188 1 95.31 313 PHE A N 1
ATOM 2454 C CA . PHE A 1 313 ? -13.414 17.594 16.828 1 95.31 313 PHE A CA 1
ATOM 2455 C C . PHE A 1 313 ? -13.25 17.719 18.344 1 95.31 313 PHE A C 1
ATOM 2457 O O . PHE A 1 313 ? -12.297 17.188 18.922 1 95.31 313 PHE A O 1
ATOM 2464 N N . PRO A 1 314 ? -14.172 18.469 19.016 1 93.56 314 PRO A N 1
ATOM 2465 C CA . PRO A 1 314 ? -14.117 18.469 20.484 1 93.56 314 PRO A CA 1
ATOM 2466 C C . PRO A 1 314 ? -14.219 17.078 21.078 1 93.56 314 PRO A C 1
ATOM 2468 O O . PRO A 1 314 ? -15.016 16.25 20.625 1 93.56 314 PRO A O 1
ATOM 2471 N N . PRO A 1 315 ? -13.406 16.812 22.062 1 94.56 315 PRO A N 1
ATOM 2472 C CA . PRO A 1 315 ? -13.445 15.5 22.703 1 94.56 315 PRO A CA 1
ATOM 2473 C C . PRO A 1 315 ? -14.844 15.125 23.188 1 94.56 315 PRO A C 1
ATOM 2475 O O . PRO A 1 315 ? -15.172 13.938 23.281 1 94.56 315 PRO A O 1
ATOM 2478 N N . SER A 1 316 ? -15.688 16.094 23.469 1 94.12 316 SER A N 1
ATOM 2479 C CA . SER A 1 316 ? -17.047 15.852 23.938 1 94.12 316 SER A CA 1
ATOM 2480 C C . SER A 1 316 ? -17.922 15.289 22.812 1 94.12 316 SER A C 1
ATOM 2482 O O . SER A 1 316 ? -18.938 14.648 23.062 1 94.12 316 SER A O 1
ATOM 2484 N N . GLN A 1 317 ? -17.516 15.484 21.562 1 93.75 317 GLN A N 1
ATOM 2485 C CA . GLN A 1 317 ? -18.312 15.062 20.406 1 93.75 317 GLN A CA 1
ATOM 2486 C C . GLN A 1 317 ? -17.688 13.844 19.734 1 93.75 317 GLN A C 1
ATOM 2488 O O . GLN A 1 317 ? -18.391 13.086 19.047 1 93.75 317 GLN A O 1
ATOM 2493 N N . CYS A 1 318 ? -16.469 13.695 19.906 1 97.38 318 CYS A N 1
ATOM 2494 C CA . CYS A 1 318 ? -15.734 12.609 19.281 1 97.38 318 CYS A CA 1
ATOM 2495 C C . CYS A 1 318 ? -14.883 11.875 20.312 1 97.38 318 CYS A C 1
ATOM 2497 O O . CYS A 1 318 ? -13.859 12.398 20.766 1 97.38 318 CYS A O 1
ATOM 2499 N N . GLU A 1 319 ? -15.172 10.648 20.609 1 98.25 319 GLU A N 1
ATOM 2500 C CA . GLU A 1 319 ? -14.555 9.898 21.688 1 98.25 319 GLU A CA 1
ATOM 2501 C C . GLU A 1 319 ? -13.109 9.547 21.375 1 98.25 319 GLU A C 1
ATOM 2503 O O . GLU A 1 319 ? -12.312 9.273 22.266 1 98.25 319 GLU A O 1
ATOM 2508 N N . ASP A 1 320 ? -12.766 9.586 20.047 1 98.5 320 ASP A N 1
ATOM 2509 C CA . ASP A 1 320 ? -11.43 9.164 19.641 1 98.5 320 ASP A CA 1
ATOM 2510 C C . ASP A 1 320 ? -10.445 10.336 19.719 1 98.5 320 ASP A C 1
ATOM 2512 O O . ASP A 1 320 ? -9.234 10.133 19.656 1 98.5 320 ASP A O 1
ATOM 2516 N N . THR A 1 321 ? -10.922 11.594 19.828 1 98.38 321 THR A N 1
ATOM 2517 C CA . THR A 1 321 ? -10.062 12.766 19.828 1 98.38 321 THR A CA 1
ATOM 2518 C C . THR A 1 321 ? -9.094 12.727 21 1 98.38 321 THR A C 1
ATOM 2520 O O . THR A 1 321 ? -7.879 12.844 20.828 1 98.38 321 THR A O 1
ATOM 2523 N N . GLY A 1 322 ? -9.602 12.547 22.203 1 97.75 322 GLY A N 1
ATOM 2524 C CA . GLY A 1 322 ? -8.773 12.508 23.406 1 97.75 322 GLY A CA 1
ATOM 2525 C C . GLY A 1 322 ? -7.656 11.484 23.328 1 97.75 322 GLY A C 1
ATOM 2526 O O . GLY A 1 322 ? -6.477 11.836 23.406 1 97.75 322 GLY A O 1
ATOM 2527 N N . PRO A 1 323 ? -8 10.234 23.109 1 98.12 323 PRO A N 1
ATOM 2528 C CA . PRO A 1 323 ? -6.996 9.18 23 1 98.12 323 PRO A CA 1
ATOM 2529 C C . PRO A 1 323 ? -5.953 9.477 21.922 1 98.12 323 PRO A C 1
ATOM 2531 O O . PRO A 1 323 ? -4.762 9.211 22.125 1 98.12 323 PRO A O 1
ATOM 2534 N N . ALA A 1 324 ? -6.348 10 20.781 1 98.56 324 ALA A N 1
ATOM 2535 C CA . ALA A 1 324 ? -5.398 10.312 19.703 1 98.56 324 ALA A CA 1
ATOM 2536 C C . ALA A 1 324 ? -4.434 11.414 20.141 1 98.56 324 ALA A C 1
ATOM 2538 O O . ALA A 1 324 ? -3.234 11.344 19.859 1 98.56 324 ALA A O 1
ATOM 2539 N N . MET A 1 325 ? -4.938 12.453 20.797 1 98 325 MET A N 1
ATOM 2540 C CA . MET A 1 325 ? -4.09 13.539 21.281 1 98 325 MET A CA 1
ATOM 2541 C C . MET A 1 325 ? -3.119 13.031 22.344 1 98 325 MET A C 1
ATOM 2543 O O . MET A 1 325 ? -1.955 13.438 22.359 1 98 325 MET A O 1
ATOM 2547 N N . GLU A 1 326 ? -3.59 12.117 23.156 1 98 326 GLU A N 1
ATOM 2548 C CA . GLU A 1 326 ? -2.74 11.547 24.203 1 98 326 GLU A CA 1
ATOM 2549 C C . GLU A 1 326 ? -1.604 10.719 23.594 1 98 326 GLU A C 1
ATOM 2551 O O . GLU A 1 326 ? -0.466 10.789 24.062 1 98 326 GLU A O 1
ATOM 2556 N N . VAL A 1 327 ? -1.938 9.945 22.609 1 98.62 327 VAL A N 1
ATOM 2557 C CA . VAL A 1 327 ? -0.924 9.148 21.938 1 98.62 327 VAL A CA 1
ATOM 2558 C C . VAL A 1 327 ? 0.096 10.07 21.266 1 98.62 327 VAL A C 1
ATOM 2560 O O . VAL A 1 327 ? 1.3 9.805 21.297 1 98.62 327 VAL A O 1
ATOM 2563 N N . THR A 1 328 ? -0.383 11.125 20.641 1 98.75 328 THR A N 1
ATOM 2564 C CA . THR A 1 328 ? 0.502 12.094 20 1 98.75 328 THR A CA 1
ATOM 2565 C C . THR A 1 328 ? 1.416 12.758 21.016 1 98.75 328 THR A C 1
ATOM 2567 O O . THR A 1 328 ? 2.619 12.898 20.781 1 98.75 328 THR A O 1
ATOM 2570 N N . GLN A 1 329 ? 0.844 13.133 22.156 1 98.62 329 GLN A N 1
ATOM 2571 C CA . GLN A 1 329 ? 1.631 13.703 23.25 1 98.62 329 GLN A CA 1
ATOM 2572 C C . GLN A 1 329 ? 2.717 12.734 23.703 1 98.62 329 GLN A C 1
ATOM 2574 O O . GLN A 1 329 ? 3.873 13.125 23.875 1 98.62 329 GLN A O 1
ATOM 2579 N N . GLN A 1 330 ? 2.309 11.531 23.922 1 98.75 330 GLN A N 1
ATOM 2580 C CA . GLN A 1 330 ? 3.264 10.531 24.375 1 98.75 330 GLN A CA 1
ATOM 2581 C C . GLN A 1 330 ? 4.402 10.352 23.375 1 98.75 330 GLN A C 1
ATOM 2583 O O . GLN A 1 330 ? 5.57 10.266 23.766 1 98.75 330 GLN A O 1
ATOM 2588 N N . PHE A 1 331 ? 4.059 10.266 22.125 1 98.75 331 PHE A N 1
ATOM 2589 C CA . PHE A 1 331 ? 5.07 10.148 21.094 1 98.75 331 PHE A CA 1
ATOM 2590 C C . PHE A 1 331 ? 6.062 11.297 21.156 1 98.75 331 PHE A C 1
ATOM 2592 O O . PHE A 1 331 ? 7.273 11.086 21.125 1 98.75 331 PHE A O 1
ATOM 2599 N N . ILE A 1 332 ? 5.531 12.531 21.203 1 98.62 332 ILE A N 1
ATOM 2600 C CA . ILE A 1 332 ? 6.355 13.734 21.25 1 98.62 332 ILE A CA 1
ATOM 2601 C C . ILE A 1 332 ? 7.27 13.688 22.484 1 98.62 332 ILE A C 1
ATOM 2603 O O . ILE A 1 332 ? 8.484 13.883 22.359 1 98.62 332 ILE A O 1
ATOM 2607 N N . LEU A 1 333 ? 6.703 13.391 23.625 1 97.88 333 LEU A N 1
ATOM 2608 C CA . LEU A 1 333 ? 7.453 13.43 24.875 1 97.88 333 LEU A CA 1
ATOM 2609 C C . LEU A 1 333 ? 8.555 12.375 24.875 1 97.88 333 LEU A C 1
ATOM 2611 O O . LEU A 1 333 ? 9.625 12.602 25.453 1 97.88 333 LEU A O 1
ATOM 2615 N N . GLU A 1 334 ? 8.281 11.258 24.266 1 97.44 334 GLU A N 1
ATOM 2616 C CA . GLU A 1 334 ? 9.281 10.203 24.172 1 97.44 334 GLU A CA 1
ATOM 2617 C C . GLU A 1 334 ? 10.445 10.617 23.281 1 97.44 334 GLU A C 1
ATOM 2619 O O . GLU A 1 334 ? 11.555 10.094 23.422 1 97.44 334 GLU A O 1
ATOM 2624 N N . LYS A 1 335 ? 10.188 11.539 22.344 1 97.12 335 LYS A N 1
ATOM 2625 C CA . LYS A 1 335 ? 11.211 11.914 21.359 1 97.12 335 LYS A CA 1
ATOM 2626 C C . LYS A 1 335 ? 11.961 13.164 21.797 1 97.12 335 LYS A C 1
ATOM 2628 O O . LYS A 1 335 ? 13.016 13.492 21.25 1 97.12 335 LYS A O 1
ATOM 2633 N N . LEU A 1 336 ? 11.43 13.891 22.766 1 96.06 336 LEU A N 1
ATOM 2634 C CA . LEU A 1 336 ? 12.094 15.086 23.266 1 96.06 336 LEU A CA 1
ATOM 2635 C C . LEU A 1 336 ? 13.32 14.719 24.109 1 96.06 336 LEU A C 1
ATOM 2637 O O . LEU A 1 336 ? 13.352 13.648 24.719 1 96.06 336 LEU A O 1
ATOM 2641 N N . PRO A 1 337 ? 14.391 15.523 24.094 1 87.75 337 PRO A N 1
ATOM 2642 C CA . PRO A 1 337 ? 15.578 15.25 24.906 1 87.75 337 PRO A CA 1
ATOM 2643 C C . PRO A 1 337 ? 15.297 15.336 26.406 1 87.75 337 PRO A C 1
ATOM 2645 O O . PRO A 1 337 ? 14.414 16.078 26.828 1 87.75 337 PRO A O 1
ATOM 2648 N N . MET B 1 1 ? 5.117 3.244 29.375 1 80.69 1 MET B N 1
ATOM 2649 C CA . MET B 1 1 ? 5.34 2.154 28.438 1 80.69 1 MET B CA 1
ATOM 2650 C C . MET B 1 1 ? 5.426 2.682 27.016 1 80.69 1 MET B C 1
ATOM 2652 O O . MET B 1 1 ? 4.754 3.654 26.656 1 80.69 1 MET B O 1
ATOM 2656 N N . PRO B 1 2 ? 6.254 2.088 26.156 1 89.69 2 PRO B N 1
ATOM 2657 C CA . PRO B 1 2 ? 6.363 2.57 24.766 1 89.69 2 PRO B CA 1
ATOM 2658 C C . PRO B 1 2 ? 5.09 2.344 23.969 1 89.69 2 PRO B C 1
ATOM 2660 O O . PRO B 1 2 ? 4.34 1.404 24.234 1 89.69 2 PRO B O 1
ATOM 2663 N N . LEU B 1 3 ? 4.777 3.262 23.094 1 95.81 3 LEU B N 1
ATOM 2664 C CA . LEU B 1 3 ? 3.609 3.135 22.234 1 95.81 3 LEU B CA 1
ATOM 2665 C C . LEU B 1 3 ? 3.697 1.876 21.375 1 95.81 3 LEU B C 1
ATOM 2667 O O . LEU B 1 3 ? 4.77 1.535 20.875 1 95.81 3 LEU B O 1
ATOM 2671 N N . THR B 1 4 ? 2.582 1.219 21.344 1 95.19 4 THR B N 1
ATOM 2672 C CA . THR B 1 4 ? 2.5 0.03 20.516 1 95.19 4 THR B CA 1
ATOM 2673 C C . THR B 1 4 ? 1.811 0.351 19.188 1 95.19 4 THR B C 1
ATOM 2675 O O . THR B 1 4 ? 0.722 0.93 19.172 1 95.19 4 THR B O 1
ATOM 2678 N N . SER B 1 5 ? 2.432 -0.021 18.125 1 98.06 5 SER B N 1
ATOM 2679 C CA . SER B 1 5 ? 1.893 0.229 16.797 1 98.06 5 SER B CA 1
ATOM 2680 C C . SER B 1 5 ? 0.811 -0.785 16.438 1 98.06 5 SER B C 1
ATOM 2682 O O . SER B 1 5 ? 0.932 -1.969 16.75 1 98.06 5 SER B O 1
ATOM 2684 N N . ASP B 1 6 ? -0.277 -0.377 15.773 1 98.62 6 ASP B N 1
ATOM 2685 C CA . ASP B 1 6 ? -1.33 -1.257 15.273 1 98.62 6 ASP B CA 1
ATOM 2686 C C . ASP B 1 6 ? -0.897 -1.957 13.992 1 98.62 6 ASP B C 1
ATOM 2688 O O . ASP B 1 6 ? -1.607 -2.826 13.484 1 98.62 6 ASP B O 1
ATOM 2692 N N . LEU B 1 7 ? 0.226 -1.608 13.445 1 98.56 7 LEU B N 1
ATOM 2693 C CA . LEU B 1 7 ? 0.873 -2.189 12.273 1 98.56 7 LEU B CA 1
ATOM 2694 C C . LEU B 1 7 ? 2.35 -2.461 12.547 1 98.56 7 LEU B C 1
ATOM 2696 O O . LEU B 1 7 ? 3.102 -1.545 12.891 1 98.56 7 LEU B O 1
ATOM 2700 N N . ILE B 1 8 ? 2.771 -3.711 12.461 1 98.38 8 ILE B N 1
ATOM 2701 C CA . ILE B 1 8 ? 4.137 -4.113 12.781 1 98.38 8 ILE B CA 1
ATOM 2702 C C . ILE B 1 8 ? 4.758 -4.828 11.586 1 98.38 8 ILE B C 1
ATOM 2704 O O . ILE B 1 8 ? 4.121 -5.68 10.969 1 98.38 8 ILE B O 1
ATOM 2708 N N . VAL B 1 9 ? 5.895 -4.441 11.203 1 98 9 VAL B N 1
ATOM 2709 C CA . VAL B 1 9 ? 6.703 -5.078 10.164 1 98 9 VAL B CA 1
ATOM 2710 C C . VAL B 1 9 ? 8.047 -5.512 10.75 1 98 9 VAL B C 1
ATOM 2712 O O . VAL B 1 9 ? 8.648 -4.785 11.547 1 98 9 VAL B O 1
ATOM 2715 N N . ASP B 1 10 ? 8.453 -6.715 10.531 1 97.56 10 ASP B N 1
ATOM 2716 C CA . ASP B 1 10 ? 9.82 -7.105 10.867 1 97.56 10 ASP B CA 1
ATOM 2717 C C . ASP B 1 10 ? 10.828 -6.406 9.961 1 97.56 10 ASP B C 1
ATOM 2719 O O . ASP B 1 10 ? 11.297 -6.984 8.977 1 97.56 10 ASP B O 1
ATOM 2723 N N . ASP B 1 11 ? 11.203 -5.219 10.344 1 96.44 11 ASP B N 1
ATOM 2724 C CA . ASP B 1 11 ? 11.969 -4.352 9.445 1 96.44 11 ASP B CA 1
ATOM 2725 C C . ASP B 1 11 ? 13.383 -4.887 9.234 1 96.44 11 ASP B C 1
ATOM 2727 O O . ASP B 1 11 ? 14.07 -4.473 8.297 1 96.44 11 ASP B O 1
ATOM 2731 N N . ALA B 1 12 ? 13.844 -5.84 10.094 1 97.25 12 ALA B N 1
ATOM 2732 C CA . ALA B 1 12 ? 15.164 -6.434 9.93 1 97.25 12 ALA B CA 1
ATOM 2733 C C . ALA B 1 12 ? 15.273 -7.18 8.602 1 97.25 12 ALA B C 1
ATOM 2735 O O . ALA B 1 12 ? 16.359 -7.273 8.023 1 97.25 12 ALA B O 1
ATOM 2736 N N . LYS B 1 13 ? 14.133 -7.68 8.125 1 98.06 13 LYS B N 1
ATOM 2737 C CA . LYS B 1 13 ? 14.094 -8.438 6.879 1 98.06 13 LYS B CA 1
ATOM 2738 C C . LYS B 1 13 ? 14.516 -7.574 5.695 1 98.06 13 LYS B C 1
ATOM 2740 O O . LYS B 1 13 ? 14.938 -8.094 4.66 1 98.06 13 LYS B O 1
ATOM 2745 N N . PHE B 1 14 ? 14.438 -6.285 5.828 1 98.25 14 PHE B N 1
ATOM 2746 C CA . PHE B 1 14 ? 14.617 -5.383 4.695 1 98.25 14 PHE B CA 1
ATOM 2747 C C . PHE B 1 14 ? 15.984 -4.723 4.742 1 98.25 14 PHE B C 1
ATOM 2749 O O . PHE B 1 14 ? 16.281 -3.826 3.945 1 98.25 14 PHE B O 1
ATOM 2756 N N . ASP B 1 15 ? 16.844 -5.113 5.727 1 97.94 15 ASP B N 1
ATOM 2757 C CA . ASP B 1 15 ? 18.203 -4.594 5.855 1 97.94 15 ASP B CA 1
ATOM 2758 C C . ASP B 1 15 ? 19.141 -5.246 4.84 1 97.94 15 ASP B C 1
ATOM 2760 O O . ASP B 1 15 ? 19.516 -6.41 4.996 1 97.94 15 ASP B O 1
ATOM 2764 N N . ALA B 1 16 ? 19.516 -4.492 3.879 1 95.94 16 ALA B N 1
ATOM 2765 C CA . ALA B 1 16 ? 20.375 -5.008 2.814 1 95.94 16 ALA B CA 1
ATOM 2766 C C . ALA B 1 16 ? 21.688 -5.543 3.381 1 95.94 16 ALA B C 1
ATOM 2768 O O . ALA B 1 16 ? 22.297 -6.445 2.801 1 95.94 16 ALA B O 1
ATOM 2769 N N . ALA B 1 17 ? 22.125 -5.008 4.492 1 97.06 17 ALA B N 1
ATOM 2770 C CA . ALA B 1 17 ? 23.359 -5.438 5.117 1 97.06 17 ALA B CA 1
ATOM 2771 C C . ALA B 1 17 ? 23.266 -6.875 5.613 1 97.06 17 ALA B C 1
ATOM 2773 O O . ALA B 1 17 ? 24.281 -7.512 5.906 1 97.06 17 ALA B O 1
ATOM 2774 N N . LYS B 1 18 ? 22.047 -7.402 5.695 1 97.75 18 LYS B N 1
ATOM 2775 C CA . LYS B 1 18 ? 21.828 -8.75 6.215 1 97.75 18 LYS B CA 1
ATOM 2776 C C . LYS B 1 18 ? 21.703 -9.766 5.082 1 97.75 18 LYS B C 1
ATOM 2778 O O . LYS B 1 18 ? 21.469 -10.945 5.324 1 97.75 18 LYS B O 1
ATOM 2783 N N . ILE B 1 19 ? 21.828 -9.336 3.855 1 98.19 19 ILE B N 1
ATOM 2784 C CA . ILE B 1 19 ? 21.828 -10.258 2.729 1 98.19 19 ILE B CA 1
ATOM 2785 C C . ILE B 1 19 ? 23.062 -11.164 2.807 1 98.19 19 ILE B C 1
ATOM 2787 O O . ILE B 1 19 ? 24.188 -10.68 2.912 1 98.19 19 ILE B O 1
ATOM 2791 N N . SER B 1 20 ? 22.891 -12.43 2.797 1 98.25 20 SER B N 1
ATOM 2792 C CA . SER B 1 20 ? 24 -13.367 2.906 1 98.25 20 SER B CA 1
ATOM 2793 C C . SER B 1 20 ? 24.906 -13.297 1.687 1 98.25 20 SER B C 1
ATOM 2795 O O . SER B 1 20 ? 24.484 -12.859 0.614 1 98.25 20 SER B O 1
ATOM 2797 N N . THR B 1 21 ? 26.109 -13.734 1.841 1 98.06 21 THR B N 1
ATOM 2798 C CA . THR B 1 21 ? 27.062 -13.781 0.742 1 98.06 21 THR B CA 1
ATOM 2799 C C . THR B 1 21 ? 26.578 -14.703 -0.369 1 98.06 21 THR B C 1
ATOM 2801 O O . THR B 1 21 ? 26.75 -14.406 -1.553 1 98.06 21 THR B O 1
ATOM 2804 N N . ALA B 1 22 ? 25.953 -15.766 0.062 1 98 22 ALA B N 1
ATOM 2805 C CA . ALA B 1 22 ? 25.438 -16.734 -0.907 1 98 22 ALA B CA 1
ATOM 2806 C C . ALA B 1 22 ? 24.328 -16.109 -1.759 1 98 22 ALA B C 1
ATOM 2808 O O . ALA B 1 22 ? 24.312 -16.281 -2.98 1 98 22 ALA B O 1
ATOM 2809 N N . THR B 1 23 ? 23.438 -15.422 -1.149 1 98.19 23 THR B N 1
ATOM 2810 C CA . THR B 1 23 ? 22.328 -14.781 -1.854 1 98.19 23 THR B CA 1
ATOM 2811 C C . THR B 1 23 ? 22.828 -13.656 -2.754 1 98.19 23 THR B C 1
ATOM 2813 O O . THR B 1 23 ? 22.375 -13.508 -3.887 1 98.19 23 THR B O 1
ATOM 2816 N N . ALA B 1 24 ?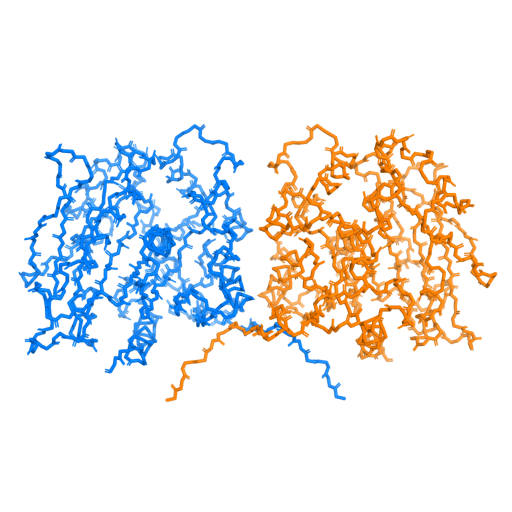 23.781 -12.906 -2.275 1 97.62 24 ALA B N 1
ATOM 2817 C CA . ALA B 1 24 ? 24.375 -11.844 -3.084 1 97.62 24 ALA B CA 1
ATOM 2818 C C . ALA B 1 24 ? 25.047 -12.414 -4.328 1 97.62 24 ALA B C 1
ATOM 2820 O O . ALA B 1 24 ? 24.922 -11.859 -5.422 1 97.62 24 ALA B O 1
ATOM 2821 N N . ALA B 1 25 ? 25.75 -13.508 -4.113 1 97.81 25 ALA B N 1
ATOM 2822 C CA . ALA B 1 25 ? 26.438 -14.156 -5.23 1 97.81 25 ALA B CA 1
ATOM 2823 C C . ALA B 1 25 ? 25.438 -14.695 -6.246 1 97.81 25 ALA B C 1
ATOM 2825 O O . ALA B 1 25 ? 25.656 -14.602 -7.457 1 97.81 25 ALA B O 1
ATOM 2826 N N . LEU B 1 26 ? 24.406 -15.289 -5.754 1 97.81 26 LEU B N 1
ATOM 2827 C CA . LEU B 1 26 ? 23.344 -15.758 -6.641 1 97.81 26 LEU B CA 1
ATOM 2828 C C . LEU B 1 26 ? 22.797 -14.617 -7.488 1 97.81 26 LEU B C 1
ATOM 2830 O O . LEU B 1 26 ? 22.656 -14.758 -8.703 1 97.81 26 LEU B O 1
ATOM 2834 N N . ASN B 1 27 ? 22.453 -13.492 -6.887 1 97.81 27 ASN B N 1
ATOM 2835 C CA . ASN B 1 27 ? 21.891 -12.352 -7.59 1 97.81 27 ASN B CA 1
ATOM 2836 C C . ASN B 1 27 ? 22.828 -11.836 -8.672 1 97.81 27 ASN B C 1
ATOM 2838 O O . ASN B 1 27 ? 22.391 -11.484 -9.773 1 97.81 27 ASN B O 1
ATOM 2842 N N . GLU B 1 28 ? 24.109 -11.836 -8.344 1 97.25 28 GLU B N 1
ATOM 2843 C CA . GLU B 1 28 ? 25.094 -11.422 -9.336 1 97.25 28 GLU B CA 1
ATOM 2844 C C . GLU B 1 28 ? 25.109 -12.375 -10.531 1 97.25 28 GLU B C 1
ATOM 2846 O O . GLU B 1 28 ? 25.156 -11.938 -11.68 1 97.25 28 GLU B O 1
ATOM 2851 N N . ARG B 1 29 ? 25.078 -13.633 -10.25 1 96.44 29 ARG B N 1
ATOM 2852 C CA . ARG B 1 29 ? 25.062 -14.633 -11.305 1 96.44 29 ARG B CA 1
ATOM 2853 C C . ARG B 1 29 ? 23.797 -14.5 -12.164 1 96.44 29 ARG B C 1
ATOM 2855 O O . ARG B 1 29 ? 23.859 -14.656 -13.383 1 96.44 29 ARG B O 1
ATOM 2862 N N . LEU B 1 30 ? 22.719 -14.242 -11.516 1 96.31 30 LEU B N 1
ATOM 2863 C CA . LEU B 1 30 ? 21.453 -14.094 -12.234 1 96.31 30 LEU B CA 1
ATOM 2864 C C . LEU B 1 30 ? 21.5 -12.875 -13.156 1 96.31 30 LEU B C 1
ATOM 2866 O O . LEU B 1 30 ? 20.984 -12.922 -14.273 1 96.31 30 LEU B O 1
ATOM 2870 N N . ILE B 1 31 ? 22.047 -11.781 -12.656 1 96.44 31 ILE B N 1
ATOM 2871 C CA . ILE B 1 31 ? 22.172 -10.57 -13.469 1 96.44 31 ILE B CA 1
ATOM 2872 C C . ILE B 1 31 ? 23.016 -10.875 -14.711 1 96.44 31 ILE B C 1
ATOM 2874 O O . ILE B 1 31 ? 22.641 -10.5 -15.828 1 96.44 31 ILE B O 1
ATOM 2878 N N . GLU B 1 32 ? 24.109 -11.609 -14.5 1 95.38 32 GLU B N 1
ATOM 2879 C CA . GLU B 1 32 ? 24.969 -11.992 -15.617 1 95.38 32 GLU B CA 1
ATOM 2880 C C . GLU B 1 32 ? 24.234 -12.875 -16.609 1 95.38 32 GLU B C 1
ATOM 2882 O O . GLU B 1 32 ? 24.328 -12.672 -17.828 1 95.38 32 GLU B O 1
ATOM 2887 N N . THR B 1 33 ? 23.531 -13.82 -16.094 1 93.75 33 THR B N 1
ATOM 2888 C CA . THR B 1 33 ? 22.781 -14.758 -16.938 1 93.75 33 THR B CA 1
ATOM 2889 C C . THR B 1 33 ? 21.734 -14.016 -17.75 1 93.75 33 THR B C 1
ATOM 2891 O O . THR B 1 33 ? 21.625 -14.219 -18.969 1 93.75 33 THR B O 1
ATOM 2894 N N . GLN B 1 34 ? 20.953 -13.164 -17.094 1 92.75 34 GLN B N 1
ATOM 2895 C CA . GLN B 1 34 ? 19.891 -12.422 -17.75 1 92.75 34 GLN B CA 1
ATOM 2896 C C . GLN B 1 34 ? 20.453 -11.492 -18.828 1 92.75 34 GLN B C 1
ATOM 2898 O O . GLN B 1 34 ? 19.828 -11.289 -19.875 1 92.75 34 GLN B O 1
ATOM 2903 N N . SER B 1 35 ? 21.609 -10.953 -18.547 1 92.56 35 SER B N 1
ATOM 2904 C CA . SER B 1 35 ? 22.234 -10.008 -19.469 1 92.56 35 SER B CA 1
ATOM 2905 C C . SER B 1 35 ? 22.766 -10.719 -20.719 1 92.56 35 SER B C 1
ATOM 2907 O O . SER B 1 35 ? 22.969 -10.094 -21.75 1 92.56 35 SER B O 1
ATOM 2909 N N . SER B 1 36 ? 22.938 -12 -20.625 1 92.06 36 SER B N 1
ATOM 2910 C CA . SER B 1 36 ? 23.594 -12.734 -21.703 1 92.06 36 SER B CA 1
ATOM 2911 C C . SER B 1 36 ? 22.562 -13.359 -22.641 1 92.06 36 SER B C 1
ATOM 2913 O O . SER B 1 36 ? 22.922 -13.938 -23.672 1 92.06 36 SER B O 1
ATOM 2915 N N . MET B 1 37 ? 21.328 -13.289 -22.344 1 92.5 37 MET B N 1
ATOM 2916 C CA . MET B 1 37 ? 20.312 -13.906 -23.188 1 92.5 37 MET B CA 1
ATOM 2917 C C . MET B 1 37 ? 19.422 -12.844 -23.812 1 92.5 37 MET B C 1
ATOM 2919 O O . MET B 1 37 ? 19.25 -11.75 -23.266 1 92.5 37 MET B O 1
ATOM 2923 N N . PRO B 1 38 ? 18.891 -13.164 -24.938 1 94.75 38 PRO B N 1
ATOM 2924 C CA . PRO B 1 38 ? 17.938 -12.219 -25.516 1 94.75 38 PRO B CA 1
ATOM 2925 C C . PRO B 1 38 ? 16.641 -12.117 -24.703 1 94.75 38 PRO B C 1
ATOM 2927 O O . PRO B 1 38 ? 16.266 -13.062 -24.016 1 94.75 38 PRO B O 1
ATOM 2930 N N . LYS B 1 39 ? 16.031 -10.945 -24.766 1 94.69 39 LYS B N 1
ATOM 2931 C CA . LYS B 1 39 ? 14.711 -10.773 -24.172 1 94.69 39 LYS B CA 1
ATOM 2932 C C . LYS B 1 39 ? 13.617 -11.273 -25.109 1 94.69 39 LYS B C 1
ATOM 2934 O O . LYS B 1 39 ? 13.789 -11.273 -26.328 1 94.69 39 LYS B O 1
ATOM 2939 N N . TRP B 1 40 ? 12.5 -11.68 -24.516 1 97.31 40 TRP B N 1
ATOM 2940 C CA . TRP B 1 40 ? 11.445 -12.273 -25.328 1 97.31 40 TRP B CA 1
ATOM 2941 C C . TRP B 1 40 ? 10.93 -11.289 -26.359 1 97.31 40 TRP B C 1
ATOM 2943 O O . TRP B 1 40 ? 10.531 -11.68 -27.469 1 97.31 40 TRP B O 1
ATOM 2953 N N . TYR B 1 41 ? 10.938 -9.93 -25.984 1 97 41 TYR B N 1
ATOM 2954 C CA . TYR B 1 41 ? 10.352 -8.938 -26.875 1 97 41 TYR B CA 1
ATOM 2955 C C . TYR B 1 41 ? 11.328 -8.555 -27.969 1 97 41 TYR B C 1
ATOM 2957 O O . TYR B 1 41 ? 10.969 -7.855 -28.922 1 97 41 TYR B O 1
ATOM 2965 N N . GLU B 1 42 ? 12.57 -8.984 -27.859 1 96.88 42 GLU B N 1
ATOM 2966 C CA . GLU B 1 42 ? 13.57 -8.758 -28.891 1 96.88 42 GLU B CA 1
ATOM 2967 C C . GLU B 1 42 ? 13.484 -9.828 -29.984 1 96.88 42 GLU B C 1
ATOM 2969 O O . GLU B 1 42 ? 13.68 -9.531 -31.172 1 96.88 42 GLU B O 1
ATOM 2974 N N . VAL B 1 43 ? 13.156 -11.062 -29.641 1 97.25 43 VAL B N 1
ATOM 2975 C CA . VAL B 1 43 ? 13.18 -12.148 -30.609 1 97.25 43 VAL B CA 1
ATOM 2976 C C . VAL B 1 43 ? 11.758 -12.586 -30.938 1 97.25 43 VAL B C 1
ATOM 2978 O O . VAL B 1 43 ? 11.531 -13.352 -31.875 1 97.25 43 VAL B O 1
ATOM 2981 N N . GLY B 1 44 ? 10.812 -12.102 -30.188 1 98 44 GLY B N 1
ATOM 2982 C CA . GLY B 1 44 ? 9.43 -12.547 -30.281 1 98 44 GLY B CA 1
ATOM 2983 C C . GLY B 1 44 ? 9.055 -13.562 -29.219 1 98 44 GLY B C 1
ATOM 2984 O O . GLY B 1 44 ? 9.828 -14.484 -28.938 1 98 44 GLY B O 1
ATOM 2985 N N . ALA B 1 45 ? 7.906 -13.406 -28.719 1 98.38 45 ALA B N 1
ATOM 2986 C CA . ALA B 1 45 ? 7.453 -14.234 -27.594 1 98.38 45 ALA B CA 1
ATOM 2987 C C . ALA B 1 45 ? 7.438 -15.711 -27.969 1 98.38 45 ALA B C 1
ATOM 2989 O O . ALA B 1 45 ? 7.953 -16.547 -27.234 1 98.38 45 ALA B O 1
ATOM 2990 N N . GLU B 1 46 ? 6.855 -16.031 -29.078 1 98 46 GLU B N 1
ATOM 2991 C CA . GLU B 1 46 ? 6.734 -17.422 -29.516 1 98 46 GLU B CA 1
ATOM 2992 C C . GLU B 1 46 ? 8.102 -18.078 -29.688 1 98 46 GLU B C 1
ATOM 2994 O O . GLU B 1 46 ? 8.328 -19.188 -29.234 1 98 46 GLU B O 1
ATOM 2999 N N . LYS B 1 47 ? 8.945 -17.359 -30.375 1 98.06 47 LYS B N 1
ATOM 3000 C CA . LYS B 1 47 ? 10.297 -17.875 -30.578 1 98.06 47 LYS B CA 1
ATOM 3001 C C . LYS B 1 47 ? 11.023 -18.047 -29.234 1 98.06 47 LYS B C 1
ATOM 3003 O O . LYS B 1 47 ? 11.711 -19.062 -29.031 1 98.06 47 LYS B O 1
ATOM 3008 N N . PHE B 1 48 ? 10.906 -17.109 -28.391 1 98.12 48 PHE B N 1
ATOM 3009 C CA . PHE B 1 48 ? 11.562 -17.203 -27.094 1 98.12 48 PHE B CA 1
ATOM 3010 C C . PHE B 1 48 ? 11.047 -18.406 -26.312 1 98.12 48 PHE B C 1
ATOM 3012 O O . PHE B 1 48 ? 11.82 -19.094 -25.641 1 98.12 48 PHE B O 1
ATOM 3019 N N . ARG B 1 49 ? 9.758 -18.641 -26.359 1 98.31 49 ARG B N 1
ATOM 3020 C CA . ARG B 1 49 ? 9.172 -19.812 -25.703 1 98.31 49 ARG B CA 1
ATOM 3021 C C . ARG B 1 49 ? 9.805 -21.094 -26.234 1 98.31 49 ARG B C 1
ATOM 3023 O O . ARG B 1 49 ? 10.109 -22.016 -25.453 1 98.31 49 ARG B O 1
ATOM 3030 N N . GLN B 1 50 ? 9.992 -21.156 -27.5 1 97.81 50 GLN B N 1
ATOM 3031 C CA . GLN B 1 50 ? 10.633 -22.312 -28.094 1 97.81 50 GLN B CA 1
ATOM 3032 C C . GLN B 1 50 ? 12.078 -22.453 -27.625 1 97.81 50 GLN B C 1
ATOM 3034 O O . GLN B 1 50 ? 12.523 -23.562 -27.312 1 97.81 50 GLN B O 1
ATOM 3039 N N . MET B 1 51 ? 12.719 -21.359 -27.609 1 97.5 51 MET B N 1
ATOM 3040 C CA . MET B 1 51 ? 14.109 -21.359 -27.156 1 97.5 51 MET B CA 1
ATOM 3041 C C . MET B 1 51 ? 14.203 -21.859 -25.719 1 97.5 51 MET B C 1
ATOM 3043 O O . MET B 1 51 ? 15.078 -22.672 -25.391 1 97.5 51 MET B O 1
ATOM 3047 N N . ARG B 1 52 ? 13.289 -21.422 -24.844 1 96.69 52 ARG B N 1
ATOM 3048 C CA . ARG B 1 52 ? 13.266 -21.859 -23.453 1 96.69 52 ARG B CA 1
ATOM 3049 C C . ARG B 1 52 ? 12.992 -23.359 -23.344 1 96.69 52 ARG B C 1
ATOM 3051 O O . ARG B 1 52 ? 13.648 -24.062 -22.578 1 96.69 52 ARG B O 1
ATOM 3058 N N . TRP B 1 53 ? 12.039 -23.797 -24.109 1 97 53 TRP B N 1
ATOM 3059 C CA . TRP B 1 53 ? 11.625 -25.203 -24.062 1 97 53 TRP B CA 1
ATOM 3060 C C . TRP B 1 53 ? 12.75 -26.109 -24.547 1 97 53 TRP B C 1
ATOM 3062 O O . TRP B 1 53 ? 12.945 -27.203 -24.016 1 97 53 TRP B O 1
ATOM 3072 N N . ASN B 1 54 ? 13.523 -25.578 -25.516 1 96.38 54 ASN B N 1
ATOM 3073 C CA . ASN B 1 54 ? 14.555 -26.391 -26.156 1 96.38 54 ASN B CA 1
ATOM 3074 C C . ASN B 1 54 ? 15.898 -26.266 -25.453 1 96.38 54 ASN B C 1
ATOM 3076 O O . ASN B 1 54 ? 16.859 -26.922 -25.828 1 96.38 54 ASN B O 1
ATOM 3080 N N . GLY B 1 55 ? 15.969 -25.453 -24.453 1 94.38 55 GLY B N 1
ATOM 3081 C CA . GLY B 1 55 ? 17.234 -25.266 -23.75 1 94.38 55 GLY B CA 1
ATOM 3082 C C . GLY B 1 55 ? 18.234 -24.438 -24.531 1 94.38 55 GLY B C 1
ATOM 3083 O O . GLY B 1 55 ? 19.438 -24.672 -24.438 1 94.38 55 GLY B O 1
ATOM 3084 N N . GLU B 1 56 ? 17.703 -23.547 -25.25 1 94.94 56 GLU B N 1
ATOM 3085 C CA . GLU B 1 56 ? 18.547 -22.734 -26.125 1 94.94 56 GLU B CA 1
ATOM 3086 C C . GLU B 1 56 ? 18.844 -21.375 -25.5 1 94.94 56 GLU B C 1
ATOM 3088 O O . GLU B 1 56 ? 19.281 -20.453 -26.188 1 94.94 56 GLU B O 1
ATOM 3093 N N . THR B 1 57 ? 18.547 -21.172 -24.312 1 92.25 57 THR B N 1
ATOM 3094 C CA . THR B 1 57 ? 18.922 -19.984 -23.547 1 92.25 57 THR B CA 1
ATOM 3095 C C . THR B 1 57 ? 19.859 -20.344 -22.406 1 92.25 57 THR B C 1
ATOM 3097 O O . THR B 1 57 ? 20.141 -21.531 -22.172 1 92.25 57 THR B O 1
ATOM 3100 N N . ALA B 1 58 ? 20.375 -19.297 -21.734 1 88.94 58 ALA B N 1
ATOM 3101 C CA . ALA B 1 58 ? 21.281 -19.516 -20.609 1 88.94 58 ALA B CA 1
ATOM 3102 C C . ALA B 1 58 ? 20.562 -20.109 -19.422 1 88.94 58 ALA B C 1
ATOM 3104 O O . ALA B 1 58 ? 21.188 -20.609 -18.484 1 88.94 58 ALA B O 1
ATOM 3105 N N . LEU B 1 59 ? 19.234 -20.125 -19.484 1 89.12 59 LEU B N 1
ATOM 3106 C CA . LEU B 1 59 ? 18.438 -20.75 -18.438 1 89.12 59 LEU B CA 1
ATOM 3107 C C . LEU B 1 59 ? 18.203 -22.234 -18.734 1 89.12 59 LEU B C 1
ATOM 3109 O O . LEU B 1 59 ? 18.047 -22.609 -19.891 1 89.12 59 LEU B O 1
ATOM 3113 N N . PRO B 1 60 ? 18.188 -22.969 -17.703 1 88.25 60 PRO B N 1
ATOM 3114 C CA . PRO B 1 60 ? 17.953 -24.391 -17.922 1 88.25 60 PRO B CA 1
ATOM 3115 C C . PRO B 1 60 ? 16.609 -24.672 -18.562 1 88.25 60 PRO B C 1
ATOM 3117 O O . PRO B 1 60 ? 15.633 -23.953 -18.312 1 88.25 60 PRO B O 1
ATOM 3120 N N . LYS B 1 61 ? 16.562 -25.672 -19.422 1 93.38 61 LYS B N 1
ATOM 3121 C CA . LYS B 1 61 ? 15.273 -26.094 -19.984 1 93.38 61 LYS B CA 1
ATOM 3122 C C . LYS B 1 61 ? 14.367 -26.672 -18.906 1 93.38 61 LYS B C 1
ATOM 3124 O O . LYS B 1 61 ? 14.852 -27.172 -17.875 1 93.38 61 LYS B O 1
ATOM 3129 N N . PRO B 1 62 ? 13.086 -26.719 -19.094 1 94.75 62 PRO B N 1
ATOM 3130 C CA . PRO B 1 62 ? 12.18 -27.312 -18.109 1 94.75 62 PRO B CA 1
ATOM 3131 C C . PRO B 1 62 ? 12.375 -28.812 -17.953 1 94.75 62 PRO B C 1
ATOM 3133 O O . PRO B 1 62 ? 12.656 -29.5 -18.922 1 94.75 62 PRO B O 1
ATOM 3136 N N . VAL B 1 63 ? 12.273 -29.234 -16.719 1 95.44 63 VAL B N 1
ATOM 3137 C CA . VAL B 1 63 ? 12.281 -30.656 -16.422 1 95.44 63 VAL B CA 1
ATOM 3138 C C . VAL B 1 63 ? 10.852 -31.203 -16.453 1 95.44 63 VAL B C 1
ATOM 3140 O O . VAL B 1 63 ? 9.992 -30.734 -15.695 1 95.44 63 VAL B O 1
ATOM 3143 N N . VAL B 1 64 ? 10.594 -32.125 -17.312 1 96.75 64 VAL B N 1
ATOM 3144 C CA . VAL B 1 64 ? 9.273 -32.75 -17.438 1 96.75 64 VAL B CA 1
ATOM 3145 C C . VAL B 1 64 ? 9.281 -34.125 -16.797 1 96.75 64 VAL B C 1
ATOM 3147 O O . VAL B 1 64 ? 10.023 -35.031 -17.234 1 96.75 64 VAL B O 1
ATOM 3150 N N . ILE B 1 65 ? 8.508 -34.281 -15.805 1 96.75 65 ILE B N 1
ATOM 3151 C CA . ILE B 1 65 ? 8.461 -35.531 -15.047 1 96.75 65 ILE B CA 1
ATOM 3152 C C . ILE B 1 65 ? 7.395 -36.438 -15.633 1 96.75 65 ILE B C 1
ATOM 3154 O O . ILE B 1 65 ? 6.258 -36.031 -15.867 1 96.75 65 ILE B O 1
ATOM 3158 N N . GLU B 1 66 ? 7.684 -37.688 -15.805 1 95.75 66 GLU B N 1
ATOM 3159 C CA . GLU B 1 66 ? 6.848 -38.656 -16.5 1 95.75 66 GLU B CA 1
ATOM 3160 C C . GLU B 1 66 ? 5.547 -38.906 -15.742 1 95.75 66 GLU B C 1
ATOM 3162 O O . GLU B 1 66 ? 4.516 -39.188 -16.359 1 95.75 66 GLU B O 1
ATOM 3167 N N . SER B 1 67 ? 5.605 -38.781 -14.461 1 95.94 67 SER B N 1
ATOM 3168 C CA . SER B 1 67 ? 4.426 -39.094 -13.664 1 95.94 67 SER B CA 1
ATOM 3169 C C . SER B 1 67 ? 3.355 -38.031 -13.805 1 95.94 67 SER B C 1
ATOM 3171 O O . SER B 1 67 ? 2.213 -38.219 -13.383 1 95.94 67 SER B O 1
ATOM 3173 N N . GLY B 1 68 ? 3.711 -36.906 -14.375 1 97.56 68 GLY B N 1
ATOM 3174 C CA . GLY B 1 68 ? 2.701 -35.906 -14.68 1 97.56 68 GLY B CA 1
ATOM 3175 C C . GLY B 1 68 ? 1.744 -36.344 -15.773 1 97.56 68 GLY B C 1
ATOM 3176 O O . GLY B 1 68 ? 2.162 -36.938 -16.781 1 97.56 68 GLY B O 1
ATOM 3177 N N . VAL B 1 69 ? 0.456 -36.094 -15.594 1 97.81 69 VAL B N 1
ATOM 3178 C CA . VAL B 1 69 ? -0.566 -36.5 -16.547 1 97.81 69 VAL B CA 1
ATOM 3179 C C . VAL B 1 69 ? -1.141 -35.281 -17.25 1 97.81 69 VAL B C 1
ATOM 3181 O O . VAL B 1 69 ? -1.672 -34.375 -16.609 1 97.81 69 VAL B O 1
ATOM 3184 N N . ASP B 1 70 ? -1.031 -35.281 -18.531 1 98.31 70 ASP B N 1
ATOM 3185 C CA . ASP B 1 70 ? -1.626 -34.219 -19.328 1 98.31 70 ASP B CA 1
ATOM 3186 C C . ASP B 1 70 ? -3.1 -34.5 -19.609 1 98.31 70 ASP B C 1
ATOM 3188 O O . ASP B 1 70 ? -3.48 -35.656 -19.875 1 98.31 70 ASP B O 1
ATOM 3192 N N . PHE B 1 71 ? -3.961 -33.531 -19.484 1 98.38 71 PHE B N 1
ATOM 3193 C CA . PHE B 1 71 ? -5.367 -33.594 -19.859 1 98.38 71 PHE B CA 1
ATOM 3194 C C . PHE B 1 71 ? -5.906 -32.219 -20.25 1 98.38 71 PHE B C 1
ATOM 3196 O O . PHE B 1 71 ? -5.152 -31.25 -20.312 1 98.38 71 PHE B O 1
ATOM 3203 N N . LYS B 1 72 ? -7.094 -32.156 -20.688 1 98.69 72 LYS B N 1
ATOM 3204 C CA . LYS B 1 72 ? -7.703 -30.906 -21.094 1 98.69 72 LYS B CA 1
ATOM 3205 C C . LYS B 1 72 ? -9.062 -30.703 -20.422 1 98.69 72 LYS B C 1
ATOM 3207 O O . LYS B 1 72 ? -9.734 -31.672 -20.078 1 98.69 72 LYS B O 1
ATOM 3212 N N . ILE B 1 73 ? -9.414 -29.547 -20.234 1 98.12 73 ILE B N 1
ATOM 3213 C CA . ILE B 1 73 ? -10.734 -29.203 -19.719 1 98.12 73 ILE B CA 1
ATOM 3214 C C . ILE B 1 73 ? -11.445 -28.266 -20.688 1 98.12 73 ILE B C 1
ATOM 3216 O O . ILE B 1 73 ? -10.797 -27.578 -21.484 1 98.12 73 ILE B O 1
ATOM 3220 N N . PRO B 1 74 ? -12.82 -28.172 -20.625 1 97.31 74 PRO B N 1
ATOM 3221 C CA . PRO B 1 74 ? -13.547 -27.281 -21.547 1 97.31 74 PRO B CA 1
ATOM 3222 C C . PRO B 1 74 ? -13.352 -25.812 -21.219 1 97.31 74 PRO B C 1
ATOM 3224 O O . PRO B 1 74 ? -13.273 -25.438 -20.047 1 97.31 74 PRO B O 1
ATOM 3227 N N . SER B 1 75 ? -13.273 -24.984 -22.203 1 97.75 75 SER B N 1
ATOM 3228 C CA . SER B 1 75 ? -13.297 -23.531 -22.078 1 97.75 75 SER B CA 1
ATOM 3229 C C . SER B 1 75 ? -14.711 -22.984 -22.234 1 97.75 75 SER B C 1
ATOM 3231 O O . SER B 1 75 ? -15.617 -23.688 -22.672 1 97.75 75 SER B O 1
ATOM 3233 N N . ARG B 1 76 ? -14.867 -21.719 -21.812 1 97.31 76 ARG B N 1
ATOM 3234 C CA . ARG B 1 76 ? -16.141 -21.047 -22.031 1 97.31 76 ARG B CA 1
ATOM 3235 C C . ARG B 1 76 ? -16.422 -20.875 -23.516 1 97.31 76 ARG B C 1
ATOM 3237 O O . ARG B 1 76 ? -17.578 -20.734 -23.922 1 97.31 76 ARG B O 1
ATOM 3244 N N . GLU B 1 77 ? -15.383 -20.859 -24.328 1 96.75 77 GLU B N 1
ATOM 3245 C CA . GLU B 1 77 ? -15.539 -20.797 -25.781 1 96.75 77 GLU B CA 1
ATOM 3246 C C . GLU B 1 77 ? -15.773 -22.172 -26.375 1 96.75 77 GLU B C 1
ATOM 3248 O O . GLU B 1 77 ? -14.984 -23.094 -26.172 1 96.75 77 GLU B O 1
ATOM 3253 N N . ASP B 1 78 ? -16.828 -22.234 -27.188 1 95.44 78 ASP B N 1
ATOM 3254 C CA . ASP B 1 78 ? -17.219 -23.516 -27.766 1 95.44 78 ASP B CA 1
ATOM 3255 C C . ASP B 1 78 ? -16.094 -24.094 -28.625 1 95.44 78 ASP B C 1
ATOM 3257 O O . ASP B 1 78 ? -15.523 -23.391 -29.469 1 95.44 78 ASP B O 1
ATOM 3261 N N . GLY B 1 79 ? -15.836 -25.344 -28.359 1 95.88 79 GLY B N 1
ATOM 3262 C CA . GLY B 1 79 ? -14.867 -26.062 -29.172 1 95.88 79 GLY B CA 1
ATOM 3263 C C . GLY B 1 79 ? -13.438 -25.875 -28.703 1 95.88 79 GLY B C 1
ATOM 3264 O O . GLY B 1 79 ? -12.516 -26.5 -29.234 1 95.88 79 GLY B O 1
ATOM 3265 N N . ARG B 1 80 ? -13.25 -24.984 -27.75 1 97.56 80 ARG B N 1
ATOM 3266 C CA . ARG B 1 80 ? -11.906 -24.766 -27.234 1 97.56 80 ARG B CA 1
ATOM 3267 C C . ARG B 1 80 ? -11.688 -25.484 -25.922 1 97.56 80 ARG B C 1
ATOM 3269 O O . ARG B 1 80 ? -12.586 -25.547 -25.078 1 97.56 80 ARG B O 1
ATOM 3276 N N . GLU B 1 81 ? -10.414 -26 -25.734 1 98.56 81 GLU B N 1
ATOM 3277 C CA . GLU B 1 81 ? -10.039 -26.688 -24.5 1 98.56 81 GLU B CA 1
ATOM 3278 C C . GLU B 1 81 ? -8.82 -26.031 -23.859 1 98.56 81 GLU B C 1
ATOM 3280 O O . GLU B 1 81 ? -8.047 -25.344 -24.547 1 98.56 81 GLU B O 1
ATOM 3285 N N . ILE B 1 82 ? -8.688 -26.172 -22.625 1 98.88 82 ILE B N 1
ATOM 3286 C CA . ILE B 1 82 ? -7.586 -25.625 -21.844 1 98.88 82 ILE B CA 1
ATOM 3287 C C . ILE B 1 82 ? -6.648 -26.75 -21.406 1 98.88 82 ILE B C 1
ATOM 3289 O O . ILE B 1 82 ? -7.062 -27.672 -20.703 1 98.88 82 ILE B O 1
ATOM 3293 N N . PRO B 1 83 ? -5.395 -26.719 -21.859 1 98.81 83 PRO B N 1
ATOM 3294 C CA . PRO B 1 83 ? -4.453 -27.75 -21.438 1 98.81 83 PRO B CA 1
ATOM 3295 C C . PRO B 1 83 ? -4.141 -27.672 -19.938 1 98.81 83 PRO B C 1
ATOM 3297 O O . PRO B 1 83 ? -4.012 -26.578 -19.391 1 98.81 83 PRO B O 1
ATOM 3300 N N . CYS B 1 84 ? -4.098 -28.828 -19.297 1 98.81 84 CYS B N 1
ATOM 3301 C CA . CYS B 1 84 ? -3.762 -28.969 -17.891 1 98.81 84 CYS B CA 1
ATOM 3302 C C . CYS B 1 84 ? -2.775 -30.109 -17.672 1 98.81 84 CYS B C 1
ATOM 3304 O O . CYS B 1 84 ? -2.605 -30.953 -18.531 1 98.81 84 CYS B O 1
ATOM 3306 N N . ARG B 1 85 ? -2.07 -29.984 -16.609 1 98.62 85 ARG B N 1
ATOM 3307 C CA . ARG B 1 85 ? -1.152 -31.031 -16.156 1 98.62 85 ARG B CA 1
ATOM 3308 C C . ARG B 1 85 ? -1.338 -31.312 -14.672 1 98.62 85 ARG B C 1
ATOM 3310 O O . ARG B 1 85 ? -1.507 -30.406 -13.867 1 98.62 85 ARG B O 1
ATOM 3317 N N . MET B 1 86 ? -1.345 -32.594 -14.312 1 98.06 86 MET B N 1
ATOM 3318 C CA . MET B 1 86 ? -1.717 -32.969 -12.945 1 98.06 86 MET B CA 1
ATOM 3319 C C . MET B 1 86 ? -0.708 -33.938 -12.336 1 98.06 86 MET B C 1
ATOM 3321 O O . MET B 1 86 ? -0.172 -34.781 -13.039 1 98.06 86 MET B O 1
ATOM 3325 N N . PHE B 1 87 ? -0.41 -33.781 -11.062 1 98.44 87 PHE B N 1
ATOM 3326 C CA . PHE B 1 87 ? 0.384 -34.688 -10.258 1 98.44 87 PHE B CA 1
ATOM 3327 C C . PHE B 1 87 ? -0.418 -35.188 -9.062 1 98.44 87 PHE B C 1
ATOM 3329 O O . PHE B 1 87 ? -1.152 -34.406 -8.438 1 98.44 87 PHE B O 1
ATOM 3336 N N . LYS B 1 88 ? -0.285 -36.438 -8.727 1 97.5 88 LYS B N 1
ATOM 3337 C CA . LYS B 1 88 ? -0.814 -37.031 -7.492 1 97.5 88 LYS B CA 1
ATOM 3338 C C . LYS B 1 88 ? 0.314 -37.438 -6.551 1 97.5 88 LYS B C 1
ATOM 3340 O O . LYS B 1 88 ? 1.445 -37.656 -6.988 1 97.5 88 LYS B O 1
ATOM 3345 N N . PRO B 1 89 ? -0.072 -37.531 -5.238 1 97.62 89 PRO B N 1
ATOM 3346 C CA . PRO B 1 89 ? 0.936 -38.062 -4.316 1 97.62 89 PRO B CA 1
ATOM 3347 C C . PRO B 1 89 ? 1.375 -39.5 -4.672 1 97.62 89 PRO B C 1
ATOM 3349 O O . PRO B 1 89 ? 0.553 -40.312 -5.098 1 97.62 89 PRO B O 1
ATOM 3352 N N . GLU B 1 90 ? 2.607 -39.719 -4.469 1 95.75 90 GLU B N 1
ATOM 3353 C CA . GLU B 1 90 ? 3.158 -41.031 -4.777 1 95.75 90 GLU B CA 1
ATOM 3354 C C . GLU B 1 90 ? 2.412 -42.125 -4.023 1 95.75 90 GLU B C 1
ATOM 3356 O O . GLU B 1 90 ? 2.234 -43.219 -4.543 1 95.75 90 GLU B O 1
ATOM 3361 N N . ASN B 1 91 ? 1.958 -41.812 -2.803 1 95.12 91 ASN B N 1
ATOM 3362 C CA . ASN B 1 91 ? 1.281 -42.844 -1.992 1 95.12 91 ASN B CA 1
ATOM 3363 C C . ASN B 1 91 ? -0.199 -42.938 -2.348 1 95.12 91 ASN B C 1
ATOM 3365 O O . ASN B 1 91 ? -0.923 -43.75 -1.777 1 95.12 91 ASN B O 1
ATOM 3369 N N . GLY B 1 92 ? -0.659 -42.125 -3.193 1 92.56 92 GLY B N 1
ATOM 3370 C CA . GLY B 1 92 ? -2.01 -42.188 -3.723 1 92.56 92 GLY B CA 1
ATOM 3371 C C . GLY B 1 92 ? -3.041 -41.531 -2.838 1 92.56 92 GLY B C 1
ATOM 3372 O O . GLY B 1 92 ? -4.219 -41.469 -3.193 1 92.56 92 GLY B O 1
ATOM 3373 N N . GLN B 1 93 ? -2.602 -41 -1.743 1 94.62 93 GLN B N 1
ATOM 3374 C CA . GLN B 1 93 ? -3.529 -40.375 -0.809 1 94.62 93 GLN B CA 1
ATOM 3375 C C . GLN B 1 93 ? -3.703 -38.906 -1.12 1 94.62 93 GLN B C 1
ATOM 3377 O O . GLN B 1 93 ? -2.787 -38.094 -0.902 1 94.62 93 GLN B O 1
ATOM 3382 N N . VAL B 1 94 ? -4.902 -38.562 -1.605 1 97.69 94 VAL B N 1
ATOM 3383 C CA . VAL B 1 94 ? -5.219 -37.188 -1.958 1 97.69 94 VAL B CA 1
ATOM 3384 C C . VAL B 1 94 ? -6.148 -36.562 -0.908 1 97.69 94 VAL B C 1
ATOM 3386 O O . VAL B 1 94 ? -7.281 -37.031 -0.74 1 97.69 94 VAL B O 1
ATOM 3389 N N . LYS B 1 95 ? -5.648 -35.531 -0.24 1 97.81 95 LYS B N 1
ATOM 3390 C CA . LYS B 1 95 ? -6.434 -34.906 0.817 1 97.81 95 LYS B CA 1
ATOM 3391 C C . LYS B 1 95 ? -7.082 -33.625 0.324 1 97.81 95 LYS B C 1
ATOM 3393 O O . LYS B 1 95 ? -7.988 -33.094 0.966 1 97.81 95 LYS B O 1
ATOM 3398 N N . GLY B 1 96 ? -6.703 -33.094 -0.766 1 98.38 96 GLY B N 1
ATOM 3399 C CA . GLY B 1 96 ? -7.191 -31.875 -1.377 1 98.38 96 GLY B CA 1
ATOM 3400 C C . GLY B 1 96 ? -6.648 -31.641 -2.775 1 98.38 96 GLY B C 1
ATOM 3401 O O . GLY B 1 96 ? -5.738 -32.344 -3.215 1 98.38 96 GLY B O 1
ATOM 3402 N N . VAL B 1 97 ? -7.23 -30.766 -3.477 1 98.81 97 VAL B N 1
ATOM 3403 C CA . VAL B 1 97 ? -6.75 -30.391 -4.801 1 98.81 97 VAL B CA 1
ATOM 3404 C C . VAL B 1 97 ? -6.191 -28.969 -4.766 1 98.81 97 VAL B C 1
ATOM 3406 O O . VAL B 1 97 ? -6.785 -28.078 -4.152 1 98.81 97 VAL B O 1
ATOM 3409 N N . PHE B 1 98 ? -5.012 -28.828 -5.297 1 98.88 98 PHE B N 1
ATOM 3410 C CA . PHE B 1 98 ? -4.332 -27.547 -5.461 1 98.88 98 PHE B CA 1
ATOM 3411 C C . PHE B 1 98 ? -4.289 -27.141 -6.926 1 98.88 98 PHE B C 1
ATOM 3413 O O . PHE B 1 98 ? -3.674 -27.828 -7.75 1 98.88 98 PHE B O 1
ATOM 3420 N N . MET B 1 99 ? -5 -26.047 -7.305 1 98.94 99 MET B N 1
ATOM 3421 C CA . MET B 1 99 ? -4.91 -25.453 -8.633 1 98.94 99 MET B CA 1
ATOM 3422 C C . MET B 1 99 ? -3.707 -24.516 -8.734 1 98.94 99 MET B C 1
ATOM 3424 O O . MET B 1 99 ? -3.674 -23.469 -8.094 1 98.94 99 MET B O 1
ATOM 3428 N N . HIS B 1 100 ? -2.779 -24.891 -9.523 1 98.94 100 HIS B N 1
ATOM 3429 C CA . HIS B 1 100 ? -1.574 -24.094 -9.734 1 98.94 100 HIS B CA 1
ATOM 3430 C C . HIS B 1 100 ? -1.669 -23.281 -11.023 1 98.94 100 HIS B C 1
ATOM 3432 O O . HIS B 1 100 ? -2.088 -23.797 -12.062 1 98.94 100 HIS B O 1
ATOM 3438 N N . ILE B 1 101 ? -1.33 -22.016 -10.945 1 98.94 101 ILE B N 1
ATOM 3439 C CA . ILE B 1 101 ? -1.236 -21.141 -12.109 1 98.94 101 ILE B CA 1
ATOM 3440 C C . ILE B 1 101 ? 0.186 -20.594 -12.234 1 98.94 101 ILE B C 1
ATOM 3442 O O . ILE B 1 101 ? 0.659 -19.875 -11.359 1 98.94 101 ILE B O 1
ATOM 3446 N N . HIS B 1 102 ? 0.834 -20.984 -13.312 1 98.75 102 HIS B N 1
ATOM 3447 C CA . HIS B 1 102 ? 2.25 -20.672 -13.484 1 98.75 102 HIS B CA 1
ATOM 3448 C C . HIS B 1 102 ? 2.461 -19.188 -13.773 1 98.75 102 HIS B C 1
ATOM 3450 O O . HIS B 1 102 ? 1.555 -18.516 -14.273 1 98.75 102 HIS B O 1
ATOM 3456 N N . GLY B 1 103 ? 3.67 -18.734 -13.484 1 98.56 103 GLY B N 1
ATOM 3457 C CA . GLY B 1 103 ? 4.066 -17.375 -13.836 1 98.56 103 GLY B CA 1
ATOM 3458 C C . GLY B 1 103 ? 4.535 -17.25 -15.273 1 98.56 103 GLY B C 1
ATOM 3459 O O . GLY B 1 103 ? 4.055 -17.969 -16.156 1 98.56 103 GLY B O 1
ATOM 3460 N N . GLY B 1 104 ? 5.32 -16.25 -15.484 1 98.31 104 GLY B N 1
ATOM 3461 C CA . GLY B 1 104 ? 5.844 -16.016 -16.828 1 98.31 104 GLY B CA 1
ATOM 3462 C C . GLY B 1 104 ? 5.379 -14.719 -17.438 1 98.31 104 GLY B C 1
ATOM 3463 O O . GLY B 1 104 ? 5.406 -14.555 -18.656 1 98.31 104 GLY B O 1
ATOM 3464 N N . GLY B 1 105 ? 4.891 -13.82 -16.641 1 98.62 105 GLY B N 1
ATOM 3465 C CA . GLY B 1 105 ? 4.539 -12.484 -17.094 1 98.62 105 GLY B CA 1
ATOM 3466 C C . GLY B 1 105 ? 3.396 -12.477 -18.094 1 98.62 105 GLY B C 1
ATOM 3467 O O . GLY B 1 105 ? 3.385 -11.664 -19.031 1 98.62 105 GLY B O 1
ATOM 3468 N N . PHE B 1 106 ? 2.561 -13.477 -18.031 1 98.81 106 PHE B N 1
ATOM 3469 C CA . PHE B 1 106 ? 1.413 -13.625 -18.922 1 98.81 106 PHE B CA 1
ATOM 3470 C C . PHE B 1 106 ? 1.861 -14 -20.328 1 98.81 106 PHE B C 1
ATOM 3472 O O . PHE B 1 106 ? 1.03 -14.227 -21.203 1 98.81 106 PHE B O 1
ATOM 3479 N N . VAL B 1 107 ? 3.164 -14.094 -20.547 1 98.88 107 VAL B N 1
ATOM 3480 C CA . VAL B 1 107 ? 3.697 -14.211 -21.906 1 98.88 107 VAL B CA 1
ATOM 3481 C C . VAL B 1 107 ? 4.453 -15.531 -22.047 1 98.88 107 VAL B C 1
ATOM 3483 O O . VAL B 1 107 ? 4.504 -16.109 -23.141 1 98.88 107 VAL B O 1
ATOM 3486 N N . LEU B 1 108 ? 4.992 -16.031 -20.938 1 98.31 108 LEU B N 1
ATOM 3487 C CA . LEU B 1 108 ? 5.918 -17.156 -21.016 1 98.31 108 LEU B CA 1
ATOM 3488 C C . LEU B 1 108 ? 5.418 -18.328 -20.172 1 98.31 108 LEU B C 1
ATOM 3490 O O . LEU B 1 108 ? 4.449 -18.188 -19.422 1 98.31 108 LEU B O 1
ATOM 3494 N N . GLN B 1 109 ? 6.082 -19.5 -20.281 1 97.88 109 GLN B N 1
ATOM 3495 C CA . GLN B 1 109 ? 5.906 -20.719 -19.5 1 97.88 109 GLN B CA 1
ATOM 3496 C C . GLN B 1 109 ? 4.617 -21.438 -19.875 1 97.88 109 GLN B C 1
ATOM 3498 O O . GLN B 1 109 ? 4.043 -21.156 -20.938 1 97.88 109 GLN B O 1
ATOM 3503 N N . SER B 1 110 ? 4.336 -22.5 -19.328 1 98.25 110 SER B N 1
ATOM 3504 C CA . SER B 1 110 ? 3.186 -23.375 -19.531 1 98.25 110 SER B CA 1
ATOM 3505 C C . SER B 1 110 ? 2.965 -24.281 -18.328 1 98.25 110 SER B C 1
ATOM 3507 O O . SER B 1 110 ? 3.752 -24.266 -17.375 1 98.25 110 SER B O 1
ATOM 3509 N N . GLU B 1 111 ? 1.907 -25.047 -18.406 1 98.5 111 GLU B N 1
ATOM 3510 C CA . GLU B 1 111 ? 1.566 -25.984 -17.344 1 98.5 111 GLU B CA 1
ATOM 3511 C C . GLU B 1 111 ? 2.637 -27.062 -17.203 1 98.5 111 GLU B C 1
ATOM 3513 O O . GLU B 1 111 ? 2.65 -27.812 -16.219 1 98.5 111 GLU B O 1
ATOM 3518 N N . LYS B 1 112 ? 3.672 -27.047 -18.047 1 98.12 112 LYS B N 1
ATOM 3519 C CA . LYS B 1 112 ? 4.664 -28.125 -18.062 1 98.12 112 LYS B CA 1
ATOM 3520 C C . LYS B 1 112 ? 6.023 -27.625 -17.578 1 98.12 112 LYS B C 1
ATOM 3522 O O . LYS B 1 112 ? 7.004 -28.359 -17.594 1 98.12 112 LYS B O 1
ATOM 3527 N N . HIS B 1 113 ? 6.074 -26.391 -17.094 1 97.12 113 HIS B N 1
ATOM 3528 C CA . HIS B 1 113 ? 7.375 -25.766 -16.859 1 97.12 113 HIS B CA 1
ATOM 3529 C C . HIS B 1 113 ? 7.816 -25.953 -15.414 1 97.12 113 HIS B C 1
ATOM 3531 O O . HIS B 1 113 ? 8.945 -25.594 -15.055 1 97.12 113 HIS B O 1
ATOM 3537 N N . GLN B 1 114 ? 6.984 -26.516 -14.5 1 97.44 114 GLN B N 1
ATOM 3538 C CA . GLN B 1 114 ? 7.328 -26.516 -13.086 1 97.44 114 GLN B CA 1
ATOM 3539 C C . GLN B 1 114 ? 7.078 -27.891 -12.461 1 97.44 114 GLN B C 1
ATOM 3541 O O . GLN B 1 114 ? 6.641 -27.984 -11.312 1 97.44 114 GLN B O 1
ATOM 3546 N N . ASP B 1 115 ? 7.375 -28.953 -13.188 1 98 115 ASP B N 1
ATOM 3547 C CA . ASP B 1 115 ? 7.031 -30.312 -12.766 1 98 115 ASP B CA 1
ATOM 3548 C C . ASP B 1 115 ? 7.664 -30.656 -11.422 1 98 115 ASP B C 1
ATOM 3550 O O . ASP B 1 115 ? 6.996 -31.188 -10.531 1 98 115 ASP B O 1
ATOM 3554 N N . THR B 1 116 ? 8.953 -30.344 -11.289 1 96.69 116 THR B N 1
ATOM 3555 C CA . THR B 1 116 ? 9.664 -30.734 -10.07 1 96.69 116 THR B CA 1
ATOM 3556 C C . THR B 1 116 ? 9.039 -30.047 -8.852 1 96.69 116 THR B C 1
ATOM 3558 O O . THR B 1 116 ? 8.844 -30.688 -7.816 1 96.69 116 THR B O 1
ATOM 3561 N N . PHE B 1 117 ? 8.742 -28.828 -9.023 1 96.88 117 PHE B N 1
ATOM 3562 C CA . PHE B 1 117 ? 8.117 -28.016 -7.98 1 96.88 117 PHE B CA 1
ATOM 3563 C C . PHE B 1 117 ? 6.738 -28.547 -7.625 1 96.88 117 PHE B C 1
ATOM 3565 O O . PHE B 1 117 ? 6.426 -28.734 -6.449 1 96.88 117 PHE B O 1
ATOM 3572 N N . LEU B 1 118 ? 5.922 -28.859 -8.562 1 98.06 118 LEU B N 1
ATOM 3573 C CA . LEU B 1 118 ? 4.543 -29.297 -8.383 1 98.06 118 LEU B CA 1
ATOM 3574 C C . LEU B 1 118 ? 4.504 -30.719 -7.805 1 98.06 118 LEU B C 1
ATOM 3576 O O . LEU B 1 118 ? 3.686 -31 -6.93 1 98.06 118 LEU B O 1
ATOM 3580 N N . LYS B 1 119 ? 5.391 -31.562 -8.312 1 98 119 LYS B N 1
ATOM 3581 C CA . LYS B 1 119 ? 5.473 -32.938 -7.797 1 98 119 LYS B CA 1
ATOM 3582 C C . LYS B 1 119 ? 5.863 -32.938 -6.324 1 98 119 LYS B C 1
ATOM 3584 O O . LYS B 1 119 ? 5.371 -33.75 -5.547 1 98 119 LYS B O 1
ATOM 3589 N N . TRP B 1 120 ? 6.781 -32.031 -5.984 1 97.31 120 TRP B N 1
ATOM 3590 C CA . TRP B 1 120 ? 7.18 -31.922 -4.586 1 97.31 120 TRP B CA 1
ATOM 3591 C C . TRP B 1 120 ? 5.973 -31.641 -3.697 1 97.31 120 TRP B C 1
ATOM 3593 O O . TRP B 1 120 ? 5.773 -32.281 -2.674 1 97.31 120 TRP B O 1
ATOM 3603 N N . PHE B 1 121 ? 5.094 -30.719 -4.066 1 97.44 121 PHE B N 1
ATOM 3604 C CA . PHE B 1 121 ? 3.924 -30.359 -3.268 1 97.44 121 PHE B CA 1
ATOM 3605 C C . PHE B 1 121 ? 2.914 -31.5 -3.252 1 97.44 121 PHE B C 1
ATOM 3607 O O . PHE B 1 121 ? 2.277 -31.766 -2.229 1 97.44 121 PHE B O 1
ATOM 3614 N N . ALA B 1 122 ? 2.73 -32.125 -4.418 1 98.38 122 ALA B N 1
ATOM 3615 C CA . ALA B 1 122 ? 1.833 -33.281 -4.441 1 98.38 122 ALA B CA 1
ATOM 3616 C C . ALA B 1 122 ? 2.246 -34.312 -3.402 1 98.38 122 ALA B C 1
ATOM 3618 O O . ALA B 1 122 ? 1.424 -34.75 -2.598 1 98.38 122 ALA B O 1
ATOM 3619 N N . ASP B 1 123 ? 3.521 -34.594 -3.355 1 98.19 123 ASP B N 1
ATOM 3620 C CA . ASP B 1 123 ? 4.027 -35.688 -2.516 1 98.19 123 ASP B CA 1
ATOM 3621 C C . ASP B 1 123 ? 4.09 -35.25 -1.051 1 98.19 123 ASP B C 1
ATOM 3623 O O . ASP B 1 123 ? 3.805 -36.031 -0.155 1 98.19 123 ASP B O 1
ATOM 3627 N N . ASN B 1 124 ? 4.449 -34.031 -0.801 1 98 124 ASN B N 1
ATOM 3628 C CA . ASN B 1 124 ? 4.762 -33.625 0.564 1 98 124 ASN B CA 1
ATOM 3629 C C . ASN B 1 124 ? 3.547 -33 1.262 1 98 124 ASN B C 1
ATOM 3631 O O . ASN B 1 124 ? 3.543 -32.844 2.484 1 98 124 ASN B O 1
ATOM 3635 N N . CYS B 1 125 ? 2.467 -32.688 0.464 1 98.19 125 CYS B N 1
ATOM 3636 C CA . CYS B 1 125 ? 1.288 -32.094 1.068 1 98.19 125 CYS B CA 1
ATOM 3637 C C . CYS B 1 125 ? 0.05 -32.938 0.84 1 98.19 125 CYS B C 1
ATOM 3639 O O . CYS B 1 125 ? -1.055 -32.562 1.23 1 98.19 125 CYS B O 1
ATOM 3641 N N . GLN B 1 126 ? 0.22 -34.094 0.206 1 97.69 126 GLN B N 1
ATOM 3642 C CA . GLN B 1 126 ? -0.875 -35.031 -0.082 1 97.69 126 GLN B CA 1
ATOM 3643 C C . GLN B 1 126 ? -1.981 -34.312 -0.873 1 97.69 126 GLN B C 1
ATOM 3645 O O . GLN B 1 126 ? -3.158 -34.438 -0.521 1 97.69 126 GLN B O 1
ATOM 3650 N N . LEU B 1 127 ? -1.584 -33.656 -1.938 1 98.62 127 LEU B N 1
ATOM 3651 C CA . LEU B 1 127 ? -2.508 -32.938 -2.805 1 98.62 127 LEU B CA 1
ATOM 3652 C C . LEU B 1 127 ? -2.441 -33.469 -4.234 1 98.62 127 LEU B C 1
ATOM 3654 O O . LEU B 1 127 ? -1.362 -33.781 -4.727 1 98.62 127 LEU B O 1
ATOM 3658 N N . ALA B 1 128 ? -3.578 -33.594 -4.887 1 98.69 128 ALA B N 1
ATOM 3659 C CA . ALA B 1 128 ? -3.545 -33.531 -6.348 1 98.69 128 ALA B CA 1
ATOM 3660 C C . ALA B 1 128 ? -3.301 -32.125 -6.848 1 98.69 128 ALA B C 1
ATOM 3662 O O . ALA B 1 128 ? -4.051 -31.203 -6.516 1 98.69 128 ALA B O 1
ATOM 3663 N N . VAL B 1 129 ? -2.227 -31.938 -7.531 1 98.88 129 VAL B N 1
ATOM 3664 C CA . VAL B 1 129 ? -1.866 -30.609 -8.031 1 98.88 129 VAL B CA 1
ATOM 3665 C C . VAL B 1 129 ? -2.188 -30.516 -9.516 1 98.88 129 VAL B C 1
ATOM 3667 O O . VAL B 1 129 ? -1.711 -31.328 -10.32 1 98.88 129 VAL B O 1
ATOM 3670 N N . VAL B 1 130 ? -3.012 -29.547 -9.898 1 98.88 130 VAL B N 1
ATOM 3671 C CA . VAL B 1 130 ? -3.406 -29.328 -11.289 1 98.88 130 VAL B CA 1
ATOM 3672 C C . VAL B 1 130 ? -2.852 -28 -11.781 1 98.88 130 VAL B C 1
ATOM 3674 O O . VAL B 1 130 ? -3.26 -26.938 -11.312 1 98.88 130 VAL B O 1
ATOM 3677 N N . SER B 1 131 ? -1.94 -28.047 -12.68 1 98.94 131 SER B N 1
ATOM 3678 C CA . SER B 1 131 ? -1.382 -26.844 -13.289 1 98.94 131 SER B CA 1
ATOM 3679 C C . SER B 1 131 ? -2.135 -26.453 -14.555 1 98.94 131 SER B C 1
ATOM 3681 O O . SER B 1 131 ? -2.461 -27.328 -15.375 1 98.94 131 SER B O 1
ATOM 3683 N N . ILE B 1 132 ? -2.402 -25.188 -14.742 1 98.94 132 ILE B N 1
ATOM 3684 C CA . ILE B 1 132 ? -3.27 -24.719 -15.812 1 98.94 132 ILE B CA 1
ATOM 3685 C C . ILE B 1 132 ? -2.428 -24.094 -16.922 1 98.94 132 ILE B C 1
ATOM 3687 O O . ILE B 1 132 ? -1.582 -23.234 -16.656 1 98.94 132 ILE B O 1
ATOM 3691 N N . GLY B 1 133 ? -2.648 -24.547 -18.109 1 98.88 133 GLY B N 1
ATOM 3692 C CA . GLY B 1 133 ? -2.051 -23.922 -19.281 1 98.88 133 GLY B CA 1
ATOM 3693 C C . GLY B 1 133 ? -2.926 -22.844 -19.906 1 98.88 133 GLY B C 1
ATOM 3694 O O . GLY B 1 133 ? -3.525 -23.062 -20.953 1 98.88 133 GLY B O 1
ATOM 3695 N N . TYR B 1 134 ? -2.982 -21.703 -19.219 1 98.88 134 TYR B N 1
ATOM 3696 C CA . TYR B 1 134 ? -3.814 -20.609 -19.719 1 98.88 134 TYR B CA 1
ATOM 3697 C C . TYR B 1 134 ? -3.207 -19.984 -20.969 1 98.88 134 TYR B C 1
ATOM 3699 O O . TYR B 1 134 ? -2.008 -20.125 -21.234 1 98.88 134 TYR B O 1
ATOM 3707 N N . ARG B 1 135 ? -4.039 -19.312 -21.906 1 98.69 135 ARG B N 1
ATOM 3708 C CA . ARG B 1 135 ? -3.584 -18.641 -23.125 1 98.69 135 ARG B CA 1
ATOM 3709 C C . ARG B 1 135 ? -2.641 -17.484 -22.781 1 98.69 135 ARG B C 1
ATOM 3711 O O . ARG B 1 135 ? -2.859 -16.75 -21.828 1 98.69 135 ARG B O 1
ATOM 3718 N N . LEU B 1 136 ? -1.694 -17.219 -23.625 1 98.88 136 LEU B N 1
ATOM 3719 C CA . LEU B 1 136 ? -0.637 -16.25 -23.328 1 98.88 136 LEU B CA 1
ATOM 3720 C C . LEU B 1 136 ? -0.75 -15.031 -24.234 1 98.88 136 LEU B C 1
ATOM 3722 O O . LEU B 1 136 ? -1.173 -15.148 -25.391 1 98.88 136 LEU B O 1
ATOM 3726 N N . ALA B 1 137 ? -0.426 -13.961 -23.672 1 98.75 137 ALA B N 1
ATOM 3727 C CA . ALA B 1 137 ? -0.151 -12.766 -24.469 1 98.75 137 ALA B CA 1
ATOM 3728 C C . ALA B 1 137 ? 1.201 -12.875 -25.172 1 98.75 137 ALA B C 1
ATOM 3730 O O . ALA B 1 137 ? 2.07 -13.633 -24.75 1 98.75 137 ALA B O 1
ATOM 3731 N N . PRO B 1 138 ? 1.481 -12.227 -26.266 1 98.5 138 PRO B N 1
ATOM 3732 C CA . PRO B 1 138 ? 0.604 -11.211 -26.875 1 98.5 138 PRO B CA 1
ATOM 3733 C C . PRO B 1 138 ? -0.431 -11.82 -27.812 1 98.5 138 PRO B C 1
ATOM 3735 O O . PRO B 1 138 ? -1.338 -11.117 -28.266 1 98.5 138 PRO B O 1
ATOM 3738 N N . GLU B 1 139 ? -0.31 -13.141 -28.125 1 98.62 139 GLU B N 1
ATOM 3739 C CA . GLU B 1 139 ? -1.238 -13.758 -29.078 1 98.62 139 GLU B CA 1
ATOM 3740 C C . GLU B 1 139 ? -2.67 -13.711 -28.547 1 98.62 139 GLU B C 1
ATOM 3742 O O . GLU B 1 139 ? -3.617 -13.578 -29.328 1 98.62 139 GLU B O 1
ATOM 3747 N N . HIS B 1 140 ? -2.826 -13.828 -27.266 1 98.62 140 HIS B N 1
ATOM 3748 C CA . HIS B 1 140 ? -4.113 -13.789 -26.578 1 98.62 140 HIS B CA 1
ATOM 3749 C C . HIS B 1 140 ? -4.078 -12.836 -25.391 1 98.62 140 HIS B C 1
ATOM 3751 O O . HIS B 1 140 ? -3.996 -13.266 -24.234 1 98.62 140 HIS B O 1
ATOM 3757 N N . PRO B 1 141 ? -4.219 -11.562 -25.609 1 98.69 141 PRO B N 1
ATOM 3758 C CA . PRO B 1 141 ? -4.184 -10.586 -24.516 1 98.69 141 PRO B CA 1
ATOM 3759 C C . PRO B 1 141 ? -5.414 -10.664 -23.609 1 98.69 141 PRO B C 1
ATOM 3761 O O . PRO B 1 141 ? -6.297 -11.492 -23.844 1 98.69 141 PRO B O 1
ATOM 3764 N N . PHE B 1 142 ? -5.484 -9.898 -22.609 1 98.5 142 PHE B N 1
ATOM 3765 C CA . PHE B 1 142 ? -6.609 -9.797 -21.688 1 98.5 142 PHE B CA 1
ATOM 3766 C C . PHE B 1 142 ? -7.918 -9.617 -22.453 1 98.5 142 PHE B C 1
ATOM 3768 O O . PHE B 1 142 ? -7.988 -8.828 -23.391 1 98.5 142 PHE B O 1
ATOM 3775 N N . PRO B 1 143 ? -8.805 -10.398 -22.047 1 98.44 143 PRO B N 1
ATOM 3776 C CA . PRO B 1 143 ? -8.969 -11.164 -20.812 1 98.44 143 PRO B CA 1
ATOM 3777 C C . PRO B 1 143 ? -8.797 -12.664 -21.016 1 98.44 143 PRO B C 1
ATOM 3779 O O . PRO B 1 143 ? -9.25 -13.461 -20.188 1 98.44 143 PRO B O 1
ATOM 3782 N N . ALA B 1 144 ? -8.086 -13.109 -22.016 1 98.75 144 ALA B N 1
ATOM 3783 C CA . ALA B 1 144 ? -8.055 -14.516 -22.422 1 98.75 144 ALA B CA 1
ATOM 3784 C C . ALA B 1 144 ? -7.461 -15.383 -21.312 1 98.75 144 ALA B C 1
ATOM 3786 O O . ALA B 1 144 ? -8.047 -16.391 -20.922 1 98.75 144 ALA B O 1
ATOM 3787 N N . GLY B 1 145 ? -6.266 -14.977 -20.812 1 98.75 145 GLY B N 1
ATOM 3788 C CA . GLY B 1 145 ? -5.605 -15.727 -19.75 1 98.75 145 GLY B CA 1
ATOM 3789 C C . GLY B 1 145 ? -6.461 -15.875 -18.5 1 98.75 145 GLY B C 1
ATOM 3790 O O . GLY B 1 145 ? -6.781 -16.984 -18.094 1 98.75 145 GLY B O 1
ATOM 3791 N N . PRO B 1 146 ? -6.988 -14.75 -17.984 1 98.88 146 PRO B N 1
ATOM 3792 C CA . PRO B 1 146 ? -7.871 -14.805 -16.812 1 98.88 146 PRO B CA 1
ATOM 3793 C C . PRO B 1 146 ? -9.117 -15.656 -17.047 1 98.88 146 PRO B C 1
ATOM 3795 O O . PRO B 1 146 ? -9.508 -16.438 -16.172 1 98.88 146 PRO B O 1
ATOM 3798 N N . GLU B 1 147 ? -9.695 -15.555 -18.156 1 98.81 147 GLU B N 1
ATOM 3799 C CA . GLU B 1 147 ? -10.898 -16.312 -18.453 1 98.81 147 GLU B CA 1
ATOM 3800 C C . GLU B 1 147 ? -10.617 -17.812 -18.453 1 98.81 147 GLU B C 1
ATOM 3802 O O . GLU B 1 147 ? -11.43 -18.609 -17.984 1 98.81 147 GLU B O 1
ATOM 3807 N N . ASP B 1 148 ? -9.453 -18.188 -19.016 1 98.94 148 ASP B N 1
ATOM 3808 C CA . ASP B 1 148 ? -9.07 -19.594 -18.953 1 98.94 148 ASP B CA 1
ATOM 3809 C C . ASP B 1 148 ? -8.93 -20.078 -17.516 1 98.94 148 ASP B C 1
ATOM 3811 O O . ASP B 1 148 ? -9.344 -21.188 -17.172 1 98.94 148 ASP B O 1
ATOM 3815 N N . CYS B 1 149 ? -8.375 -19.266 -16.672 1 98.94 149 CYS B N 1
ATOM 3816 C CA . CYS B 1 149 ? -8.219 -19.609 -15.266 1 98.94 149 CYS B CA 1
ATOM 3817 C C . CYS B 1 149 ? -9.57 -19.719 -14.57 1 98.94 149 CYS B C 1
ATOM 3819 O O . CYS B 1 149 ? -9.781 -20.609 -13.742 1 98.94 149 CYS B O 1
ATOM 3821 N N . PHE B 1 150 ? -10.492 -18.781 -14.891 1 98.88 150 PHE B N 1
ATOM 3822 C CA . PHE B 1 150 ? -11.836 -18.844 -14.336 1 98.88 150 PHE B CA 1
ATOM 3823 C C . PHE B 1 150 ? -12.516 -20.156 -14.711 1 98.88 150 PHE B C 1
ATOM 3825 O O . PHE B 1 150 ? -13.086 -20.844 -13.852 1 98.88 150 PHE B O 1
ATOM 3832 N N . ASP B 1 151 ? -12.398 -20.484 -16 1 98.81 151 ASP B N 1
ATOM 3833 C CA . ASP B 1 151 ? -13.016 -21.703 -16.5 1 98.81 151 ASP B CA 1
ATOM 3834 C C . ASP B 1 151 ? -12.453 -22.938 -15.781 1 98.81 151 ASP B C 1
ATOM 3836 O O . ASP B 1 151 ? -13.203 -23.828 -15.375 1 98.81 151 ASP B O 1
ATOM 3840 N N . ALA B 1 152 ? -11.164 -22.953 -15.648 1 98.88 152 ALA B N 1
ATOM 3841 C CA . ALA B 1 152 ? -10.508 -24.078 -14.977 1 98.88 152 ALA B CA 1
ATOM 3842 C C . ALA B 1 152 ? -10.945 -24.188 -13.523 1 98.88 152 ALA B C 1
ATOM 3844 O O . ALA B 1 152 ? -11.203 -25.281 -13.023 1 98.88 152 ALA B O 1
ATOM 3845 N N . ALA B 1 153 ? -11 -23.094 -12.844 1 98.81 153 ALA B N 1
ATOM 3846 C CA . ALA B 1 153 ? -11.406 -23.078 -11.445 1 98.81 153 ALA B CA 1
ATOM 3847 C C . ALA B 1 153 ? -12.836 -23.578 -11.273 1 98.81 153 ALA B C 1
ATOM 3849 O O . ALA B 1 153 ? -13.125 -24.391 -10.391 1 98.81 153 ALA B O 1
ATOM 3850 N N . GLU B 1 154 ? -13.703 -23.062 -12.094 1 98.5 154 GLU B N 1
ATOM 3851 C CA . GLU B 1 154 ? -15.094 -23.5 -12.039 1 98.5 154 GLU B CA 1
ATOM 3852 C C . GLU B 1 154 ? -15.219 -24.984 -12.312 1 98.5 154 GLU B C 1
ATOM 3854 O O . GLU B 1 154 ? -16.016 -25.688 -11.672 1 98.5 154 GLU B O 1
ATOM 3859 N N . TRP B 1 155 ? -14.461 -25.438 -13.305 1 98.5 155 TRP B N 1
ATOM 3860 C CA . TRP B 1 155 ? -14.453 -26.875 -13.609 1 98.5 155 TRP B CA 1
ATOM 3861 C C . TRP B 1 155 ? -13.961 -27.672 -12.406 1 98.5 155 TRP B C 1
ATOM 3863 O O . TRP B 1 155 ? -14.562 -28.688 -12.039 1 98.5 155 TRP B O 1
ATOM 3873 N N . LEU B 1 156 ? -12.922 -27.25 -11.773 1 98.62 156 LEU B N 1
ATOM 3874 C CA . LEU B 1 156 ? -12.328 -27.984 -10.648 1 98.62 156 LEU B CA 1
ATOM 3875 C C . LEU B 1 156 ? -13.266 -27.969 -9.445 1 98.62 156 LEU B C 1
ATOM 3877 O O . LEU B 1 156 ? -13.32 -28.953 -8.695 1 98.62 156 LEU B O 1
ATOM 3881 N N . VAL B 1 157 ? -13.969 -26.875 -9.211 1 98.44 157 VAL B N 1
ATOM 3882 C CA . VAL B 1 157 ? -14.938 -26.812 -8.125 1 98.44 157 VAL B CA 1
ATOM 3883 C C . VAL B 1 157 ? -15.938 -27.969 -8.266 1 98.44 157 VAL B C 1
ATOM 3885 O O . VAL B 1 157 ? -16.328 -28.578 -7.27 1 98.44 157 VAL B O 1
ATOM 3888 N N . LYS B 1 158 ? -16.281 -28.297 -9.523 1 97.25 158 LYS B N 1
ATOM 3889 C CA . LYS B 1 158 ? -17.312 -29.297 -9.789 1 97.25 158 LYS B CA 1
ATOM 3890 C C . LYS B 1 158 ? -16.703 -30.703 -9.914 1 97.25 158 LYS B C 1
ATOM 3892 O O . LYS B 1 158 ? -17.328 -31.688 -9.531 1 97.25 158 LYS B O 1
ATOM 3897 N N . LYS B 1 159 ? -15.516 -30.766 -10.414 1 97.94 159 LYS B N 1
ATOM 3898 C CA . LYS B 1 159 ? -15.055 -32.062 -10.922 1 97.94 159 LYS B CA 1
ATOM 3899 C C . LYS B 1 159 ? -13.906 -32.594 -10.078 1 97.94 159 LYS B C 1
ATOM 3901 O O . LYS B 1 159 ? -13.539 -33.781 -10.203 1 97.94 159 LYS B O 1
ATOM 3906 N N . SER B 1 160 ? -13.328 -31.812 -9.164 1 97.62 160 SER B N 1
ATOM 3907 C CA . SER B 1 160 ? -12.188 -32.281 -8.375 1 97.62 160 SER B CA 1
ATOM 3908 C C . SER B 1 160 ? -12.539 -33.5 -7.547 1 97.62 160 SER B C 1
ATOM 3910 O O . SER B 1 160 ? -11.797 -34.469 -7.535 1 97.62 160 SER B O 1
ATOM 3912 N N . LYS B 1 161 ? -13.648 -33.438 -6.859 1 97.06 161 LYS B N 1
ATOM 3913 C CA . LYS B 1 161 ? -14.023 -34.531 -5.977 1 97.06 161 LYS B CA 1
ATOM 3914 C C . LYS B 1 161 ? -14.289 -35.812 -6.773 1 97.06 161 LYS B C 1
ATOM 3916 O O . LYS B 1 161 ? -13.734 -36.875 -6.461 1 97.06 161 LYS B O 1
ATOM 3921 N N . PRO B 1 162 ? -15.094 -35.75 -7.824 1 97.44 162 PRO B N 1
ATOM 3922 C CA . PRO B 1 162 ? -15.328 -36.969 -8.594 1 97.44 162 PRO B CA 1
ATOM 3923 C C . PRO B 1 162 ? -14.062 -37.5 -9.266 1 97.44 162 PRO B C 1
ATOM 3925 O O . PRO B 1 162 ? -13.914 -38.719 -9.422 1 97.44 162 PRO B O 1
ATOM 3928 N N . ASN B 1 163 ? -13.164 -36.625 -9.609 1 96.81 163 ASN B N 1
ATOM 3929 C CA . ASN B 1 163 ? -12.016 -37.062 -10.406 1 96.81 163 ASN B CA 1
ATOM 3930 C C . ASN B 1 163 ? -10.82 -37.406 -9.523 1 96.81 163 ASN B C 1
ATOM 3932 O O . ASN B 1 163 ? -10.023 -38.281 -9.875 1 96.81 163 ASN B O 1
ATOM 3936 N N . TYR B 1 164 ? -10.68 -36.719 -8.375 1 96.5 164 TYR B N 1
ATOM 3937 C CA . TYR B 1 164 ? -9.438 -36.875 -7.629 1 96.5 164 TYR B CA 1
ATOM 3938 C C . TYR B 1 164 ? -9.719 -37.281 -6.191 1 96.5 164 TYR B C 1
ATOM 3940 O O . TYR B 1 164 ? -8.789 -37.5 -5.414 1 96.5 164 TYR B O 1
ATOM 3948 N N . GLY B 1 165 ? -11.008 -37.375 -5.82 1 96.12 165 GLY B N 1
ATOM 3949 C CA . GLY B 1 165 ? -11.391 -37.844 -4.504 1 96.12 165 GLY B CA 1
ATOM 3950 C C . GLY B 1 165 ? -11.367 -36.75 -3.441 1 96.12 165 GLY B C 1
ATOM 3951 O O . GLY B 1 165 ? -11.555 -37.031 -2.256 1 96.12 165 GLY B O 1
ATOM 3952 N N . ALA B 1 166 ? -11.086 -35.625 -3.801 1 97.62 166 ALA B N 1
ATOM 3953 C CA . ALA B 1 166 ? -11.031 -34.5 -2.873 1 97.62 166 ALA B CA 1
ATOM 3954 C C . ALA B 1 166 ? -11.484 -33.188 -3.549 1 97.62 166 ALA B C 1
ATOM 3956 O O . ALA B 1 166 ? -11.531 -33.125 -4.781 1 97.62 166 ALA B O 1
ATOM 3957 N N . ASP B 1 167 ? -11.836 -32.188 -2.758 1 97.94 167 ASP B N 1
ATOM 3958 C CA . ASP B 1 167 ? -12.312 -30.906 -3.256 1 97.94 167 ASP B CA 1
ATOM 3959 C C . ASP B 1 167 ? -11.148 -29.984 -3.629 1 97.94 167 ASP B C 1
ATOM 3961 O O . ASP B 1 167 ? -10.023 -30.203 -3.176 1 97.94 167 ASP B O 1
ATOM 3965 N N . LEU B 1 168 ? -11.461 -29.031 -4.5 1 98.69 168 LEU B N 1
ATOM 3966 C CA . LEU B 1 168 ? -10.531 -27.922 -4.68 1 98.69 168 LEU B CA 1
ATOM 3967 C C . LEU B 1 168 ? -10.367 -27.141 -3.381 1 98.69 168 LEU B C 1
ATOM 3969 O O . LEU B 1 168 ? -11.352 -26.625 -2.838 1 98.69 168 LEU B O 1
ATOM 3973 N N . MET B 1 169 ? -9.117 -27.078 -2.887 1 98.69 169 MET B N 1
ATOM 3974 C CA . MET B 1 169 ? -8.922 -26.453 -1.579 1 98.69 169 MET B CA 1
ATOM 3975 C C . MET B 1 169 ? -7.957 -25.266 -1.677 1 98.69 169 MET B C 1
ATOM 3977 O O . MET B 1 169 ? -8.031 -24.344 -0.878 1 98.69 169 MET B O 1
ATOM 3981 N N . PHE B 1 170 ? -7.047 -25.297 -2.635 1 98.94 170 PHE B N 1
ATOM 3982 C CA . PHE B 1 170 ? -6.023 -24.266 -2.748 1 98.94 170 PHE B CA 1
ATOM 3983 C C . PHE B 1 170 ? -5.906 -23.781 -4.188 1 98.94 170 PHE B C 1
ATOM 3985 O O . PHE B 1 170 ? -6.043 -24.562 -5.129 1 98.94 170 PHE B O 1
ATOM 3992 N N . ILE B 1 171 ? -5.719 -22.516 -4.387 1 98.94 171 ILE B N 1
ATOM 3993 C CA . ILE B 1 171 ? -5.281 -21.891 -5.633 1 98.94 171 ILE B CA 1
ATOM 3994 C C . ILE B 1 171 ? -4.008 -21.094 -5.383 1 98.94 171 ILE B C 1
ATOM 3996 O O . ILE B 1 171 ? -3.865 -20.453 -4.34 1 98.94 171 ILE B O 1
ATOM 4000 N N . GLY B 1 172 ? -3.062 -21.172 -6.266 1 98.88 172 GLY B N 1
ATOM 4001 C CA . GLY B 1 172 ? -1.836 -20.422 -6.059 1 98.88 172 GLY B CA 1
ATOM 4002 C C . GLY B 1 172 ? -0.95 -20.375 -7.289 1 98.88 172 GLY B C 1
ATOM 4003 O O . GLY B 1 172 ? -1.215 -21.062 -8.281 1 98.88 172 GLY B O 1
ATOM 4004 N N . GLY B 1 173 ? 0.013 -19.594 -7.227 1 98.81 173 GLY B N 1
ATOM 4005 C CA . GLY B 1 173 ? 0.992 -19.406 -8.289 1 98.81 173 GLY B CA 1
ATOM 4006 C C . GLY B 1 173 ? 2.01 -18.328 -7.984 1 98.81 173 GLY B C 1
ATOM 4007 O O . GLY B 1 173 ? 2.033 -17.781 -6.875 1 98.81 173 GLY B O 1
ATOM 4008 N N . GLU B 1 174 ? 2.928 -18.125 -8.906 1 98.69 174 GLU B N 1
ATOM 4009 C CA . GLU B 1 174 ? 4.047 -17.203 -8.742 1 98.69 174 GLU B CA 1
ATOM 4010 C C . GLU B 1 174 ? 3.951 -16.047 -9.727 1 98.69 174 GLU B C 1
ATOM 4012 O O . GLU B 1 174 ? 3.566 -16.234 -10.883 1 98.69 174 GLU B O 1
ATOM 4017 N N . SER B 1 175 ? 4.305 -14.828 -9.258 1 98.62 175 SER B N 1
ATOM 4018 C CA . SER B 1 175 ? 4.414 -13.688 -10.164 1 98.62 175 SER B CA 1
ATOM 4019 C C . SER B 1 175 ? 3.088 -13.414 -10.875 1 98.62 175 SER B C 1
ATOM 4021 O O . SER B 1 175 ? 2.066 -13.195 -10.219 1 98.62 175 SER B O 1
ATOM 4023 N N . ALA B 1 176 ? 3.029 -13.594 -12.266 1 98.88 176 ALA B N 1
ATOM 4024 C CA . ALA B 1 176 ? 1.782 -13.484 -13.023 1 98.88 176 ALA B CA 1
ATOM 4025 C C . ALA B 1 176 ? 0.783 -14.547 -12.594 1 98.88 176 ALA B C 1
ATOM 4027 O O . ALA B 1 176 ? -0.427 -14.312 -12.586 1 98.88 176 ALA B O 1
ATOM 4028 N N . GLY B 1 177 ? 1.299 -15.703 -12.195 1 98.88 177 GLY B N 1
ATOM 4029 C CA . GLY B 1 177 ? 0.44 -16.75 -11.672 1 98.88 177 GLY B CA 1
ATOM 4030 C C . GLY B 1 177 ? -0.2 -16.391 -10.344 1 98.88 177 GLY B C 1
ATOM 4031 O O . GLY B 1 177 ? -1.315 -16.812 -10.047 1 98.88 177 GLY B O 1
ATOM 4032 N N . GLY B 1 178 ? 0.611 -15.641 -9.477 1 98.94 178 GLY B N 1
ATOM 4033 C CA . GLY B 1 178 ? 0.018 -15.102 -8.266 1 98.94 178 GLY B CA 1
ATOM 4034 C C . GLY B 1 178 ? -1.106 -14.117 -8.539 1 98.94 178 GLY B C 1
ATOM 4035 O O . GLY B 1 178 ? -2.139 -14.148 -7.863 1 98.94 178 GLY B O 1
ATOM 4036 N N . HIS B 1 179 ? -0.93 -13.258 -9.523 1 98.94 179 HIS B N 1
ATOM 4037 C CA . HIS B 1 179 ? -1.968 -12.344 -9.992 1 98.94 179 HIS B CA 1
ATOM 4038 C C . HIS B 1 179 ? -3.211 -13.109 -10.438 1 98.94 179 HIS B C 1
ATOM 4040 O O . HIS B 1 179 ? -4.316 -12.844 -9.961 1 98.94 179 HIS B O 1
ATOM 4046 N N . LEU B 1 180 ? -3.023 -14.078 -11.305 1 98.94 180 LEU B N 1
ATOM 4047 C CA . LEU B 1 180 ? -4.125 -14.852 -11.875 1 98.94 180 LEU B CA 1
ATOM 4048 C C . LEU B 1 180 ? -4.82 -15.672 -10.797 1 98.94 180 LEU B C 1
ATOM 4050 O O . LEU B 1 180 ? -6.039 -15.867 -10.844 1 98.94 180 LEU B O 1
ATOM 4054 N N . SER B 1 181 ? -4.02 -16.172 -9.852 1 98.94 181 SER B N 1
ATOM 4055 C CA . SER B 1 181 ? -4.602 -16.906 -8.727 1 98.94 181 SER B CA 1
ATOM 4056 C C . SER B 1 181 ? -5.574 -16.031 -7.941 1 98.94 181 SER B C 1
ATOM 4058 O O . SER B 1 181 ? -6.684 -16.453 -7.621 1 98.94 181 SER B O 1
ATOM 4060 N N . LEU B 1 182 ? -5.152 -14.836 -7.68 1 98.88 182 LEU B N 1
ATOM 4061 C CA . LEU B 1 182 ? -5.98 -13.953 -6.875 1 98.88 182 LEU B CA 1
ATOM 4062 C C . LEU B 1 182 ? -7.23 -13.531 -7.641 1 98.88 182 LEU B C 1
ATOM 4064 O O . LEU B 1 182 ? -8.336 -13.562 -7.098 1 98.88 182 LEU B O 1
ATOM 4068 N N . VAL B 1 183 ? -7.105 -13.117 -8.906 1 98.75 183 VAL B N 1
ATOM 4069 C CA . VAL B 1 183 ? -8.266 -12.703 -9.688 1 98.75 183 VAL B CA 1
ATOM 4070 C C . VAL B 1 183 ? -9.227 -13.875 -9.836 1 98.75 183 VAL B C 1
ATOM 4072 O O . VAL B 1 183 ? -10.445 -13.688 -9.828 1 98.75 183 VAL B O 1
ATOM 4075 N N . THR B 1 184 ? -8.695 -15.062 -9.953 1 98.88 184 THR B N 1
ATOM 4076 C CA . THR B 1 184 ? -9.516 -16.266 -10.062 1 98.88 184 THR B CA 1
ATOM 4077 C C . THR B 1 184 ? -10.258 -16.531 -8.75 1 98.88 184 THR B C 1
ATOM 4079 O O . THR B 1 184 ? -11.445 -16.844 -8.766 1 98.88 184 THR B O 1
ATOM 4082 N N . ALA B 1 185 ? -9.57 -16.438 -7.641 1 98.69 185 ALA B N 1
ATOM 4083 C CA . ALA B 1 185 ? -10.203 -16.625 -6.34 1 98.69 185 ALA B CA 1
ATOM 4084 C C . ALA B 1 185 ? -11.352 -15.641 -6.141 1 98.69 185 ALA B C 1
ATOM 4086 O O . ALA B 1 185 ? -12.43 -16.016 -5.68 1 98.69 185 ALA B O 1
ATOM 4087 N N . LEU B 1 186 ? -11.117 -14.367 -6.461 1 98.25 186 LEU B N 1
ATOM 4088 C CA . LEU B 1 186 ? -12.156 -13.352 -6.32 1 98.25 186 LEU B CA 1
ATOM 4089 C C . LEU B 1 186 ? -13.336 -13.664 -7.23 1 98.25 186 LEU B C 1
ATOM 4091 O O . LEU B 1 186 ? -14.492 -13.453 -6.852 1 98.25 186 LEU B O 1
ATOM 4095 N N . HIS B 1 187 ? -13.031 -14.141 -8.414 1 98.25 187 HIS B N 1
ATOM 4096 C CA . HIS B 1 187 ? -14.086 -14.562 -9.336 1 98.25 187 HIS B CA 1
ATOM 4097 C C . HIS B 1 187 ? -14.938 -15.664 -8.711 1 98.25 187 HIS B C 1
ATOM 4099 O O . HIS B 1 187 ? -16.172 -15.602 -8.758 1 98.25 187 HIS B O 1
ATOM 4105 N N . LEU B 1 188 ? -14.336 -16.656 -8.133 1 98.19 188 LEU B N 1
ATOM 4106 C CA . LEU B 1 188 ? -15.07 -17.75 -7.508 1 98.19 188 LEU B CA 1
ATOM 4107 C C . LEU B 1 188 ? -15.938 -17.234 -6.367 1 98.19 188 LEU B C 1
ATOM 4109 O O . LEU B 1 188 ? -17.078 -17.688 -6.203 1 98.19 188 LEU B O 1
ATOM 4113 N N . LEU B 1 189 ? -15.391 -16.344 -5.543 1 97 189 LEU B N 1
ATOM 4114 C CA . LEU B 1 189 ? -16.156 -15.773 -4.43 1 97 189 LEU B CA 1
ATOM 4115 C C . LEU B 1 189 ? -17.422 -15.102 -4.926 1 97 189 LEU B C 1
ATOM 4117 O O . LEU B 1 189 ? -18.453 -15.125 -4.25 1 97 189 LEU B O 1
ATOM 4121 N N . ARG B 1 190 ? -17.344 -14.484 -6.074 1 96.69 190 ARG B N 1
ATOM 4122 C CA . ARG B 1 190 ? -18.484 -13.781 -6.641 1 96.69 190 ARG B CA 1
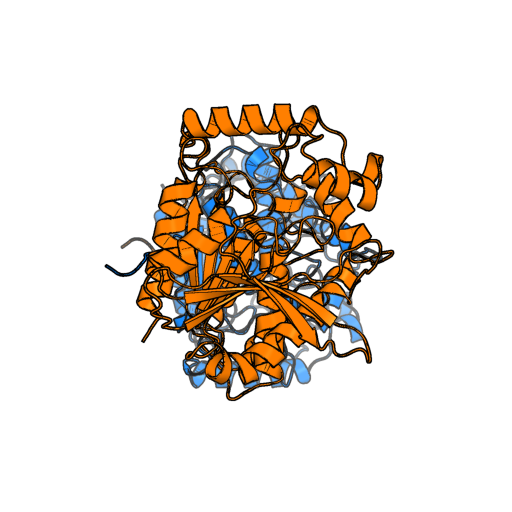ATOM 4123 C C . ARG B 1 190 ? -19.469 -14.758 -7.258 1 96.69 190 ARG B C 1
ATOM 4125 O O . ARG B 1 190 ? -20.688 -14.578 -7.129 1 96.69 190 ARG B O 1
ATOM 4132 N N . THR B 1 191 ? -18.984 -15.844 -7.898 1 96.62 191 THR B N 1
ATOM 4133 C CA . THR B 1 191 ? -19.844 -16.672 -8.75 1 96.62 191 THR B CA 1
ATOM 4134 C C . THR B 1 191 ? -20.25 -17.938 -8.023 1 96.62 191 THR B C 1
ATOM 4136 O O . THR B 1 191 ? -21.203 -18.625 -8.445 1 96.62 191 THR B O 1
ATOM 4139 N N . GLN B 1 192 ? -19.5 -18.266 -7.004 1 94.38 192 GLN B N 1
ATOM 4140 C CA . GLN B 1 192 ? -19.781 -19.453 -6.203 1 94.38 192 GLN B CA 1
ATOM 4141 C C . GLN B 1 192 ? -19.844 -19.109 -4.719 1 94.38 192 GLN B C 1
ATOM 4143 O O . GLN B 1 192 ? -18.984 -19.547 -3.938 1 94.38 192 GLN B O 1
ATOM 4148 N N . PRO B 1 193 ? -20.859 -18.484 -4.262 1 86.19 193 PRO B N 1
ATOM 4149 C CA . PRO B 1 193 ? -20.891 -17.938 -2.902 1 86.19 193 PRO B CA 1
ATOM 4150 C C . PRO B 1 193 ? -20.891 -19.031 -1.834 1 86.19 193 PRO B C 1
ATOM 4152 O O . PRO B 1 193 ? -20.562 -18.766 -0.677 1 86.19 193 PRO B O 1
ATOM 4155 N N . ASN B 1 194 ? -21.188 -20.281 -2.193 1 89.94 194 ASN B N 1
ATOM 4156 C CA . ASN B 1 194 ? -21.219 -21.359 -1.215 1 89.94 194 ASN B CA 1
ATOM 4157 C C . ASN B 1 194 ? -19.906 -22.141 -1.199 1 89.94 194 ASN B C 1
ATOM 4159 O O . ASN B 1 194 ? -19.766 -23.109 -0.439 1 89.94 194 ASN B O 1
ATOM 4163 N N . PHE B 1 195 ? -19.016 -21.781 -2.051 1 91.62 195 PHE B N 1
ATOM 4164 C CA . PHE B 1 195 ? -17.719 -22.406 -2.145 1 91.62 195 PHE B CA 1
ATOM 4165 C C . PHE B 1 195 ? -16.656 -21.562 -1.456 1 91.62 195 PHE B C 1
ATOM 4167 O O . PHE B 1 195 ? -16.688 -20.328 -1.525 1 91.62 195 PHE B O 1
ATOM 4174 N N . SER B 1 196 ? -15.789 -22.234 -0.655 1 91.81 196 SER B N 1
ATOM 4175 C CA . SER B 1 196 ? -14.672 -21.516 -0.038 1 91.81 196 SER B CA 1
ATOM 4176 C C . SER B 1 196 ? -13.367 -22.281 -0.203 1 91.81 196 SER B C 1
ATOM 4178 O O . SER B 1 196 ? -13.344 -23.516 -0.115 1 91.81 196 SER B O 1
ATOM 4180 N N . LEU B 1 197 ? -12.391 -21.594 -0.5 1 97.88 197 LEU B N 1
ATOM 4181 C CA . LEU B 1 197 ? -11.031 -22.141 -0.524 1 97.88 197 LEU B CA 1
ATOM 4182 C C . LEU B 1 197 ? -10.453 -22.234 0.884 1 97.88 197 LEU B C 1
ATOM 4184 O O . LEU B 1 197 ? -10.797 -21.422 1.747 1 97.88 197 LEU B O 1
ATOM 4188 N N . ARG B 1 198 ? -9.578 -23.219 1.062 1 98.19 198 ARG B N 1
ATOM 4189 C CA . ARG B 1 198 ? -8.891 -23.344 2.342 1 98.19 198 ARG B CA 1
ATOM 4190 C C . ARG B 1 198 ? -7.652 -22.469 2.393 1 98.19 198 ARG B C 1
ATOM 4192 O O . ARG B 1 198 ? -7.148 -22.156 3.473 1 98.19 198 ARG B O 1
ATOM 4199 N N . GLY B 1 199 ? -7.18 -22.078 1.186 1 98.75 199 GLY B N 1
ATOM 4200 C CA . GLY B 1 199 ? -6.02 -21.203 1.2 1 98.75 199 GLY B CA 1
ATOM 4201 C C . GLY B 1 199 ? -5.613 -20.734 -0.181 1 98.75 199 GLY B C 1
ATOM 4202 O O . GLY B 1 199 ? -5.922 -21.375 -1.183 1 98.75 199 GLY B O 1
ATOM 4203 N N . LEU B 1 200 ? -4.973 -19.594 -0.238 1 98.94 200 LEU B N 1
ATOM 4204 C CA . LEU B 1 200 ? -4.289 -19.062 -1.409 1 98.94 200 LEU B CA 1
ATOM 4205 C C . LEU B 1 200 ? -2.777 -19.047 -1.196 1 98.94 200 LEU B C 1
ATOM 4207 O O . LEU B 1 200 ? -2.303 -18.703 -0.113 1 98.94 200 LEU B O 1
ATOM 4211 N N . LEU B 1 201 ? -2.061 -19.578 -2.135 1 98.94 201 LEU B N 1
ATOM 4212 C CA . LEU B 1 201 ? -0.602 -19.531 -2.143 1 98.94 201 LEU B CA 1
ATOM 4213 C C . LEU B 1 201 ? -0.097 -18.469 -3.113 1 98.94 201 LEU B C 1
ATOM 4215 O O . LEU B 1 201 ? 0.081 -18.75 -4.305 1 98.94 201 LEU B O 1
ATOM 4219 N N . LEU B 1 202 ? 0.145 -17.281 -2.604 1 98.94 202 LEU B N 1
ATOM 4220 C CA . LEU B 1 202 ? 0.425 -16.109 -3.412 1 98.94 202 LEU B CA 1
ATOM 4221 C C . LEU B 1 202 ? 1.896 -15.719 -3.318 1 98.94 202 LEU B C 1
ATOM 4223 O O . LEU B 1 202 ? 2.287 -14.961 -2.426 1 98.94 202 LEU B O 1
ATOM 4227 N N . HIS B 1 203 ? 2.695 -16.203 -4.215 1 98.94 203 HIS B N 1
ATOM 4228 C CA . HIS B 1 203 ? 4.137 -15.992 -4.211 1 98.94 203 HIS B CA 1
ATOM 4229 C C . HIS B 1 203 ? 4.523 -14.828 -5.113 1 98.94 203 HIS B C 1
ATOM 4231 O O . HIS B 1 203 ? 4.41 -14.922 -6.34 1 98.94 203 HIS B O 1
ATOM 4237 N N . PHE B 1 204 ? 4.996 -13.727 -4.535 1 98.88 204 PHE B N 1
ATOM 4238 C CA . PHE B 1 204 ? 5.5 -12.531 -5.195 1 98.88 204 PHE B CA 1
ATOM 4239 C C . PHE B 1 204 ? 4.648 -12.188 -6.41 1 98.88 204 PHE B C 1
ATOM 4241 O O . PHE B 1 204 ? 5.172 -12 -7.512 1 98.88 204 PHE B O 1
ATOM 4248 N N . GLY B 1 205 ? 3.322 -12.109 -6.227 1 98.81 205 GLY B N 1
ATOM 4249 C CA . GLY B 1 205 ? 2.385 -11.781 -7.293 1 98.81 205 GLY B CA 1
ATOM 4250 C C . GLY B 1 205 ? 2.361 -10.305 -7.637 1 98.81 205 GLY B C 1
ATOM 4251 O O . GLY B 1 205 ? 2.816 -9.477 -6.852 1 98.81 205 GLY B O 1
ATOM 4252 N N . CYS B 1 206 ? 1.924 -9.969 -8.828 1 98.62 206 CYS B N 1
ATOM 4253 C CA . CYS B 1 206 ? 1.688 -8.586 -9.242 1 98.62 206 CYS B CA 1
ATOM 4254 C C . CYS B 1 206 ? 0.211 -8.227 -9.125 1 98.62 206 CYS B C 1
ATOM 4256 O O . CYS B 1 206 ? -0.618 -8.734 -9.883 1 98.62 206 CYS B O 1
ATOM 4258 N N . TYR B 1 207 ? -0.149 -7.359 -8.203 1 98.88 207 TYR B N 1
ATOM 4259 C CA . TYR B 1 207 ? -1.556 -7.117 -7.906 1 98.88 207 TYR B CA 1
ATOM 4260 C C . TYR B 1 207 ? -1.97 -5.715 -8.336 1 98.88 207 TYR B C 1
ATOM 4262 O O . TYR B 1 207 ? -3.15 -5.363 -8.281 1 98.88 207 TYR B O 1
ATOM 4270 N N . ASP B 1 208 ? -1.037 -4.867 -8.719 1 98.69 208 ASP B N 1
ATOM 4271 C CA . ASP B 1 208 ? -1.247 -3.586 -9.391 1 98.69 208 ASP B CA 1
ATOM 4272 C C . ASP B 1 208 ? -0.428 -3.498 -10.672 1 98.69 208 ASP B C 1
ATOM 4274 O O . ASP B 1 208 ? 0.774 -3.232 -10.633 1 98.69 208 ASP B O 1
ATOM 4278 N N . LEU B 1 209 ? -1.057 -3.568 -11.789 1 98.5 209 LEU B N 1
ATOM 4279 C CA . LEU B 1 209 ? -0.361 -3.598 -13.07 1 98.5 209 LEU B CA 1
ATOM 4280 C C . LEU B 1 209 ? -0.038 -2.186 -13.547 1 98.5 209 LEU B C 1
ATOM 4282 O O . LEU B 1 209 ? 0.557 -2.006 -14.609 1 98.5 209 LEU B O 1
ATOM 4286 N N . SER B 1 210 ? -0.435 -1.148 -12.742 1 97.5 210 SER B N 1
ATOM 4287 C CA . SER B 1 210 ? 0.029 0.212 -12.984 1 97.5 210 SER B CA 1
ATOM 4288 C C . SER B 1 210 ? 1.312 0.509 -12.219 1 97.5 210 SER B C 1
ATOM 4290 O O . SER B 1 210 ? 1.885 1.593 -12.352 1 97.5 210 SER B O 1
ATOM 4292 N N . MET B 1 211 ? 1.81 -0.392 -11.43 1 97.19 211 MET B N 1
ATOM 4293 C CA . MET B 1 211 ? 3.107 -0.433 -10.766 1 97.19 211 MET B CA 1
ATOM 4294 C C . MET B 1 211 ? 3.078 0.37 -9.469 1 97.19 211 MET B C 1
ATOM 4296 O O . MET B 1 211 ? 2.904 1.59 -9.492 1 97.19 211 MET B O 1
ATOM 4300 N N . LEU B 1 212 ? 3.238 -0.283 -8.344 1 98.12 212 LEU B N 1
ATOM 4301 C CA . LEU B 1 212 ? 3.428 0.31 -7.027 1 98.12 212 LEU B CA 1
ATOM 4302 C C . LEU B 1 212 ? 4.867 0.784 -6.844 1 98.12 212 LEU B C 1
ATOM 4304 O O . LEU B 1 212 ? 5.711 0.57 -7.719 1 98.12 212 LEU B O 1
ATOM 4308 N N . PRO B 1 213 ? 5.207 1.45 -5.75 1 98.19 213 PRO B N 1
ATOM 4309 C CA . PRO B 1 213 ? 6.477 2.166 -5.613 1 98.19 213 PRO B CA 1
ATOM 4310 C C . PRO B 1 213 ? 7.688 1.267 -5.844 1 98.19 213 PRO B C 1
ATOM 4312 O O . PRO B 1 213 ? 8.594 1.625 -6.602 1 98.19 213 PRO B O 1
ATOM 4315 N N . GLN B 1 214 ? 7.691 0.091 -5.25 1 97.62 214 GLN B N 1
ATOM 4316 C CA . GLN B 1 214 ? 8.844 -0.788 -5.406 1 97.62 214 GLN B CA 1
ATOM 4317 C C . GLN B 1 214 ? 9.055 -1.162 -6.867 1 97.62 214 GLN B C 1
ATOM 4319 O O . GLN B 1 214 ? 10.195 -1.212 -7.344 1 97.62 214 GLN B O 1
ATOM 4324 N N . ALA B 1 215 ? 8.016 -1.458 -7.578 1 97.31 215 ALA B N 1
ATOM 4325 C CA . ALA B 1 215 ? 8.109 -1.82 -8.992 1 97.31 215 ALA B CA 1
ATOM 4326 C C . ALA B 1 215 ? 8.672 -0.669 -9.812 1 97.31 215 ALA B C 1
ATOM 4328 O O . ALA B 1 215 ? 9.438 -0.891 -10.758 1 97.31 215 ALA B O 1
ATOM 4329 N N . ARG B 1 216 ? 8.375 0.567 -9.453 1 96.06 216 ARG B N 1
ATOM 4330 C CA . ARG B 1 216 ? 8.805 1.756 -10.18 1 96.06 216 ARG B CA 1
ATOM 4331 C C . ARG B 1 216 ? 10.258 2.102 -9.859 1 96.06 216 ARG B C 1
ATOM 4333 O O . ARG B 1 216 ? 11.008 2.545 -10.727 1 96.06 216 ARG B O 1
ATOM 4340 N N . ASN B 1 217 ? 10.602 1.903 -8.586 1 96.75 217 ASN B N 1
ATOM 4341 C CA . ASN B 1 217 ? 11.859 2.436 -8.07 1 96.75 217 ASN B CA 1
ATOM 4342 C C . ASN B 1 217 ? 12.977 1.396 -8.141 1 96.75 217 ASN B C 1
ATOM 4344 O O . ASN B 1 217 ? 14.148 1.724 -7.949 1 96.75 217 ASN B O 1
ATOM 4348 N N . PHE B 1 218 ? 12.602 0.139 -8.461 1 96.25 218 PHE B N 1
ATOM 4349 C CA . PHE B 1 218 ? 13.57 -0.954 -8.398 1 96.25 218 PHE B CA 1
ATOM 4350 C C . PHE B 1 218 ? 14.672 -0.759 -9.43 1 96.25 218 PHE B C 1
ATOM 4352 O O . PHE B 1 218 ? 14.398 -0.675 -10.633 1 96.25 218 PHE B O 1
ATOM 4359 N N . LYS B 1 219 ? 15.938 -0.562 -8.953 1 89.06 219 LYS B N 1
ATOM 4360 C CA . LYS B 1 219 ? 17.109 -0.37 -9.805 1 89.06 219 LYS B CA 1
ATOM 4361 C C . LYS B 1 219 ? 18.297 -1.202 -9.32 1 89.06 219 LYS B C 1
ATOM 4363 O O . LYS B 1 219 ? 18.609 -1.196 -8.125 1 89.06 219 LYS B O 1
ATOM 4368 N N . ARG B 1 220 ? 18.828 -1.927 -10.234 1 89 220 ARG B N 1
ATOM 4369 C CA . ARG B 1 220 ? 20.062 -2.68 -10.023 1 89 220 ARG B CA 1
ATOM 4370 C C . ARG B 1 220 ? 21.016 -2.498 -11.203 1 89 220 ARG B C 1
ATOM 4372 O O . ARG B 1 220 ? 20.641 -1.955 -12.242 1 89 220 ARG B O 1
ATOM 4379 N N . ALA B 1 221 ? 22.359 -2.781 -11.031 1 83.75 221 ALA B N 1
ATOM 4380 C CA . ALA B 1 221 ? 23.375 -2.623 -12.07 1 83.75 221 ALA B CA 1
ATOM 4381 C C . ALA B 1 221 ? 23.031 -3.473 -13.297 1 83.75 221 ALA B C 1
ATOM 4383 O O . ALA B 1 221 ? 23.609 -3.277 -14.367 1 83.75 221 ALA B O 1
ATOM 4384 N N . GLY B 1 222 ? 22.016 -4.297 -13.195 1 85.38 222 GLY B N 1
ATOM 4385 C CA . GLY B 1 222 ? 21.516 -5.168 -14.25 1 85.38 222 GLY B CA 1
ATOM 4386 C C . GLY B 1 222 ? 20.172 -5.797 -13.906 1 85.38 222 GLY B C 1
ATOM 4387 O O . GLY B 1 222 ? 19.672 -5.648 -12.789 1 85.38 222 GLY B O 1
ATOM 4388 N N . PRO B 1 223 ? 19.656 -6.402 -14.945 1 89.56 223 PRO B N 1
ATOM 4389 C CA . PRO B 1 223 ? 18.344 -7.02 -14.727 1 89.56 223 PRO B CA 1
ATOM 4390 C C . PRO B 1 223 ? 18.406 -8.227 -13.797 1 89.56 223 PRO B C 1
ATOM 4392 O O . PRO B 1 223 ? 18.906 -9.281 -14.18 1 89.56 223 PRO B O 1
ATOM 4395 N N . LEU B 1 224 ? 17.984 -8.078 -12.617 1 95.19 224 LEU B N 1
ATOM 4396 C CA . LEU B 1 224 ? 17.875 -9.188 -11.68 1 95.19 224 LEU B CA 1
ATOM 4397 C C . LEU B 1 224 ? 16.562 -9.938 -11.883 1 95.19 224 LEU B C 1
ATOM 4399 O O . LEU B 1 224 ? 15.602 -9.734 -11.125 1 95.19 224 LEU B O 1
ATOM 4403 N N . VAL B 1 225 ? 16.359 -10.727 -12.789 1 93.88 225 VAL B N 1
ATOM 4404 C CA . VAL B 1 225 ? 15.234 -11.57 -13.18 1 93.88 225 VAL B CA 1
ATOM 4405 C C . VAL B 1 225 ? 14.086 -10.695 -13.664 1 93.88 225 VAL B C 1
ATOM 4407 O O . VAL B 1 225 ? 13.57 -10.883 -14.773 1 93.88 225 VAL B O 1
ATOM 4410 N N . LEU B 1 226 ? 13.648 -9.766 -12.844 1 95.06 226 LEU B N 1
ATOM 4411 C CA . LEU B 1 226 ? 12.586 -8.82 -13.148 1 95.06 226 LEU B CA 1
ATOM 4412 C C . LEU B 1 226 ? 13.039 -7.387 -12.898 1 95.06 226 LEU B C 1
ATOM 4414 O O . LEU B 1 226 ? 13.766 -7.121 -11.93 1 95.06 226 LEU B O 1
ATOM 4418 N N . ASP B 1 227 ? 12.664 -6.496 -13.742 1 94.56 227 ASP B N 1
ATOM 4419 C CA . ASP B 1 227 ? 12.883 -5.062 -13.555 1 94.56 227 ASP B CA 1
ATOM 4420 C C . ASP B 1 227 ? 11.734 -4.25 -14.156 1 94.56 227 ASP B C 1
ATOM 4422 O O . ASP B 1 227 ? 10.836 -4.809 -14.781 1 94.56 227 ASP B O 1
ATOM 4426 N N . PRO B 1 228 ? 11.68 -2.998 -13.891 1 94.56 228 PRO B N 1
ATOM 4427 C CA . PRO B 1 228 ? 10.547 -2.197 -14.359 1 94.56 228 PRO B CA 1
ATOM 4428 C C . PRO B 1 228 ? 10.359 -2.262 -15.875 1 94.56 228 PRO B C 1
ATOM 4430 O O . PRO B 1 228 ? 9.227 -2.271 -16.359 1 94.56 228 PRO B O 1
ATOM 4433 N N . ASP B 1 229 ? 11.414 -2.266 -16.625 1 94.56 229 ASP B N 1
ATOM 4434 C CA . ASP B 1 229 ? 11.32 -2.262 -18.078 1 94.56 229 ASP B CA 1
ATOM 4435 C C . ASP B 1 229 ? 10.617 -3.516 -18.594 1 94.56 229 ASP B C 1
ATOM 4437 O O . ASP B 1 229 ? 9.68 -3.43 -19.375 1 94.56 229 ASP B O 1
ATOM 4441 N N . ILE B 1 230 ? 11.094 -4.684 -18.172 1 95.75 230 ILE B N 1
ATOM 4442 C CA . ILE B 1 230 ? 10.5 -5.926 -18.672 1 95.75 230 ILE B CA 1
ATOM 4443 C C . ILE B 1 230 ? 9.078 -6.066 -18.125 1 95.75 230 ILE B C 1
ATOM 4445 O O . ILE B 1 230 ? 8.211 -6.633 -18.781 1 95.75 230 ILE B O 1
ATOM 4449 N N . MET B 1 231 ? 8.812 -5.566 -16.906 1 97.06 231 MET B N 1
ATOM 4450 C CA . MET B 1 231 ? 7.453 -5.586 -16.375 1 97.06 231 MET B CA 1
ATOM 4451 C C . MET B 1 231 ? 6.504 -4.781 -17.25 1 97.06 231 MET B C 1
ATOM 4453 O O . MET B 1 231 ? 5.371 -5.199 -17.5 1 97.06 231 MET B O 1
ATOM 4457 N N . GLU B 1 232 ? 6.988 -3.629 -17.688 1 96.56 232 GLU B N 1
ATOM 4458 C CA . GLU B 1 232 ? 6.188 -2.822 -18.609 1 96.56 232 GLU B CA 1
ATOM 4459 C C . GLU B 1 232 ? 5.926 -3.566 -19.922 1 96.56 232 GLU B C 1
ATOM 4461 O O . GLU B 1 232 ? 4.82 -3.51 -20.453 1 96.56 232 GLU B O 1
ATOM 4466 N N . ARG B 1 233 ? 6.945 -4.281 -20.422 1 97.75 233 ARG B N 1
ATOM 4467 C CA . ARG B 1 233 ? 6.805 -5.043 -21.656 1 97.75 233 ARG B CA 1
ATOM 4468 C C . ARG B 1 233 ? 5.781 -6.164 -21.484 1 97.75 233 ARG B C 1
ATOM 4470 O O . ARG B 1 233 ? 4.949 -6.387 -22.375 1 97.75 233 ARG B O 1
ATOM 4477 N N . PHE B 1 234 ? 5.832 -6.852 -20.359 1 98.69 234 PHE B N 1
ATOM 4478 C CA . PHE B 1 234 ? 4.852 -7.891 -20.078 1 98.69 234 PHE B CA 1
ATOM 4479 C C . PHE B 1 234 ? 3.445 -7.301 -20 1 98.69 234 PHE B C 1
ATOM 4481 O O . PHE B 1 234 ? 2.51 -7.84 -20.594 1 98.69 234 PHE B O 1
ATOM 4488 N N . THR B 1 235 ? 3.301 -6.191 -19.25 1 98.56 235 THR B N 1
ATOM 4489 C CA . THR B 1 235 ? 1.994 -5.57 -19.062 1 98.56 235 THR B CA 1
ATOM 4490 C C . THR B 1 235 ? 1.429 -5.078 -20.391 1 98.56 235 THR B C 1
ATOM 4492 O O . THR B 1 235 ? 0.238 -5.246 -20.672 1 98.56 235 THR B O 1
ATOM 4495 N N . ASN B 1 236 ? 2.291 -4.52 -21.234 1 98.38 236 ASN B N 1
ATOM 4496 C CA . ASN B 1 236 ? 1.854 -4.035 -22.531 1 98.38 236 ASN B CA 1
ATOM 4497 C C . ASN B 1 236 ? 1.393 -5.184 -23.422 1 98.38 236 ASN B C 1
ATOM 4499 O O . ASN B 1 236 ? 0.481 -5.016 -24.234 1 98.38 236 ASN B O 1
ATOM 4503 N N . ALA B 1 237 ? 2.057 -6.324 -23.312 1 98.81 237 ALA B N 1
ATOM 4504 C CA . ALA B 1 237 ? 1.628 -7.496 -24.078 1 98.81 237 ALA B CA 1
ATOM 4505 C C . ALA B 1 237 ? 0.277 -8.008 -23.578 1 98.81 237 ALA B C 1
ATOM 4507 O O . ALA B 1 237 ? -0.588 -8.367 -24.375 1 98.81 237 ALA B O 1
ATOM 4508 N N . PHE B 1 238 ? 0.073 -7.984 -22.312 1 98.88 238 PHE B N 1
ATOM 4509 C CA . PHE B 1 238 ? -1.122 -8.492 -21.656 1 98.88 238 PHE B CA 1
ATOM 4510 C C . PHE B 1 238 ? -2.293 -7.535 -21.828 1 98.88 238 PHE B C 1
ATOM 4512 O O . PHE B 1 238 ? -3.432 -7.969 -22.031 1 98.88 238 PHE B O 1
ATOM 4519 N N . LEU B 1 239 ? -2.008 -6.246 -21.719 1 98.75 239 LEU B N 1
ATOM 4520 C CA . LEU B 1 239 ? -2.984 -5.168 -21.828 1 98.75 239 LEU B CA 1
ATOM 4521 C C . LEU B 1 239 ? -2.572 -4.16 -22.891 1 98.75 239 LEU B C 1
ATOM 4523 O O . LEU B 1 239 ? -2.305 -2.998 -22.594 1 98.75 239 LEU B O 1
ATOM 4527 N N . PRO B 1 240 ? -2.699 -4.582 -24.156 1 98.25 240 PRO B N 1
ATOM 4528 C CA . PRO B 1 240 ? -2.24 -3.674 -25.203 1 98.25 240 PRO B CA 1
ATOM 4529 C C . PRO B 1 240 ? -3.041 -2.375 -25.25 1 98.25 240 PRO B C 1
ATOM 4531 O O . PRO B 1 240 ? -4.258 -2.389 -25.062 1 98.25 240 PRO B O 1
ATOM 4534 N N . ASP B 1 241 ? -2.383 -1.221 -25.375 1 95.12 241 ASP B N 1
ATOM 4535 C CA . ASP B 1 241 ? -2.936 0.11 -25.609 1 95.12 241 ASP B CA 1
ATOM 4536 C C . ASP B 1 241 ? -3.719 0.6 -24.391 1 95.12 241 ASP B C 1
ATOM 4538 O O . ASP B 1 241 ? -4.617 1.436 -24.516 1 95.12 241 ASP B O 1
ATOM 4542 N N . SER B 1 242 ? -3.414 0.02 -23.25 1 96.19 242 SER B N 1
ATOM 4543 C CA . SER B 1 242 ? -4.113 0.438 -22.031 1 96.19 242 SER B CA 1
ATOM 4544 C C . SER B 1 242 ? -3.412 1.617 -21.375 1 96.19 242 SER B C 1
ATOM 4546 O O . SER B 1 242 ? -2.182 1.685 -21.359 1 96.19 242 SER B O 1
ATOM 4548 N N . SER B 1 243 ? -4.234 2.58 -20.891 1 93.38 243 SER B N 1
ATOM 4549 C CA . SER B 1 243 ? -3.703 3.648 -20.047 1 93.38 243 SER B CA 1
ATOM 4550 C C . SER B 1 243 ? -3.406 3.145 -18.641 1 93.38 243 SER B C 1
ATOM 4552 O O . SER B 1 243 ? -3.855 2.064 -18.25 1 93.38 243 SER B O 1
ATOM 4554 N N . LYS B 1 244 ? -2.689 3.896 -17.906 1 89.62 244 LYS B N 1
ATOM 4555 C CA . LYS B 1 244 ? -2.391 3.523 -16.531 1 89.62 244 LYS B CA 1
ATOM 4556 C C . LYS B 1 244 ? -3.664 3.447 -15.688 1 89.62 244 LYS B C 1
ATOM 4558 O O . LYS B 1 244 ? -3.773 2.609 -14.789 1 89.62 244 LYS B O 1
ATOM 4563 N N . GLU B 1 245 ? -4.586 4.34 -15.906 1 92.19 245 GLU B N 1
ATOM 4564 C CA . GLU B 1 245 ? -5.84 4.312 -15.164 1 92.19 245 GLU B CA 1
ATOM 4565 C C . GLU B 1 245 ? -6.656 3.068 -15.508 1 92.19 245 GLU B C 1
ATOM 4567 O O . GLU B 1 245 ? -7.285 2.471 -14.633 1 92.19 245 GLU B O 1
ATOM 4572 N N . GLU B 1 246 ? -6.633 2.682 -16.781 1 96.19 246 GLU B N 1
ATOM 4573 C CA . GLU B 1 246 ? -7.32 1.454 -17.156 1 96.19 246 GLU B CA 1
ATOM 4574 C C . GLU B 1 246 ? -6.688 0.235 -16.5 1 96.19 246 GLU B C 1
ATOM 4576 O O . GLU B 1 246 ? -7.383 -0.725 -16.156 1 96.19 246 GLU B O 1
ATOM 4581 N N . ARG B 1 247 ? -5.41 0.272 -16.297 1 97.69 247 ARG B N 1
ATOM 4582 C CA . ARG B 1 247 ? -4.688 -0.825 -15.656 1 97.69 247 ARG B CA 1
ATOM 4583 C C . ARG B 1 247 ? -5.039 -0.928 -14.18 1 97.69 247 ARG B C 1
ATOM 4585 O O . ARG B 1 247 ? -4.73 -1.928 -13.531 1 97.69 247 ARG B O 1
ATOM 4592 N N . ARG B 1 248 ? -5.727 0.047 -13.633 1 97.5 248 ARG B N 1
ATOM 4593 C CA . ARG B 1 248 ? -6.086 0.049 -12.219 1 97.5 248 ARG B CA 1
ATOM 4594 C C . ARG B 1 248 ? -7.5 -0.488 -12.016 1 97.5 248 ARG B C 1
ATOM 4596 O O . ARG B 1 248 ? -7.988 -0.548 -10.891 1 97.5 248 ARG B O 1
ATOM 4603 N N . HIS B 1 249 ? -8.172 -0.803 -13.125 1 97.94 249 HIS B N 1
ATOM 4604 C CA . HIS B 1 249 ? -9.477 -1.437 -12.961 1 97.94 249 HIS B CA 1
ATOM 4605 C C . HIS B 1 249 ? -9.375 -2.695 -12.109 1 97.94 249 HIS B C 1
ATOM 4607 O O . HIS B 1 249 ? -8.453 -3.5 -12.281 1 97.94 249 HIS B O 1
ATOM 4613 N N . PRO B 1 250 ? -10.312 -2.922 -11.195 1 97.81 250 PRO B N 1
ATOM 4614 C CA . PRO B 1 250 ? -10.211 -4.039 -10.25 1 97.81 250 PRO B CA 1
ATOM 4615 C C . PRO B 1 250 ? -10.164 -5.395 -10.945 1 97.81 250 PRO B C 1
ATOM 4617 O O . PRO B 1 250 ? -9.578 -6.344 -10.422 1 97.81 250 PRO B O 1
ATOM 4620 N N . ALA B 1 251 ? -10.711 -5.492 -12.164 1 97.62 251 ALA B N 1
ATOM 4621 C CA . ALA B 1 251 ? -10.68 -6.746 -12.914 1 97.62 251 ALA B CA 1
ATOM 4622 C C . ALA B 1 251 ? -9.281 -7.035 -13.438 1 97.62 251 ALA B C 1
ATOM 4624 O O . ALA B 1 251 ? -8.945 -8.188 -13.727 1 97.62 251 ALA B O 1
ATOM 4625 N N . VAL B 1 252 ? -8.492 -5.945 -13.57 1 98.56 252 VAL B N 1
ATOM 4626 C CA . VAL B 1 252 ? -7.121 -6.047 -14.07 1 98.56 252 VAL B CA 1
ATOM 4627 C C . VAL B 1 252 ? -6.145 -6.094 -12.898 1 98.56 252 VAL B C 1
ATOM 4629 O O . VAL B 1 252 ? -5.254 -6.949 -12.859 1 98.56 252 VAL B O 1
ATOM 4632 N N . SER B 1 253 ? -6.363 -5.184 -11.984 1 98.88 253 SER B N 1
ATOM 4633 C CA . SER B 1 253 ? -5.531 -5.074 -10.797 1 98.88 253 SER B CA 1
ATOM 4634 C C . SER B 1 253 ? -6.348 -5.305 -9.523 1 98.88 253 SER B C 1
ATOM 4636 O O . SER B 1 253 ? -6.938 -4.367 -8.977 1 98.88 253 SER B O 1
ATOM 4638 N N . PRO B 1 254 ? -6.254 -6.523 -9 1 98.88 254 PRO B N 1
ATOM 4639 C CA . PRO B 1 254 ? -7.07 -6.832 -7.824 1 98.88 254 PRO B CA 1
ATOM 4640 C C . PRO B 1 254 ? -6.699 -5.984 -6.609 1 98.88 254 PRO B C 1
ATOM 4642 O O . PRO B 1 254 ? -7.449 -5.941 -5.629 1 98.88 254 PRO B O 1
ATOM 4645 N N . PHE B 1 255 ? -5.59 -5.285 -6.648 1 98.81 255 PHE B N 1
ATOM 4646 C CA . PHE B 1 255 ? -5.199 -4.344 -5.605 1 98.81 255 PHE B CA 1
ATOM 4647 C C . PHE B 1 255 ? -6.289 -3.301 -5.383 1 98.81 255 PHE B C 1
ATOM 4649 O O . PHE B 1 255 ? -6.508 -2.855 -4.254 1 98.81 255 PHE B O 1
ATOM 4656 N N . TYR B 1 256 ? -7 -2.967 -6.379 1 98.62 256 TYR B N 1
ATOM 4657 C CA . TYR B 1 256 ? -7.984 -1.892 -6.316 1 98.62 256 TYR B CA 1
ATOM 4658 C C . TYR B 1 256 ? -9.383 -2.447 -6.086 1 98.62 256 TYR B C 1
ATOM 4660 O O . TYR B 1 256 ? -10.359 -1.695 -6.062 1 98.62 256 TYR B O 1
ATOM 4668 N N . ALA B 1 257 ? -9.523 -3.766 -5.906 1 98.5 257 ALA B N 1
ATOM 4669 C CA . ALA B 1 257 ? -10.82 -4.371 -5.629 1 98.5 257 ALA B CA 1
ATOM 4670 C C . ALA B 1 257 ? -11.352 -3.926 -4.273 1 98.5 257 ALA B C 1
ATOM 4672 O O . ALA B 1 257 ? -10.586 -3.74 -3.326 1 98.5 257 ALA B O 1
ATOM 4673 N N . ASP B 1 258 ? -12.625 -3.688 -4.191 1 97.62 258 ASP B N 1
ATOM 4674 C CA . ASP B 1 258 ? -13.305 -3.428 -2.922 1 97.62 258 ASP B CA 1
ATOM 4675 C C . ASP B 1 258 ? -13.703 -4.734 -2.236 1 97.62 258 ASP B C 1
ATOM 4677 O O . ASP B 1 258 ? -14.742 -5.316 -2.559 1 97.62 258 ASP B O 1
ATOM 4681 N N . PHE B 1 259 ? -12.977 -5.168 -1.224 1 97.25 259 PHE B N 1
ATOM 4682 C CA . PHE B 1 259 ? -13.172 -6.465 -0.589 1 97.25 259 PHE B CA 1
ATOM 4683 C C . PHE B 1 259 ? -14.414 -6.457 0.293 1 97.25 259 PHE B C 1
ATOM 4685 O O . PHE B 1 259 ? -14.883 -7.512 0.721 1 97.25 259 PHE B O 1
ATOM 4692 N N . ASN B 1 260 ? -14.953 -5.25 0.489 1 94.31 260 ASN B N 1
ATOM 4693 C CA . ASN B 1 260 ? -16.156 -5.176 1.316 1 94.31 260 ASN B CA 1
ATOM 4694 C C . ASN B 1 260 ? -17.328 -5.902 0.669 1 94.31 260 ASN B C 1
ATOM 4696 O O . ASN B 1 260 ? -18.281 -6.277 1.352 1 94.31 260 ASN B O 1
ATOM 4700 N N . GLU B 1 261 ? -17.266 -6.074 -0.601 1 94.94 261 GLU B N 1
ATOM 4701 C CA . GLU B 1 261 ? -18.344 -6.746 -1.309 1 94.94 261 GLU B CA 1
ATOM 4702 C C . GLU B 1 261 ? -18.516 -8.18 -0.821 1 94.94 261 GLU B C 1
ATOM 4704 O O . GLU B 1 261 ? -19.578 -8.773 -0.982 1 94.94 261 GLU B O 1
ATOM 4709 N N . PHE B 1 262 ? -17.516 -8.781 -0.181 1 95.81 262 PHE B N 1
ATOM 4710 C CA . PHE B 1 262 ? -17.562 -10.188 0.187 1 95.81 262 PHE B CA 1
ATOM 4711 C C . PHE B 1 262 ? -17.969 -10.359 1.646 1 95.81 262 PHE B C 1
ATOM 4713 O O . PHE B 1 262 ? -18.203 -11.477 2.105 1 95.81 262 PHE B O 1
ATOM 4720 N N . GLY B 1 263 ? -18.047 -9.289 2.393 1 94.62 263 GLY B N 1
ATOM 4721 C CA . GLY B 1 263 ? -18.281 -9.375 3.824 1 94.62 263 GLY B CA 1
ATOM 4722 C C . GLY B 1 263 ? -17.016 -9.586 4.633 1 94.62 263 GLY B C 1
ATOM 4723 O O . GLY B 1 263 ? -16.016 -10.055 4.102 1 94.62 263 GLY B O 1
ATOM 4724 N N . ARG B 1 264 ? -16.953 -9.289 5.879 1 96.56 264 ARG B N 1
ATOM 4725 C CA . ARG B 1 264 ? -15.789 -9.328 6.75 1 96.56 264 ARG B CA 1
ATOM 4726 C C . ARG B 1 264 ? -15.281 -10.758 6.922 1 96.56 264 ARG B C 1
ATOM 4728 O O . ARG B 1 264 ? -16.062 -11.688 7.117 1 96.56 264 ARG B O 1
ATOM 4735 N N . ALA B 1 265 ? -14 -10.914 6.801 1 96.81 265 ALA B N 1
ATOM 4736 C CA . ALA B 1 265 ? -13.289 -12.156 7.098 1 96.81 265 ALA B CA 1
ATOM 4737 C C . ALA B 1 265 ? -13.766 -13.289 6.195 1 96.81 265 ALA B C 1
ATOM 4739 O O . ALA B 1 265 ? -13.828 -14.445 6.621 1 96.81 265 ALA B O 1
ATOM 4740 N N . LYS B 1 266 ? -14.117 -12.922 4.941 1 96.75 266 LYS B N 1
ATOM 4741 C CA . LYS B 1 266 ? -14.68 -13.945 4.059 1 96.75 266 LYS B CA 1
ATOM 4742 C C . LYS B 1 266 ? -13.695 -14.312 2.951 1 96.75 266 LYS B C 1
ATOM 4744 O O . LYS B 1 266 ? -13.945 -15.242 2.178 1 96.75 266 LYS B O 1
ATOM 4749 N N . LEU B 1 267 ? -12.586 -13.578 2.857 1 98.06 267 LEU B N 1
ATOM 4750 C CA . LEU B 1 267 ? -11.539 -13.977 1.922 1 98.06 267 LEU B CA 1
ATOM 4751 C C . LEU B 1 267 ? -10.805 -15.211 2.424 1 98.06 267 LEU B C 1
ATOM 4753 O O . LEU B 1 267 ? -10.633 -15.391 3.633 1 98.06 267 LEU B O 1
ATOM 4757 N N . PRO B 1 268 ? -10.383 -16.109 1.537 1 98.44 268 PRO B N 1
ATOM 4758 C CA . PRO B 1 268 ? -9.641 -17.281 1.997 1 98.44 268 PRO B CA 1
ATOM 4759 C C . PRO B 1 268 ? -8.336 -16.922 2.705 1 98.44 268 PRO B C 1
ATOM 4761 O O . PRO B 1 268 ? -7.719 -15.914 2.387 1 98.44 268 PRO B O 1
ATOM 4764 N N . PRO B 1 269 ? -7.941 -17.812 3.674 1 98.56 269 PRO B N 1
ATOM 4765 C CA . PRO B 1 269 ? -6.578 -17.625 4.176 1 98.56 269 PRO B CA 1
ATOM 4766 C C . PRO B 1 269 ? -5.547 -17.531 3.059 1 98.56 269 PRO B C 1
ATOM 4768 O O . PRO B 1 269 ? -5.668 -18.203 2.037 1 98.56 269 PRO B O 1
ATOM 4771 N N . ALA B 1 270 ? -4.594 -16.656 3.205 1 98.88 270 ALA B N 1
ATOM 4772 C CA . ALA B 1 270 ? -3.617 -16.453 2.139 1 98.88 270 ALA B CA 1
ATOM 4773 C C . ALA B 1 270 ? -2.193 -16.453 2.691 1 98.88 270 ALA B C 1
ATOM 4775 O O . ALA B 1 270 ? -1.939 -15.898 3.766 1 98.88 270 ALA B O 1
ATOM 4776 N N . LEU B 1 271 ? -1.316 -17.109 2.055 1 98.94 271 LEU B N 1
ATOM 4777 C CA . LEU B 1 271 ? 0.122 -17.016 2.277 1 98.94 271 LEU B CA 1
ATOM 4778 C C . LEU B 1 271 ? 0.768 -16.109 1.235 1 98.94 271 LEU B C 1
ATOM 4780 O O . LEU B 1 271 ? 0.683 -16.375 0.034 1 98.94 271 LEU B O 1
ATOM 4784 N N . PHE B 1 272 ? 1.347 -15.047 1.679 1 98.94 272 PHE B N 1
ATOM 4785 C CA . PHE B 1 272 ? 2.117 -14.133 0.842 1 98.94 272 PHE B CA 1
ATOM 4786 C C . PHE B 1 272 ? 3.611 -14.328 1.062 1 98.94 272 PHE B C 1
ATOM 4788 O O . PHE B 1 272 ? 4.09 -14.281 2.197 1 98.94 272 PHE B O 1
ATOM 4795 N N . THR B 1 273 ? 4.402 -14.562 -0.009 1 98.94 273 THR B N 1
ATOM 4796 C CA . THR B 1 273 ? 5.855 -14.656 0.096 1 98.94 273 THR B CA 1
ATOM 4797 C C . THR B 1 273 ? 6.527 -13.742 -0.927 1 98.94 273 THR B C 1
ATOM 4799 O O . THR B 1 273 ? 6.016 -13.562 -2.033 1 98.94 273 THR B O 1
ATOM 4802 N N . CYS B 1 274 ? 7.609 -13.18 -0.587 1 98.94 274 CYS B N 1
ATOM 4803 C CA . CYS B 1 274 ? 8.359 -12.344 -1.517 1 98.94 274 CYS B CA 1
ATOM 4804 C C . CYS B 1 274 ? 9.781 -12.117 -1.019 1 98.94 274 CYS B C 1
ATOM 4806 O O . CYS B 1 274 ? 10.023 -12.086 0.19 1 98.94 274 CYS B O 1
ATOM 4808 N N . GLY B 1 275 ? 10.75 -12.055 -1.887 1 98.81 275 GLY B N 1
ATOM 4809 C CA . GLY B 1 275 ? 12.086 -11.586 -1.556 1 98.81 275 GLY B CA 1
ATOM 4810 C C . GLY B 1 275 ? 12.211 -10.078 -1.548 1 98.81 275 GLY B C 1
ATOM 4811 O O . GLY B 1 275 ? 11.422 -9.383 -2.199 1 98.81 275 GLY B O 1
ATOM 4812 N N . THR B 1 276 ? 13.25 -9.562 -0.837 1 98.5 276 THR B N 1
ATOM 4813 C CA . THR B 1 276 ? 13.391 -8.117 -0.725 1 98.5 276 THR B CA 1
ATOM 4814 C C . THR B 1 276 ? 14.047 -7.535 -1.973 1 98.5 276 THR B C 1
ATOM 4816 O O . THR B 1 276 ? 14.023 -6.324 -2.189 1 98.5 276 THR B O 1
ATOM 4819 N N . GLU B 1 277 ? 14.703 -8.336 -2.797 1 98 277 GLU B N 1
ATOM 4820 C CA . GLU B 1 277 ? 15.25 -7.895 -4.078 1 98 277 GLU B CA 1
ATOM 4821 C C . GLU B 1 277 ? 14.336 -8.289 -5.23 1 98 277 GLU B C 1
ATOM 4823 O O . GLU B 1 277 ? 14.766 -8.961 -6.176 1 98 277 GLU B O 1
ATOM 4828 N N . ASP B 1 278 ? 13.086 -7.922 -5.094 1 98.44 278 ASP B N 1
ATOM 4829 C CA . ASP B 1 278 ? 11.984 -8.18 -6.023 1 98.44 278 ASP B CA 1
ATOM 4830 C C . ASP B 1 278 ? 11.148 -6.922 -6.242 1 98.44 278 ASP B C 1
ATOM 4832 O O . ASP B 1 278 ? 10.68 -6.305 -5.285 1 98.44 278 ASP B O 1
ATOM 4836 N N . PRO B 1 279 ? 10.922 -6.504 -7.539 1 98.19 279 PRO B N 1
ATOM 4837 C CA . PRO B 1 279 ? 10.102 -5.328 -7.84 1 98.19 279 PRO B CA 1
ATOM 4838 C C . PRO B 1 279 ? 8.672 -5.461 -7.316 1 98.19 279 PRO B C 1
ATOM 4840 O O . PRO B 1 279 ? 7.961 -4.461 -7.184 1 98.19 279 PRO B O 1
ATOM 4843 N N . LEU B 1 280 ? 8.219 -6.664 -6.938 1 98.75 280 LEU B N 1
ATOM 4844 C CA . LEU B 1 280 ? 6.824 -6.887 -6.578 1 98.75 280 LEU B CA 1
ATOM 4845 C C . LEU B 1 280 ? 6.656 -6.957 -5.062 1 98.75 280 LEU B C 1
ATOM 4847 O O . LEU B 1 280 ? 5.633 -7.43 -4.566 1 98.75 280 LEU B O 1
ATOM 4851 N N . LEU B 1 281 ? 7.699 -6.492 -4.332 1 98.75 281 LEU B N 1
ATOM 4852 C CA . LEU B 1 281 ? 7.68 -6.52 -2.871 1 98.75 281 LEU B CA 1
ATOM 4853 C C . LEU B 1 281 ? 6.488 -5.734 -2.332 1 98.75 281 LEU B C 1
ATOM 4855 O O . LEU B 1 281 ? 5.746 -6.23 -1.481 1 98.75 281 LEU B O 1
ATOM 4859 N N . ASP B 1 282 ? 6.23 -4.508 -2.828 1 98.81 282 ASP B N 1
ATOM 4860 C CA . ASP B 1 282 ? 5.109 -3.699 -2.359 1 98.81 282 ASP B CA 1
ATOM 4861 C C . ASP B 1 282 ? 3.775 -4.355 -2.705 1 98.81 282 ASP B C 1
ATOM 4863 O O . ASP B 1 282 ? 2.822 -4.285 -1.929 1 98.81 282 ASP B O 1
ATOM 4867 N N . ASP B 1 283 ? 3.703 -4.984 -3.896 1 98.88 283 ASP B N 1
ATOM 4868 C CA . ASP B 1 283 ? 2.496 -5.734 -4.234 1 98.88 283 ASP B CA 1
ATOM 4869 C C . ASP B 1 283 ? 2.156 -6.746 -3.143 1 98.88 283 ASP B C 1
ATOM 4871 O O . ASP B 1 283 ? 1.008 -6.836 -2.707 1 98.88 283 ASP B O 1
ATOM 4875 N N . THR B 1 284 ? 3.16 -7.441 -2.715 1 98.94 284 THR B N 1
ATOM 4876 C CA . THR B 1 284 ? 2.99 -8.469 -1.692 1 98.94 284 THR B CA 1
ATOM 4877 C C . THR B 1 284 ? 2.588 -7.844 -0.36 1 98.94 284 THR B C 1
ATOM 4879 O O . THR B 1 284 ? 1.574 -8.227 0.229 1 98.94 284 THR B O 1
ATOM 4882 N N . LEU B 1 285 ? 3.309 -6.871 0.094 1 98.88 285 LEU B N 1
ATOM 4883 C CA . LEU B 1 285 ? 3.1 -6.277 1.41 1 98.88 285 LEU B CA 1
ATOM 4884 C C . LEU B 1 285 ? 1.757 -5.559 1.477 1 98.88 285 LEU B C 1
ATOM 4886 O O . LEU B 1 285 ? 0.992 -5.75 2.426 1 98.88 285 LEU B O 1
ATOM 4890 N N . MET B 1 286 ? 1.453 -4.797 0.507 1 98.81 286 MET B N 1
ATOM 4891 C CA . MET B 1 286 ? 0.274 -3.941 0.563 1 98.81 286 MET B CA 1
ATOM 4892 C C . MET B 1 286 ? -1 -4.75 0.344 1 98.81 286 MET B C 1
ATOM 4894 O O . MET B 1 286 ? -2.031 -4.473 0.958 1 98.81 286 MET B O 1
ATOM 4898 N N . MET B 1 287 ? -0.908 -5.773 -0.527 1 98.94 287 MET B N 1
ATOM 4899 C CA . MET B 1 287 ? -2.057 -6.664 -0.644 1 98.94 287 MET B CA 1
ATOM 4900 C C . MET B 1 287 ? -2.301 -7.41 0.664 1 98.94 287 MET B C 1
ATOM 4902 O O . MET B 1 287 ? -3.447 -7.605 1.069 1 98.94 287 MET B O 1
ATOM 4906 N N . ALA B 1 288 ? -1.226 -7.844 1.325 1 98.88 288 ALA B N 1
ATOM 4907 C CA . ALA B 1 288 ? -1.358 -8.523 2.611 1 98.88 288 ALA B CA 1
ATOM 4908 C C . ALA B 1 288 ? -2.018 -7.617 3.645 1 98.88 288 ALA B C 1
ATOM 4910 O O . ALA B 1 288 ? -2.852 -8.062 4.434 1 98.88 288 ALA B O 1
ATOM 4911 N N . VAL B 1 289 ? -1.645 -6.348 3.627 1 98.81 289 VAL B N 1
ATOM 4912 C CA . VAL B 1 289 ? -2.248 -5.387 4.543 1 98.81 289 VAL B CA 1
ATOM 4913 C C . VAL B 1 289 ? -3.75 -5.293 4.277 1 98.81 289 VAL B C 1
ATOM 4915 O O . VAL B 1 289 ? -4.555 -5.348 5.211 1 98.81 289 VAL B O 1
ATOM 4918 N N . LYS B 1 290 ? -4.148 -5.137 3.039 1 98.69 290 LYS B N 1
ATOM 4919 C CA . LYS B 1 290 ? -5.562 -5.059 2.693 1 98.69 290 LYS B CA 1
ATOM 4920 C C . LYS B 1 290 ? -6.309 -6.312 3.15 1 98.69 290 LYS B C 1
ATOM 4922 O O . LYS B 1 290 ? -7.434 -6.223 3.645 1 98.69 290 LYS B O 1
ATOM 4927 N N . TRP B 1 291 ? -5.602 -7.477 2.943 1 98.81 291 TRP B N 1
ATOM 4928 C CA . TRP B 1 291 ? -6.195 -8.75 3.332 1 98.81 291 TRP B CA 1
ATOM 4929 C C . TRP B 1 291 ? -6.48 -8.781 4.828 1 98.81 291 TRP B C 1
ATOM 4931 O O . TRP B 1 291 ? -7.57 -9.188 5.25 1 98.81 291 TRP B O 1
ATOM 4941 N N . ARG B 1 292 ? -5.551 -8.312 5.637 1 98.75 292 ARG B N 1
ATOM 4942 C CA . ARG B 1 292 ? -5.676 -8.305 7.09 1 98.75 292 ARG B CA 1
ATOM 4943 C C . ARG B 1 292 ? -6.703 -7.277 7.551 1 98.75 292 ARG B C 1
ATOM 4945 O O . ARG B 1 292 ? -7.473 -7.531 8.477 1 98.75 292 ARG B O 1
ATOM 4952 N N . CYS B 1 293 ? -6.727 -6.117 6.91 1 98.56 293 CYS B N 1
ATOM 4953 C CA . CYS B 1 293 ? -7.715 -5.102 7.254 1 98.56 293 CYS B CA 1
ATOM 4954 C C . CYS B 1 293 ? -9.133 -5.617 7.027 1 98.56 293 CYS B C 1
ATOM 4956 O O . CYS B 1 293 ? -10.062 -5.203 7.715 1 98.56 293 CYS B O 1
ATOM 4958 N N . HIS B 1 294 ? -9.273 -6.547 6.066 1 98.31 294 HIS B N 1
ATOM 4959 C CA . HIS B 1 294 ? -10.562 -7.184 5.789 1 98.31 294 HIS B CA 1
ATOM 4960 C C . HIS B 1 294 ? -10.977 -8.109 6.926 1 98.31 294 HIS B C 1
ATOM 4962 O O . HIS B 1 294 ? -12.148 -8.461 7.051 1 98.31 294 HIS B O 1
ATOM 4968 N N . GLY B 1 295 ? -10.055 -8.492 7.754 1 98.25 295 GLY B N 1
ATOM 4969 C CA . GLY B 1 295 ? -10.305 -9.422 8.852 1 98.25 295 GLY B CA 1
ATOM 4970 C C . GLY B 1 295 ? -9.977 -10.859 8.5 1 98.25 295 GLY B C 1
ATOM 4971 O O . GLY B 1 295 ? -10.141 -11.758 9.328 1 98.25 295 GLY B O 1
ATOM 4972 N N . SER B 1 296 ? -9.484 -11.102 7.266 1 98.31 296 SER B N 1
ATOM 4973 C CA . SER B 1 296 ? -9.156 -12.453 6.824 1 98.31 296 SER B CA 1
ATOM 4974 C C . SER B 1 296 ? -7.707 -12.805 7.156 1 98.31 296 SER B C 1
ATOM 4976 O O . SER B 1 296 ? -6.879 -11.922 7.379 1 98.31 296 SER B O 1
ATOM 4978 N N . GLU B 1 297 ? -7.406 -14.062 7.238 1 98.06 297 GLU B N 1
ATOM 4979 C CA . GLU B 1 297 ? -6.078 -14.539 7.617 1 98.06 297 GLU B CA 1
ATOM 4980 C C . GLU B 1 297 ? -5.074 -14.328 6.488 1 98.06 297 GLU B C 1
ATOM 4982 O O . GLU B 1 297 ? -5.34 -14.703 5.34 1 98.06 297 GLU B O 1
ATOM 4987 N N . ALA B 1 298 ? -4.008 -13.758 6.766 1 98.5 298 ALA B N 1
ATOM 4988 C CA . ALA B 1 298 ? -2.885 -13.602 5.848 1 98.5 298 ALA B CA 1
ATOM 4989 C C . ALA B 1 298 ? -1.555 -13.789 6.574 1 98.5 298 ALA B C 1
ATOM 4991 O O . ALA B 1 298 ? -1.295 -13.133 7.582 1 98.5 298 ALA B O 1
ATOM 4992 N N . ILE B 1 299 ? -0.787 -14.688 6.117 1 98.81 299 ILE B N 1
ATOM 4993 C CA . ILE B 1 299 ? 0.587 -14.867 6.57 1 98.81 299 ILE B CA 1
ATOM 4994 C C . ILE B 1 299 ? 1.553 -14.328 5.52 1 98.81 299 ILE B C 1
ATOM 4996 O O . ILE B 1 299 ? 1.482 -14.703 4.348 1 98.81 299 ILE B O 1
ATOM 5000 N N . THR B 1 300 ? 2.4 -13.406 5.941 1 98.88 300 THR B N 1
ATOM 5001 C CA . THR B 1 300 ? 3.395 -12.805 5.059 1 98.88 300 THR B CA 1
ATOM 5002 C C . THR B 1 300 ? 4.801 -13.242 5.453 1 98.88 300 THR B C 1
ATOM 5004 O O . THR B 1 300 ? 5.203 -13.094 6.609 1 98.88 300 THR B O 1
ATOM 5007 N N . LYS B 1 301 ? 5.52 -13.789 4.555 1 98.94 301 LYS B N 1
ATOM 5008 C CA . LYS B 1 301 ? 6.906 -14.188 4.777 1 98.94 301 LYS B CA 1
ATOM 5009 C C . LYS B 1 301 ? 7.844 -13.5 3.791 1 98.94 301 LYS B C 1
ATOM 5011 O O . LYS B 1 301 ? 7.695 -13.648 2.578 1 98.94 301 LYS B O 1
ATOM 5016 N N . ILE B 1 302 ? 8.789 -12.781 4.328 1 98.88 302 ILE B N 1
ATOM 5017 C CA . ILE B 1 302 ? 9.742 -12 3.541 1 98.88 302 ILE B CA 1
ATOM 5018 C C . ILE B 1 302 ? 11.125 -12.633 3.633 1 98.88 302 ILE B C 1
ATOM 5020 O O . ILE B 1 302 ? 11.562 -13.039 4.715 1 98.88 302 ILE B O 1
ATOM 5024 N N . TYR B 1 303 ? 11.797 -12.719 2.549 1 98.88 303 TYR B N 1
ATOM 5025 C CA . TYR B 1 303 ? 13.109 -13.352 2.465 1 98.88 303 TYR B CA 1
ATOM 5026 C C . TYR B 1 303 ? 14.18 -12.352 2.047 1 98.88 303 TYR B C 1
ATOM 5028 O O . TYR B 1 303 ? 14.203 -11.906 0.898 1 98.88 303 TYR B O 1
ATOM 5036 N N . THR B 1 304 ? 15.117 -12.086 2.949 1 98.75 304 THR B N 1
ATOM 5037 C CA . THR B 1 304 ? 16.109 -11.023 2.822 1 98.75 304 THR B CA 1
ATOM 5038 C C . THR B 1 304 ? 17.031 -11.289 1.637 1 98.75 304 THR B C 1
ATOM 5040 O O . THR B 1 304 ? 17.734 -12.297 1.604 1 98.75 304 THR B O 1
ATOM 5043 N N . GLY B 1 305 ? 16.953 -10.438 0.676 1 98.44 305 GLY B N 1
ATOM 5044 C CA . GLY B 1 305 ? 17.875 -10.469 -0.457 1 98.44 305 GLY B CA 1
ATOM 5045 C C . GLY B 1 305 ? 17.406 -11.383 -1.575 1 98.44 305 GLY B C 1
ATOM 5046 O O . GLY B 1 305 ? 17.953 -11.352 -2.68 1 98.44 305 GLY B O 1
ATOM 5047 N N . ALA B 1 306 ? 16.406 -12.188 -1.375 1 98.75 306 ALA B N 1
ATOM 5048 C CA . ALA B 1 306 ? 15.953 -13.141 -2.387 1 98.75 306 ALA B CA 1
ATOM 5049 C C . ALA B 1 306 ? 15.406 -12.422 -3.615 1 98.75 306 ALA B C 1
ATOM 5051 O O . ALA B 1 306 ? 14.695 -11.422 -3.49 1 98.75 306 ALA B O 1
ATOM 5052 N N . PRO B 1 307 ? 15.805 -12.867 -4.809 1 9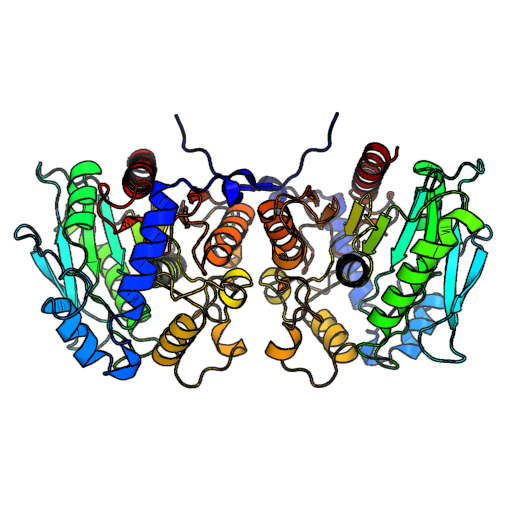8.31 307 PRO B N 1
ATOM 5053 C CA . PRO B 1 307 ? 15.32 -12.258 -6.051 1 98.31 307 PRO B CA 1
ATOM 5054 C C . PRO B 1 307 ? 13.945 -12.766 -6.461 1 98.31 307 PRO B C 1
ATOM 5056 O O . PRO B 1 307 ? 13.43 -13.719 -5.867 1 98.31 307 PRO B O 1
ATOM 5059 N N . HIS B 1 308 ? 13.336 -12.094 -7.434 1 98.25 308 HIS B N 1
ATOM 5060 C CA . HIS B 1 308 ? 12.094 -12.547 -8.031 1 98.25 308 HIS B CA 1
ATOM 5061 C C . HIS B 1 308 ? 12.203 -13.992 -8.516 1 98.25 308 HIS B C 1
ATOM 5063 O O . HIS B 1 308 ? 13.188 -14.367 -9.148 1 98.25 308 HIS B O 1
ATOM 5069 N N . GLY B 1 309 ? 11.188 -14.82 -8.109 1 97.88 309 GLY B N 1
ATOM 5070 C CA . GLY B 1 309 ? 11.133 -16.203 -8.578 1 97.88 309 GLY B CA 1
ATOM 5071 C C . GLY B 1 309 ? 11.969 -17.141 -7.742 1 97.88 309 GLY B C 1
ATOM 5072 O O . GLY B 1 309 ? 12.133 -18.312 -8.094 1 97.88 309 GLY B O 1
ATOM 5073 N N . PHE B 1 310 ? 12.469 -16.734 -6.602 1 98.25 310 PHE B N 1
ATOM 5074 C CA . PHE B 1 310 ? 13.5 -17.438 -5.852 1 98.25 310 PHE B CA 1
ATOM 5075 C C . PHE B 1 310 ? 13.047 -18.844 -5.492 1 98.25 310 PHE B C 1
ATOM 5077 O O . PHE B 1 310 ? 13.852 -19.766 -5.43 1 98.25 310 PHE B O 1
ATOM 5084 N N . ILE B 1 311 ? 11.766 -19.109 -5.289 1 97.69 311 ILE B N 1
ATOM 5085 C CA . ILE B 1 311 ? 11.289 -20.391 -4.809 1 97.69 311 ILE B CA 1
ATOM 5086 C C . ILE B 1 311 ? 11.422 -21.438 -5.918 1 97.69 311 ILE B C 1
ATOM 5088 O O . ILE B 1 311 ? 11.266 -22.641 -5.668 1 97.69 311 ILE B O 1
ATOM 5092 N N . LEU B 1 312 ? 11.664 -21 -7.148 1 94.94 312 LEU B N 1
ATOM 5093 C CA . LEU B 1 312 ? 11.727 -21.906 -8.297 1 94.94 312 LEU B CA 1
ATOM 5094 C C . LEU B 1 312 ? 13.172 -22.297 -8.594 1 94.94 312 LEU B C 1
ATOM 5096 O O . LEU B 1 312 ? 13.422 -23.109 -9.477 1 94.94 312 LEU B O 1
ATOM 5100 N N . PHE B 1 313 ? 14.141 -21.75 -7.914 1 95.31 313 PHE B N 1
ATOM 5101 C CA . PHE B 1 313 ? 15.531 -22.141 -8.062 1 95.31 313 PHE B CA 1
ATOM 5102 C C . PHE B 1 313 ? 15.836 -23.391 -7.242 1 95.31 313 PHE B C 1
ATOM 5104 O O . PHE B 1 313 ? 15.211 -23.625 -6.211 1 95.31 313 PHE B O 1
ATOM 5111 N N . PRO B 1 314 ? 16.797 -24.234 -7.711 1 93.62 314 PRO B N 1
ATOM 5112 C CA . PRO B 1 314 ? 17.203 -25.359 -6.867 1 93.62 314 PRO B CA 1
ATOM 5113 C C . PRO B 1 314 ? 17.688 -24.922 -5.488 1 93.62 314 PRO B C 1
ATOM 5115 O O . PRO B 1 314 ? 18.422 -23.922 -5.379 1 93.62 314 PRO B O 1
ATOM 5118 N N . PRO B 1 315 ? 17.281 -25.609 -4.48 1 94.69 315 PRO B N 1
ATOM 5119 C CA . PRO B 1 315 ? 17.703 -25.266 -3.129 1 94.69 315 PRO B CA 1
ATOM 5120 C C . PRO B 1 315 ? 19.234 -25.188 -2.994 1 94.69 315 PRO B C 1
ATOM 5122 O O . PRO B 1 315 ? 19.75 -24.469 -2.145 1 94.69 315 PRO B O 1
ATOM 5125 N N . SER B 1 316 ? 19.969 -25.891 -3.822 1 94.25 316 SER B N 1
ATOM 5126 C CA . SER B 1 316 ? 21.422 -25.891 -3.793 1 94.25 316 SER B CA 1
ATOM 5127 C C . SER B 1 316 ? 21.969 -24.547 -4.273 1 94.25 316 SER B C 1
ATOM 5129 O O . SER B 1 316 ? 23.109 -24.188 -3.957 1 94.25 316 SER B O 1
ATOM 5131 N N . GLN B 1 317 ? 21.188 -23.781 -5.02 1 93.69 317 GLN B N 1
ATOM 5132 C CA . GLN B 1 317 ? 21.641 -22.531 -5.605 1 93.69 317 GLN B CA 1
ATOM 5133 C C . GLN B 1 317 ? 21.031 -21.328 -4.879 1 93.69 317 GLN B C 1
ATOM 5135 O O . GLN B 1 317 ? 21.578 -20.234 -4.918 1 93.69 317 GLN B O 1
ATOM 5140 N N . CYS B 1 318 ? 19.953 -21.562 -4.297 1 97.44 318 CYS B N 1
ATOM 5141 C CA . CYS B 1 318 ? 19.234 -20.5 -3.598 1 97.44 318 CYS B CA 1
ATOM 5142 C C . CYS B 1 318 ? 18.859 -20.938 -2.188 1 97.44 318 CYS B C 1
ATOM 5144 O O . CYS B 1 318 ? 17.969 -21.766 -2.006 1 97.44 318 CYS B O 1
ATOM 5146 N N . GLU B 1 319 ? 19.406 -20.344 -1.178 1 98.31 319 GLU B N 1
ATOM 5147 C CA . GLU B 1 319 ? 19.281 -20.781 0.207 1 98.31 319 GLU B CA 1
ATOM 5148 C C . GLU B 1 319 ? 17.875 -20.531 0.741 1 98.31 319 GLU B C 1
ATOM 5150 O O . GLU B 1 319 ? 17.453 -21.156 1.713 1 98.31 319 GLU B O 1
ATOM 5155 N N . ASP B 1 320 ? 17.141 -19.625 0.059 1 98.5 320 ASP B N 1
ATOM 5156 C CA . ASP B 1 320 ? 15.82 -19.25 0.56 1 98.5 320 ASP B CA 1
ATOM 5157 C C . ASP B 1 320 ? 14.742 -20.188 0.017 1 98.5 320 ASP B C 1
ATOM 5159 O O . ASP B 1 320 ? 13.617 -20.188 0.516 1 98.5 320 ASP B O 1
ATOM 5163 N N . THR B 1 321 ? 15.047 -21 -1.02 1 98.44 321 THR B N 1
ATOM 5164 C CA . THR B 1 321 ? 14.055 -21.859 -1.648 1 98.44 321 THR B CA 1
ATOM 5165 C C . THR B 1 321 ? 13.516 -22.875 -0.647 1 98.44 321 THR B C 1
ATOM 5167 O O . THR B 1 321 ? 12.305 -23 -0.465 1 98.44 321 THR B O 1
ATOM 5170 N N . GLY B 1 322 ? 14.391 -23.609 0.016 1 97.81 322 GLY B N 1
ATOM 5171 C CA . GLY B 1 322 ? 13.992 -24.609 0.986 1 97.81 322 GLY B CA 1
ATOM 5172 C C . GLY B 1 322 ? 13.07 -24.062 2.061 1 97.81 322 GLY B C 1
ATOM 5173 O O . GLY B 1 322 ? 11.938 -24.531 2.203 1 97.81 322 GLY B O 1
ATOM 5174 N N . PRO B 1 323 ? 13.523 -23.062 2.785 1 98.12 323 PRO B N 1
ATOM 5175 C CA . PRO B 1 323 ? 12.695 -22.469 3.836 1 98.12 323 PRO B CA 1
ATOM 5176 C C . PRO B 1 323 ? 11.336 -21.984 3.322 1 98.12 323 PRO B C 1
ATOM 5178 O O . PRO B 1 323 ? 10.328 -22.156 4.004 1 98.12 323 PRO B O 1
ATOM 5181 N N . ALA B 1 324 ? 11.273 -21.391 2.146 1 98.56 324 ALA B N 1
ATOM 5182 C CA . ALA B 1 324 ? 10.008 -20.922 1.595 1 98.56 324 ALA B CA 1
ATOM 5183 C C . ALA B 1 324 ? 9.062 -22.078 1.297 1 98.56 324 ALA B C 1
ATOM 5185 O O . ALA B 1 324 ? 7.863 -22 1.563 1 98.56 324 ALA B O 1
ATOM 5186 N N . MET B 1 325 ? 9.594 -23.172 0.725 1 98.06 325 MET B N 1
ATOM 5187 C CA . MET B 1 325 ? 8.781 -24.344 0.443 1 98.06 325 MET B CA 1
ATOM 5188 C C . MET B 1 325 ? 8.273 -24.984 1.734 1 98.06 325 MET B C 1
ATOM 5190 O O . MET B 1 325 ? 7.129 -25.422 1.804 1 98.06 325 MET B O 1
ATOM 5194 N N . GLU B 1 326 ? 9.109 -24.953 2.756 1 98 326 GLU B N 1
ATOM 5195 C CA . GLU B 1 326 ? 8.719 -25.516 4.047 1 98 326 GLU B CA 1
ATOM 5196 C C . GLU B 1 326 ? 7.59 -24.703 4.68 1 98 326 GLU B C 1
ATOM 5198 O O . GLU B 1 326 ? 6.656 -25.266 5.25 1 98 326 GLU B O 1
ATOM 5203 N N . VAL B 1 327 ? 7.711 -23.406 4.602 1 98.62 327 VAL B N 1
ATOM 5204 C CA . VAL B 1 327 ? 6.664 -22.547 5.133 1 98.62 327 VAL B CA 1
ATOM 5205 C C . VAL B 1 327 ? 5.363 -22.781 4.367 1 98.62 327 VAL B C 1
ATOM 5207 O O . VAL B 1 327 ? 4.285 -22.812 4.965 1 98.62 327 VAL B O 1
ATOM 5210 N N . THR B 1 328 ? 5.457 -22.891 3.064 1 98.75 328 THR B N 1
ATOM 5211 C CA . THR B 1 328 ? 4.281 -23.141 2.238 1 98.75 328 THR B CA 1
ATOM 5212 C C . THR B 1 328 ? 3.641 -24.484 2.602 1 98.75 328 THR B C 1
ATOM 5214 O O . THR B 1 328 ? 2.42 -24.578 2.734 1 98.75 328 THR B O 1
ATOM 5217 N N . GLN B 1 329 ? 4.48 -25.5 2.791 1 98.62 329 GLN B N 1
ATOM 5218 C CA . GLN B 1 329 ? 3.994 -26.812 3.221 1 98.62 329 GLN B CA 1
ATOM 5219 C C . GLN B 1 329 ? 3.264 -26.703 4.559 1 98.62 329 GLN B C 1
ATOM 5221 O O . GLN B 1 329 ? 2.174 -27.266 4.715 1 98.62 329 GLN B O 1
ATOM 5226 N N . GLN B 1 330 ? 3.895 -26.031 5.461 1 98.75 330 GLN B N 1
ATOM 5227 C CA . GLN B 1 330 ? 3.293 -25.906 6.781 1 98.75 330 GLN B CA 1
ATOM 5228 C C . GLN B 1 330 ? 1.939 -25.203 6.703 1 98.75 330 GLN B C 1
ATOM 5230 O O . GLN B 1 330 ? 0.979 -25.609 7.355 1 98.75 330 GLN B O 1
ATOM 5235 N N . PHE B 1 331 ? 1.881 -24.156 5.949 1 98.75 331 PHE B N 1
ATOM 5236 C CA . PHE B 1 331 ? 0.626 -23.438 5.766 1 98.75 331 PHE B CA 1
ATOM 5237 C C . PHE B 1 331 ? -0.458 -24.359 5.234 1 98.75 331 PHE B C 1
ATOM 5239 O O . PHE B 1 331 ? -1.57 -24.391 5.762 1 98.75 331 PH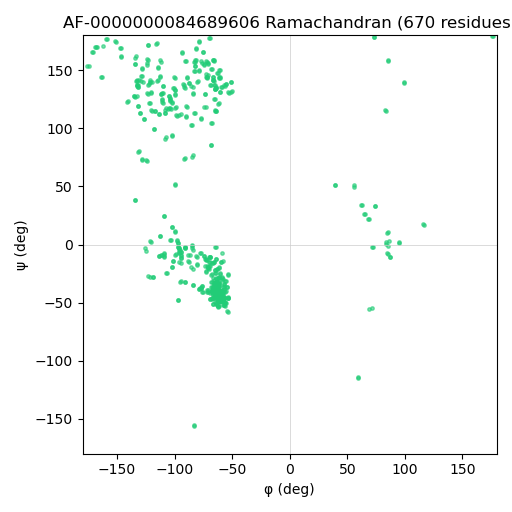E B O 1
ATOM 5246 N N . ILE B 1 332 ? -0.118 -25.109 4.16 1 98.62 332 ILE B N 1
ATOM 5247 C CA . ILE B 1 332 ? -1.06 -26.016 3.527 1 98.62 332 ILE B CA 1
ATOM 5248 C C . ILE B 1 332 ? -1.529 -27.062 4.543 1 98.62 332 ILE B C 1
ATOM 5250 O O . ILE B 1 332 ? -2.732 -27.281 4.707 1 98.62 332 ILE B O 1
ATOM 5254 N N . LEU B 1 333 ? -0.604 -27.656 5.242 1 97.88 333 LEU B N 1
ATOM 5255 C CA . LEU B 1 333 ? -0.923 -28.75 6.156 1 97.88 333 LEU B CA 1
ATOM 5256 C C . LEU B 1 333 ? -1.793 -28.25 7.309 1 97.88 333 LEU B C 1
ATOM 5258 O O . LEU B 1 333 ? -2.66 -28.984 7.793 1 97.88 333 LEU B O 1
ATOM 5262 N N . GLU B 1 334 ? -1.56 -27.031 7.727 1 97.44 334 GLU B N 1
ATOM 5263 C CA . GLU B 1 334 ? -2.365 -26.453 8.797 1 97.44 334 GLU B CA 1
ATOM 5264 C C . GLU B 1 334 ? -3.801 -26.219 8.336 1 97.44 334 GLU B C 1
ATOM 5266 O O . GLU B 1 334 ? -4.719 -26.156 9.156 1 97.44 334 GLU B O 1
ATOM 5271 N N . LYS B 1 335 ? -3.996 -26.031 7.02 1 97.12 335 LYS B N 1
ATOM 5272 C CA . LYS B 1 335 ? -5.312 -25.688 6.496 1 97.12 335 LYS B CA 1
ATOM 5273 C C . LYS B 1 335 ? -6.07 -26.922 6.031 1 97.12 335 LYS B C 1
ATOM 5275 O O . LYS B 1 335 ? -7.281 -26.875 5.805 1 97.12 335 LYS B O 1
ATOM 5280 N N . LEU B 1 336 ? -5.379 -28.031 5.852 1 96.06 336 LEU B N 1
ATOM 5281 C CA . LEU B 1 336 ? -6.023 -29.281 5.445 1 96.06 336 LEU B CA 1
ATOM 5282 C C . LEU B 1 336 ? -6.852 -29.859 6.586 1 96.06 336 LEU B C 1
ATOM 5284 O O . LEU B 1 336 ? -6.531 -29.656 7.762 1 96.06 336 LEU B O 1
ATOM 5288 N N . PRO B 1 337 ? -7.988 -30.516 6.316 1 87.88 337 PRO B N 1
ATOM 5289 C CA . PRO B 1 337 ? -8.812 -31.141 7.359 1 87.88 337 PRO B CA 1
ATOM 5290 C C . PRO B 1 337 ? -8.102 -32.281 8.07 1 87.88 337 PRO B C 1
ATOM 5292 O O . PRO B 1 337 ? -7.242 -32.938 7.477 1 87.88 337 PRO B O 1
#

pLDDT: mean 97.18, std 2.57, range [80.56, 98.94]

Secondary structure (DSSP, 8-state):
-PPPPSEEE-GGGG-GGG--HHHHHHHHHHHHHHHTS--HHHH-HHHHHHHHHHT-SSSPPPPPPTT-EEEEEE-SSTT-EEEEEEE--TT----EEEEEE--STTTS--TTS-HHHHHHHHHHHTEEEEEE----TTTS-TTHHHHHHHHHHHHHHHHHHHHHSS-EEEEEEETHHHHHHHHHHHHHHHH-TT---SEEEEES----TT--HHHHH---SS--S--HHHHHHHHHHHSTT--TTGGGSTTT-GGG--GGGG-TT-SPPEEEEEEEE-TTHHHHHHHHHHHHHTT--EEEEEEEEEETTGGGS-TTT-TTHHHHHHHHHHHHHHH--/-PPPPSEEE-GGGG-GGG--HHHHHHHHHHHHHHHTS--HHHH-HHHHHHHHHHT-SSSPPPPPPTT-EEEEEE-SSTT-EEEEEEE--TT----EEEEEE--STTTS--TTS-HHHHHHHHHHHTEEEEEE----TTTSTTTHHHHHHHHHHHHHHHHHHHHHSS-EEEEEEETHHHHHHHHHHHHHHHH-TT---SEEEEES----TT--HHHHH---SS--S--HHHHHHHHHHHSTT--TTGGGSTTT-GGG--GGGG-TT-SPPEEEEEEEE-TTHHHHHHHHHHHHHTT--EEEEEEEEEETTGGGS-TTT-TTHHHHHHHHHHHHHHH--

Sequence (674 aa):
MPLTSDLIVDDAKFDAAKISTATAALNERLIETQSSMPKWYEVGAEKFRQMRWNGETALPKPVVIESGVDFKIPSREDGREIPCRMFKPENGQVKGVFMHIHGGGFVLQSEKHQDTFLKWFADNCQLAVVSIGYRLAPEHPFPAGPEDCFDAAEWLVKKSKPNYGADLMFIGGESAGGHLSLVTALHLLRTQPNFSLRGLLLHFGCYDLSMLPQARNFKRAGPLVLDPDIMERFTNAFLPDSSKEERRHPAVSPFYADFNEFGRAKLPPALFTCGTEDPLLDDTLMMAVKWRCHGSEAITKIYTGAPHGFILFPPSQCEDTGPAMEVTQQFILEKLPMPLTSDLIVDDAKFDAAKISTATAALNERLIETQSSMPKWYEVGAEKFRQMRWNGETALPKPVVIESGVDFKIPSREDGREIPCRMFKPENGQVKGVFMHIHGGGFVLQSEKHQDTFLKWFADNCQLAVVSIGYRLAPEHPFPAGPEDCFDAAEWLVKKSKPNYGADLMFIGGESAGGHLSLVTALHLLRTQPNFSLRGLLLHFGCYDLSMLPQARNFKRAGPLVLDPDIMERFTNAFLPDSSKEERRHPAVSPFYADFNEFGRAKLPPALFTCGTEDPLLDDTLMMAVKWRCHGSEAITKIYTGAPHGFILFPPSQCEDTGPAMEVTQQFILEKLP

Foldseek 3Di:
DDDDDPDDDPCVLLPLVPQDPLLVVLLVVLQVQVVPFDDCVVVPLVVVQVCQCVCVGSDGHADADPQKDWDWADAPDPPDIWIKIKHAAPVLQAQAEEEEEEDDLLRYDANRRQRVVQNVCRHLQRHIYMYTGFHGFLVDAPPRRLRSLLRVLVCQQPCVCVVRVHHHAEYEYFACRLCSSVLNLVVCCVVPVPDAHLEYERELYAQQLLADDLQVPQDDPGQSVDHNVVSVVSSCRRPPPDDSVNCLPCSNHVLNPDCPVNPAQRHHAYEYEYESNESSVCVRVSVQVVCVVSVHHYHYYYHRSQYGPLLSDPCVSHVVNVVVVVVVSVSSNVSGD/DDDDDPDDDPCVLQPLVPQDPLLVVLLVVLQVQVVPFDDCVVVPLVVVQVCQCVCVGSDGHADADPQKDWDWDDAPDPPDIWIKIKHAAPVLQAQAEEEEEEDDLLRYDANRRQRVVQNCCRHLQRHIYMYTGFHGFLVDAPPRRLRSLLRVLVCQQPCVCVVRVHHHAEYEYFACRLCSSVLNLVVCCVVPVPDAHLEYERELYAQQLLADDLQVPQDDPGQSVDHNVVSVVSSCRRPPPDDSVNCRPCSNHVLNPDCPVNPAQRHHAYEYEYESNESSVCVRVSVQVVCVVSVHHYHYYYHRSQYGPLLSDPCVSHVVNVVVVVVVSVSSNVSGD

Radius of gyration: 26.72 Å; Cα contacts (8 Å, |Δi|>4): 1465; chains: 2; bounding box: 54×84×62 Å

Solvent-accessible surface area (backbone atoms only — not comparable to full-atom values): 34192 Å² total; per-residue (Å²): 131,82,87,76,46,44,48,47,60,56,28,72,47,52,40,72,87,67,36,47,71,65,49,52,50,39,49,52,51,41,18,54,45,52,69,72,39,86,54,43,87,76,69,33,52,69,55,38,47,50,31,40,64,70,42,68,45,85,52,80,41,59,55,74,54,82,81,49,44,77,49,70,44,73,42,89,51,88,94,42,67,37,48,31,26,33,28,63,17,86,86,66,53,40,74,26,23,32,42,35,28,57,33,45,51,51,45,38,77,48,39,59,52,50,36,67,64,47,45,49,47,6,51,75,60,24,16,32,29,37,22,42,31,53,54,37,18,63,88,33,29,71,61,44,28,57,50,42,47,40,32,49,50,57,48,34,66,70,41,24,36,83,73,61,67,20,48,51,28,33,38,19,21,33,31,41,4,13,28,48,28,49,54,33,51,54,48,41,51,72,77,34,75,89,57,72,52,53,29,33,43,33,31,34,16,54,31,45,72,58,54,48,45,39,25,70,61,49,78,64,103,45,51,41,82,54,40,44,68,61,50,49,53,31,44,42,35,32,43,65,92,59,52,60,70,62,29,46,36,40,91,70,4,54,59,45,47,65,66,71,82,67,44,78,46,59,57,50,34,31,41,34,34,34,21,62,46,24,39,34,36,46,36,36,54,50,49,44,50,55,40,25,46,45,48,19,55,50,38,32,45,70,37,50,46,33,38,54,67,42,71,76,42,58,52,93,68,27,81,62,13,52,60,52,52,52,51,51,46,50,53,50,59,70,51,51,133,131,81,87,75,46,42,48,45,61,56,29,73,46,53,38,73,88,67,36,46,70,65,49,52,50,40,51,52,50,42,19,52,46,52,70,72,38,85,52,43,85,78,69,32,53,69,55,38,48,49,33,40,66,69,41,69,46,83,51,80,40,56,54,75,52,82,80,48,43,77,50,69,45,70,43,90,50,87,95,40,68,37,47,32,26,33,29,60,16,85,84,66,52,42,73,26,24,32,42,35,28,58,33,45,50,51,47,38,77,48,39,58,51,50,35,67,62,46,44,48,47,5,51,77,62,25,17,32,30,37,22,43,31,52,53,35,19,64,89,32,30,70,60,42,28,58,49,41,45,42,34,50,50,57,48,33,66,69,41,24,36,84,74,59,67,19,48,49,29,33,39,17,21,34,31,42,5,13,28,49,28,50,53,34,51,54,47,43,51,72,76,34,74,90,58,72,52,52,28,33,44,32,33,35,17,54,30,45,73,58,55,49,44,40,25,71,60,51,79,64,105,47,53,41,83,54,40,45,67,60,50,51,54,29,44,43,34,32,43,66,93,58,51,60,72,62,29,47,35,40,92,71,4,54,58,46,46,64,66,71,82,67,44,77,48,58,57,50,33,31,40,34,36,35,22,63,47,24,39,33,35,46,36,38,54,50,47,43,49,55,41,24,47,45,50,19,54,51,38,31,46,70,36,51,48,31,38,53,68,42,71,76,41,57,53,91,66,28,78,62,12,51,59,51,53,50,52,51,46,50,54,51,59,72,51,51,134

InterPro domains:
  IPR013094 Alpha/beta hydrolase fold-3 [PF07859] (99-311)
  IPR029058 Alpha/Beta hydrolase fold [G3DSA:3.40.50.1820] (4-333)
  IPR029058 Alpha/Beta hydrolase fold [SSF53474] (48-315)